Protein AF-A0A2G8TEV1-F1 (afdb_monomer)

Mean predicted aligned error: 15.09 Å

Structure (mmCIF, N/CA/C/O backbone):
data_AF-A0A2G8TEV1-F1
#
_entry.id   AF-A0A2G8TEV1-F1
#
loop_
_atom_site.group_PDB
_atom_site.id
_atom_site.type_symbol
_atom_site.label_atom_id
_atom_site.label_alt_id
_atom_site.label_comp_id
_atom_site.label_asym_id
_atom_site.label_entity_id
_atom_site.label_seq_id
_atom_site.pdbx_PDB_ins_code
_atom_site.Cartn_x
_atom_site.Cartn_y
_atom_site.Cartn_z
_atom_site.occupancy
_atom_site.B_iso_or_equiv
_atom_site.auth_seq_id
_atom_site.auth_comp_id
_atom_site.auth_asym_id
_atom_site.auth_atom_id
_atom_site.pdbx_PDB_model_num
ATOM 1 N N . MET A 1 1 ? -37.627 24.947 14.552 1.00 37.12 1 MET A N 1
ATOM 2 C CA . MET A 1 1 ? -36.521 25.636 13.851 1.00 37.12 1 MET A CA 1
ATOM 3 C C . MET A 1 1 ? -35.590 24.571 13.295 1.00 37.12 1 MET A C 1
ATOM 5 O O . MET A 1 1 ? -34.870 23.941 14.055 1.00 37.12 1 MET A O 1
ATOM 9 N N . ASN A 1 2 ? -35.693 24.295 11.993 1.00 37.16 2 ASN A N 1
ATOM 10 C CA . ASN A 1 2 ? -34.865 23.304 11.307 1.00 37.16 2 ASN A CA 1
ATOM 11 C C . ASN A 1 2 ? -33.491 23.920 11.043 1.00 37.16 2 ASN A C 1
ATOM 13 O O . ASN A 1 2 ? -33.364 24.803 10.197 1.00 37.16 2 ASN A O 1
ATOM 17 N N . GLY A 1 3 ? -32.480 23.485 11.795 1.00 42.72 3 GLY A N 1
ATOM 18 C CA . GLY A 1 3 ? -31.093 23.862 11.553 1.00 42.72 3 GLY A CA 1
ATOM 19 C C . GLY A 1 3 ? -30.656 23.344 10.189 1.00 42.72 3 GLY A C 1
ATOM 20 O O . GLY A 1 3 ? -30.416 22.149 10.022 1.00 42.72 3 GLY A O 1
ATOM 21 N N . ALA A 1 4 ? -30.586 24.237 9.203 1.00 42.41 4 ALA A N 1
ATOM 22 C CA . ALA A 1 4 ? -29.965 23.953 7.923 1.00 42.41 4 ALA A CA 1
ATOM 23 C C . ALA A 1 4 ? -28.482 23.653 8.178 1.00 42.41 4 ALA A C 1
ATOM 25 O O . ALA A 1 4 ? -27.686 24.560 8.412 1.00 42.41 4 ALA A O 1
ATOM 26 N N . VAL A 1 5 ? -28.118 22.369 8.174 1.00 47.59 5 VAL A N 1
ATOM 27 C CA . VAL A 1 5 ? -26.718 21.945 8.165 1.00 47.59 5 VAL A CA 1
ATOM 28 C C . VAL A 1 5 ? -26.079 22.579 6.925 1.00 47.59 5 VAL A C 1
ATOM 30 O O . VAL A 1 5 ? -26.571 22.335 5.818 1.00 47.59 5 VAL A O 1
ATOM 33 N N . PRO A 1 6 ? -25.029 23.410 7.057 1.00 46.81 6 PRO A N 1
ATOM 34 C CA . PRO A 1 6 ? -24.399 24.030 5.905 1.00 46.81 6 PRO A CA 1
ATOM 35 C C . PRO A 1 6 ? -23.771 22.938 5.033 1.00 46.81 6 PRO A C 1
ATOM 37 O O . PRO A 1 6 ? -22.702 22.410 5.329 1.00 46.81 6 PRO A O 1
ATOM 40 N N . LEU A 1 7 ? -24.437 22.617 3.922 1.00 51.50 7 LEU A N 1
ATOM 41 C CA . LEU A 1 7 ? -24.039 21.639 2.895 1.00 51.50 7 LEU A CA 1
ATOM 42 C C . LEU A 1 7 ? -22.714 21.984 2.170 1.00 51.50 7 LEU A C 1
ATOM 44 O O . LEU A 1 7 ? -22.393 21.389 1.145 1.00 51.50 7 LEU A O 1
ATOM 48 N N . GLN A 1 8 ? -21.929 22.942 2.671 1.00 47.38 8 GLN A N 1
ATOM 49 C CA . GLN A 1 8 ? -20.759 23.501 1.989 1.00 47.38 8 GLN A CA 1
ATOM 50 C C . GLN A 1 8 ? -19.414 22.839 2.331 1.00 47.38 8 GLN A C 1
ATOM 52 O O . GLN A 1 8 ? -18.439 23.105 1.634 1.00 47.38 8 GLN A O 1
ATOM 57 N N . GLN A 1 9 ? -19.316 21.971 3.345 1.00 45.97 9 GLN A N 1
ATOM 58 C CA . GLN A 1 9 ? -17.999 21.528 3.845 1.00 45.97 9 GLN A CA 1
ATOM 59 C C . GLN A 1 9 ? -17.452 20.212 3.262 1.00 45.97 9 GLN A C 1
ATOM 61 O O . GLN A 1 9 ? -16.276 19.908 3.453 1.00 45.97 9 GLN A O 1
ATOM 66 N N . PHE A 1 10 ? -18.236 19.434 2.512 1.00 49.47 10 PHE A N 1
ATOM 67 C CA . PHE A 1 10 ? -17.764 18.131 2.016 1.00 49.47 10 PHE A CA 1
ATOM 68 C C . PHE A 1 10 ? -16.734 18.145 0.854 1.00 49.47 10 PHE A C 1
ATOM 70 O O . PHE A 1 10 ? -15.906 17.235 0.842 1.00 49.47 10 PHE A O 1
ATOM 77 N N . PRO A 1 11 ? -16.673 19.119 -0.086 1.00 49.56 11 PRO A N 1
ATOM 78 C CA . PRO A 1 11 ? -15.744 19.022 -1.223 1.00 49.56 11 PRO A CA 1
ATOM 79 C C . PRO A 1 11 ? -14.302 19.474 -0.921 1.00 49.56 11 PRO A C 1
ATOM 81 O O . PRO A 1 11 ? -13.403 19.213 -1.718 1.00 49.56 11 PRO A O 1
ATOM 84 N N . LEU A 1 12 ? -14.042 20.142 0.210 1.00 45.81 12 LEU A N 1
ATOM 85 C CA . LEU A 1 12 ? -12.700 20.658 0.530 1.00 45.81 12 LEU A CA 1
ATOM 86 C C . LEU A 1 12 ? -11.736 19.553 0.996 1.00 45.81 12 LEU A C 1
ATOM 88 O O . LEU A 1 12 ? -10.564 19.565 0.628 1.00 45.81 12 LEU A O 1
ATOM 92 N N . ARG A 1 13 ? -12.234 18.540 1.718 1.00 46.31 13 ARG A N 1
ATOM 93 C CA . ARG A 1 13 ? -11.398 17.481 2.316 1.00 46.31 13 ARG A CA 1
ATOM 94 C C . ARG A 1 13 ? -10.839 16.478 1.294 1.00 46.31 13 ARG A C 1
ATOM 96 O O . ARG A 1 13 ? -9.804 15.863 1.543 1.00 46.31 13 ARG A O 1
ATOM 103 N N . GLU A 1 14 ? -11.503 16.303 0.149 1.00 50.03 14 GLU A N 1
ATOM 104 C CA . GLU A 1 14 ? -11.031 15.423 -0.935 1.00 50.03 14 GLU A CA 1
ATOM 105 C C . GLU A 1 14 ? -10.021 16.132 -1.860 1.00 50.03 14 GLU A C 1
ATOM 107 O O . GLU A 1 14 ? -9.077 15.492 -2.329 1.00 50.03 14 GLU A O 1
ATOM 112 N N . ARG A 1 15 ? -10.109 17.463 -2.022 1.00 49.88 15 ARG A N 1
ATOM 113 C CA . ARG A 1 15 ? -9.130 18.262 -2.789 1.00 49.88 15 ARG A CA 1
ATOM 114 C C . ARG A 1 15 ? -7.720 18.193 -2.209 1.00 49.88 15 ARG A C 1
ATOM 116 O O . ARG A 1 15 ? -6.764 17.995 -2.952 1.00 49.88 15 ARG A O 1
ATOM 123 N N . GLU A 1 16 ? -7.585 18.265 -0.888 1.00 49.72 16 GLU A N 1
ATOM 124 C CA . GLU A 1 16 ? -6.286 18.166 -0.205 1.00 49.72 16 GLU A CA 1
ATOM 125 C C . GLU A 1 16 ? -5.587 16.820 -0.450 1.00 49.72 16 GLU A C 1
ATOM 127 O O . GLU A 1 16 ? -4.363 16.759 -0.540 1.00 49.72 16 GLU A O 1
ATOM 132 N N . SER A 1 17 ? -6.353 15.736 -0.618 1.00 49.06 17 SER A N 1
ATOM 133 C CA . SER A 1 17 ? -5.794 14.408 -0.904 1.00 49.06 17 SER A CA 1
ATOM 134 C C . SER A 1 17 ? -5.241 14.286 -2.327 1.00 49.06 17 SER A C 1
ATOM 136 O O . SER A 1 17 ? -4.226 13.624 -2.536 1.00 49.06 17 SER A O 1
ATOM 138 N N . MET A 1 18 ? -5.856 14.981 -3.289 1.00 50.91 18 MET A N 1
ATOM 139 C CA . MET A 1 18 ? -5.379 15.047 -4.670 1.00 50.91 18 MET A CA 1
ATOM 140 C C . MET A 1 18 ? -4.099 15.882 -4.771 1.00 50.91 18 MET A C 1
ATOM 142 O O . MET A 1 18 ? -3.148 15.452 -5.420 1.00 50.91 18 MET A O 1
ATOM 146 N N . TYR A 1 19 ? -4.032 17.024 -4.077 1.00 55.09 19 TYR A N 1
ATOM 147 C CA . TYR A 1 19 ? -2.803 17.821 -4.000 1.00 55.09 19 TYR A CA 1
ATOM 148 C C . TYR A 1 19 ? -1.679 17.077 -3.279 1.00 55.09 19 TYR A C 1
ATOM 150 O O . TYR A 1 19 ? -0.544 17.134 -3.734 1.00 55.09 19 TYR A O 1
ATOM 158 N N . ALA A 1 20 ? -1.980 16.318 -2.223 1.00 49.81 20 ALA A N 1
ATOM 159 C CA . ALA A 1 20 ? -0.991 15.478 -1.550 1.00 49.81 20 ALA A CA 1
ATOM 160 C C . ALA A 1 20 ? -0.465 14.347 -2.452 1.00 49.81 20 ALA A C 1
ATOM 162 O O . ALA A 1 20 ? 0.727 14.060 -2.427 1.00 49.81 20 ALA A O 1
ATOM 163 N N . LEU A 1 21 ? -1.319 13.733 -3.279 1.00 52.12 21 LEU A N 1
ATOM 164 C CA . LEU A 1 21 ? -0.906 12.723 -4.263 1.00 52.12 21 LEU A CA 1
ATOM 165 C C . LEU A 1 21 ? -0.077 13.324 -5.406 1.00 52.12 21 LEU A C 1
ATOM 167 O O . LEU A 1 21 ? 0.909 12.720 -5.819 1.00 52.12 21 LEU A O 1
ATOM 171 N N . LEU A 1 22 ? -0.434 14.517 -5.886 1.00 54.12 22 LEU A N 1
ATOM 172 C CA . LEU A 1 22 ? 0.346 15.254 -6.886 1.00 54.12 22 LEU A CA 1
ATOM 173 C C . LEU A 1 22 ? 1.690 15.735 -6.322 1.00 54.12 22 LEU A C 1
ATOM 175 O O . LEU A 1 22 ? 2.699 15.661 -7.014 1.00 54.12 22 LEU A O 1
ATOM 179 N N . LEU A 1 23 ? 1.722 16.161 -5.058 1.00 50.09 23 LEU A N 1
ATOM 180 C CA . LEU A 1 23 ? 2.942 16.517 -4.335 1.00 50.09 23 LEU A CA 1
ATOM 181 C C . LEU A 1 23 ? 3.830 15.286 -4.125 1.00 50.09 23 LEU A C 1
ATOM 183 O O . LEU A 1 23 ? 5.032 15.365 -4.339 1.00 50.09 23 LEU A O 1
ATOM 187 N N . LEU A 1 24 ? 3.254 14.137 -3.765 1.00 50.84 24 LEU A N 1
ATOM 188 C CA . LEU A 1 24 ? 3.989 12.878 -3.640 1.00 50.84 24 LEU A CA 1
ATOM 189 C C . LEU A 1 24 ? 4.572 12.450 -4.993 1.00 50.84 24 LEU A C 1
ATOM 191 O O . LEU A 1 24 ? 5.730 12.048 -5.054 1.00 50.84 24 LEU A O 1
ATOM 195 N N . LEU A 1 25 ? 3.801 12.584 -6.079 1.00 52.59 25 LEU A N 1
ATOM 196 C CA . LEU A 1 25 ? 4.270 12.326 -7.440 1.00 52.59 25 LEU A CA 1
ATOM 197 C C . LEU A 1 25 ? 5.423 13.269 -7.799 1.00 52.59 25 LEU A C 1
ATOM 199 O O . LEU A 1 25 ? 6.442 12.802 -8.285 1.00 52.59 25 LEU A O 1
ATOM 203 N N . PHE A 1 26 ? 5.302 14.562 -7.497 1.00 53.09 26 PHE A N 1
ATOM 204 C CA . PHE A 1 26 ? 6.343 15.566 -7.719 1.00 53.09 26 PHE A CA 1
ATOM 205 C C . PHE A 1 26 ? 7.619 15.280 -6.912 1.00 53.09 26 PHE A C 1
ATOM 207 O O . PHE A 1 26 ? 8.717 15.333 -7.457 1.00 53.09 26 PHE A O 1
ATOM 214 N N . VAL A 1 27 ? 7.490 14.893 -5.641 1.00 47.97 27 VAL A N 1
ATOM 215 C CA . VAL A 1 27 ? 8.617 14.501 -4.776 1.00 47.97 27 VAL A CA 1
ATOM 216 C C . VAL A 1 27 ? 9.276 13.212 -5.274 1.00 47.97 27 VAL A C 1
ATOM 218 O O . VAL A 1 27 ? 10.500 13.120 -5.297 1.00 47.97 27 VAL A O 1
ATOM 221 N N . THR A 1 28 ? 8.486 12.242 -5.740 1.00 48.41 28 THR A N 1
ATOM 222 C CA . THR A 1 28 ? 8.993 11.003 -6.358 1.00 48.41 28 THR A CA 1
ATOM 223 C C . THR A 1 28 ? 9.709 11.308 -7.677 1.00 48.41 28 THR A C 1
ATOM 225 O O . THR A 1 28 ? 10.765 10.746 -7.954 1.00 48.41 28 THR A O 1
ATOM 228 N N . TRP A 1 29 ? 9.180 12.252 -8.459 1.00 56.06 29 TRP A N 1
ATOM 229 C CA . TRP A 1 29 ? 9.753 12.717 -9.723 1.00 56.06 29 TRP A CA 1
ATOM 230 C C . TRP A 1 29 ? 11.105 13.412 -9.512 1.00 56.06 29 TRP A C 1
ATOM 232 O O . TRP A 1 29 ? 12.077 13.083 -10.188 1.00 56.06 29 TRP A O 1
ATOM 242 N N . ILE A 1 30 ? 11.202 14.298 -8.513 1.00 49.38 30 ILE A N 1
ATOM 243 C CA . ILE A 1 30 ? 12.461 14.938 -8.103 1.00 49.38 30 ILE A CA 1
ATOM 244 C C . ILE A 1 30 ? 13.453 13.895 -7.576 1.00 49.38 30 ILE A C 1
ATOM 246 O O . ILE A 1 30 ? 14.606 13.884 -8.001 1.00 49.38 30 ILE A O 1
ATOM 250 N N . GLY A 1 31 ? 13.016 12.982 -6.704 1.00 46.31 31 GLY A N 1
ATOM 251 C CA . GLY A 1 31 ? 13.875 11.924 -6.162 1.00 46.31 31 GLY A CA 1
ATOM 252 C C . GLY A 1 31 ? 14.473 11.027 -7.250 1.00 46.31 31 GLY A C 1
ATOM 253 O O . GLY A 1 31 ? 15.642 10.654 -7.176 1.00 46.31 31 GLY A O 1
ATOM 254 N N . MET A 1 32 ? 13.709 10.745 -8.307 1.00 46.00 32 MET A N 1
ATOM 255 C CA . MET A 1 32 ? 14.181 9.953 -9.445 1.00 46.00 32 MET A CA 1
ATOM 256 C C . MET A 1 32 ? 15.067 10.741 -10.414 1.00 46.00 32 MET A C 1
ATOM 258 O O . MET A 1 32 ? 16.012 10.168 -10.953 1.00 46.00 32 MET A O 1
ATOM 262 N N . MET A 1 33 ? 14.844 12.050 -10.582 1.00 49.00 33 MET A N 1
ATOM 263 C CA . MET A 1 33 ? 15.791 12.926 -11.285 1.00 49.00 33 MET A CA 1
ATOM 264 C C . MET A 1 33 ? 17.156 12.945 -10.577 1.00 49.00 33 MET A C 1
ATOM 266 O O . MET A 1 33 ? 18.182 12.831 -11.243 1.00 49.00 33 MET A O 1
ATOM 270 N N . PHE A 1 34 ? 17.188 12.980 -9.240 1.00 43.88 34 PHE A N 1
ATOM 271 C CA . PHE A 1 34 ? 18.441 12.894 -8.478 1.00 43.88 34 PHE A CA 1
ATOM 272 C C . PHE A 1 34 ? 19.121 11.520 -8.579 1.00 43.88 34 PHE A C 1
ATOM 274 O O . PHE A 1 34 ? 20.341 11.459 -8.697 1.00 43.88 34 PHE A O 1
ATOM 281 N N . ALA A 1 35 ? 18.356 10.424 -8.610 1.00 43.59 35 ALA A N 1
ATOM 282 C CA . ALA A 1 35 ? 18.905 9.079 -8.818 1.00 43.59 35 ALA A CA 1
ATOM 283 C C . ALA A 1 35 ? 19.449 8.856 -10.249 1.00 43.59 35 ALA A C 1
ATOM 285 O O . ALA A 1 35 ? 20.361 8.058 -10.449 1.00 43.59 35 ALA A O 1
ATOM 286 N N . SER A 1 36 ? 18.924 9.584 -11.243 1.00 43.06 36 SER A N 1
ATOM 287 C CA . SER A 1 36 ? 19.332 9.493 -12.657 1.00 43.06 36 SER A CA 1
ATOM 288 C C . SER A 1 36 ? 20.703 10.109 -12.972 1.00 43.06 36 SER A C 1
ATOM 290 O O . SER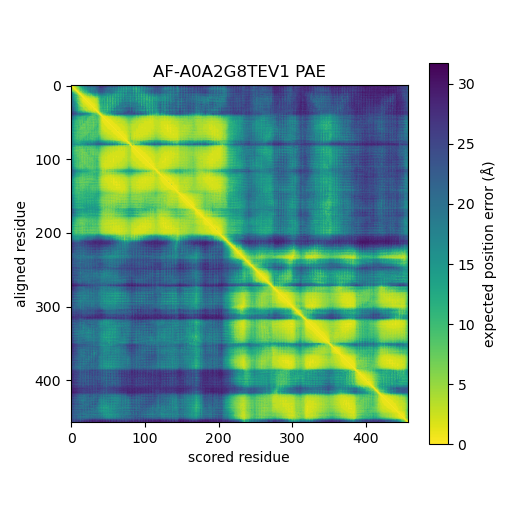 A 1 36 ? 21.239 9.888 -14.054 1.00 43.06 36 SER A O 1
ATOM 292 N N . LEU A 1 37 ? 21.292 10.852 -12.030 1.00 47.44 37 LEU A N 1
ATOM 293 C CA . LEU A 1 37 ? 22.580 11.529 -12.205 1.00 47.44 37 LEU A CA 1
ATOM 294 C C . LEU A 1 37 ? 23.800 10.604 -12.045 1.00 47.44 37 LEU A C 1
ATOM 296 O O . LEU A 1 37 ? 24.922 11.087 -12.187 1.00 47.44 37 LEU A O 1
ATOM 300 N N . HIS A 1 38 ? 23.626 9.318 -11.710 1.00 44.56 38 HIS A N 1
ATOM 301 C CA . HIS A 1 38 ? 24.755 8.429 -11.391 1.00 44.56 38 HIS A CA 1
ATOM 302 C C . HIS A 1 38 ? 24.930 7.192 -12.287 1.00 44.56 38 HIS A C 1
ATOM 304 O O . HIS A 1 38 ? 26.038 6.680 -12.303 1.00 44.56 38 HIS A O 1
ATOM 310 N N . ASP A 1 39 ? 23.941 6.754 -13.085 1.00 53.16 39 ASP A N 1
ATOM 311 C CA . ASP A 1 39 ? 24.127 5.649 -14.051 1.00 53.16 39 ASP A CA 1
ATOM 312 C C . ASP A 1 39 ? 23.043 5.611 -15.151 1.00 53.16 39 ASP A C 1
ATOM 314 O O . ASP A 1 39 ? 21.843 5.597 -14.864 1.00 53.16 39 ASP A O 1
ATOM 318 N N . PHE A 1 40 ? 23.449 5.515 -16.428 1.00 52.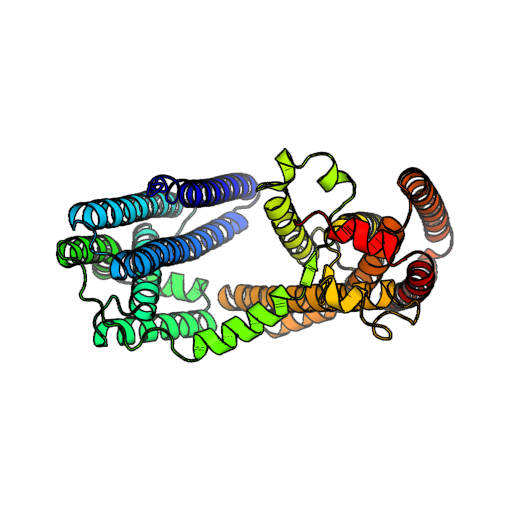06 40 PHE A N 1
ATOM 319 C CA . PHE A 1 40 ? 22.543 5.513 -17.596 1.00 52.06 40 PHE A CA 1
ATOM 320 C C . PHE A 1 40 ? 21.579 4.310 -17.644 1.00 52.06 40 PHE A C 1
ATOM 322 O O . PHE A 1 40 ? 20.454 4.440 -18.130 1.00 52.06 40 PHE A O 1
ATOM 329 N N . SER A 1 41 ? 21.970 3.149 -17.106 1.00 56.91 41 SER A N 1
ATOM 330 C CA . SER A 1 41 ? 21.101 1.962 -17.001 1.00 56.91 41 SER A CA 1
ATOM 331 C C . SER A 1 41 ? 19.972 2.148 -15.975 1.00 56.91 41 SER A C 1
ATOM 333 O O . SER A 1 41 ? 18.877 1.604 -16.146 1.00 56.91 41 SER A O 1
ATOM 335 N N . GLY A 1 42 ? 20.195 2.976 -14.949 1.00 59.56 42 GLY A N 1
ATOM 336 C CA . GLY A 1 42 ? 19.186 3.346 -13.958 1.00 59.56 42 GLY A CA 1
ATOM 337 C C . GLY A 1 42 ? 18.102 4.267 -14.522 1.00 59.56 42 GLY A C 1
ATOM 338 O O . GLY A 1 42 ? 16.948 4.187 -14.099 1.00 59.56 42 GLY A O 1
ATOM 339 N N . VAL A 1 43 ? 18.429 5.088 -15.527 1.00 62.38 43 VAL A N 1
ATOM 340 C CA . VAL A 1 43 ? 17.509 6.085 -16.105 1.00 62.38 43 VAL A CA 1
ATOM 341 C C . VAL A 1 43 ? 16.323 5.427 -16.811 1.00 62.38 43 VAL A C 1
ATOM 343 O O . VAL A 1 43 ? 15.175 5.784 -16.547 1.00 62.38 43 VAL A O 1
ATOM 346 N N . ALA A 1 44 ? 16.567 4.429 -17.665 1.00 67.94 44 ALA A N 1
ATOM 347 C CA . ALA A 1 44 ? 15.500 3.732 -18.388 1.00 67.94 44 ALA A CA 1
ATOM 348 C C . ALA A 1 44 ? 14.548 2.985 -17.436 1.00 67.94 44 ALA A C 1
ATOM 350 O O . ALA A 1 44 ? 13.330 2.984 -17.634 1.00 67.94 44 ALA A O 1
ATOM 351 N N . THR A 1 45 ? 15.096 2.383 -16.380 1.00 68.06 45 THR A N 1
ATOM 352 C CA . THR A 1 45 ? 14.323 1.720 -15.322 1.00 68.06 45 THR A CA 1
ATOM 353 C C . THR A 1 45 ? 13.514 2.739 -14.518 1.00 68.06 45 THR A C 1
ATOM 355 O O . THR A 1 45 ? 12.315 2.546 -14.320 1.00 68.06 45 THR A O 1
ATOM 358 N N . GLY A 1 46 ? 14.117 3.874 -14.156 1.00 66.00 46 GLY A N 1
ATOM 359 C CA . GLY A 1 46 ? 13.436 4.982 -13.487 1.00 66.00 46 GLY A CA 1
ATOM 360 C C . GLY A 1 46 ? 12.251 5.511 -14.296 1.00 66.00 46 GLY A C 1
ATOM 361 O O . GLY A 1 46 ? 11.139 5.578 -13.777 1.00 66.00 46 GLY A O 1
ATOM 362 N N . ILE A 1 47 ? 12.440 5.788 -15.591 1.00 73.12 47 ILE A N 1
ATOM 363 C CA . ILE A 1 47 ? 11.369 6.250 -16.492 1.00 73.12 47 ILE A CA 1
ATOM 364 C C . ILE A 1 47 ? 10.200 5.253 -16.527 1.00 73.12 47 ILE A C 1
ATOM 366 O O . ILE A 1 47 ? 9.038 5.664 -16.466 1.00 73.12 47 ILE A O 1
ATOM 370 N N . ARG A 1 48 ? 10.483 3.944 -16.577 1.00 73.75 48 ARG A N 1
ATOM 371 C CA . ARG A 1 48 ? 9.445 2.898 -16.547 1.00 73.75 48 ARG A CA 1
ATOM 372 C C . ARG A 1 48 ? 8.664 2.912 -15.235 1.00 73.75 48 ARG A C 1
ATOM 374 O O . ARG A 1 48 ? 7.434 2.907 -15.286 1.00 73.75 48 ARG A O 1
ATOM 381 N N . ILE A 1 49 ? 9.350 2.984 -14.094 1.00 68.00 49 ILE A N 1
ATOM 382 C CA . ILE A 1 49 ? 8.702 3.017 -12.775 1.00 68.00 49 ILE A CA 1
ATOM 383 C C . ILE A 1 49 ? 7.822 4.267 -12.642 1.00 68.00 49 ILE A C 1
ATOM 385 O O . ILE A 1 49 ? 6.668 4.158 -12.225 1.00 68.00 49 ILE A O 1
ATOM 389 N N . VAL A 1 50 ? 8.312 5.444 -13.055 1.00 72.38 50 VAL A N 1
ATOM 390 C CA . VAL A 1 50 ? 7.525 6.693 -13.028 1.00 72.38 50 VAL A CA 1
ATOM 391 C C . VAL A 1 50 ? 6.277 6.576 -13.898 1.00 72.38 50 VAL A C 1
ATOM 393 O O . VAL A 1 50 ? 5.185 6.957 -13.467 1.00 72.38 50 VAL A O 1
ATOM 396 N N . LEU A 1 51 ? 6.413 6.045 -15.114 1.00 79.00 51 LEU A N 1
ATOM 397 C CA . LEU A 1 51 ? 5.295 5.901 -16.043 1.00 79.00 51 LEU A CA 1
ATOM 398 C C . LEU A 1 51 ? 4.221 4.952 -15.490 1.00 79.00 51 LEU A C 1
ATOM 400 O O . LEU A 1 51 ? 3.026 5.233 -15.586 1.00 79.00 51 LEU A O 1
ATOM 404 N N . GLN A 1 52 ? 4.640 3.860 -14.853 1.00 73.44 52 GLN A N 1
ATOM 405 C CA . GLN A 1 52 ? 3.746 2.884 -14.226 1.00 73.44 52 GLN A CA 1
ATOM 406 C C . GLN A 1 52 ? 3.064 3.451 -12.980 1.00 73.44 52 GLN A C 1
ATOM 408 O O . GLN A 1 52 ? 1.847 3.325 -12.839 1.00 73.44 52 GLN A O 1
ATOM 413 N N . ALA A 1 53 ? 3.813 4.125 -12.106 1.00 70.44 53 ALA A N 1
ATOM 414 C CA . ALA A 1 53 ? 3.259 4.813 -10.944 1.00 70.44 53 ALA A CA 1
ATOM 415 C C . ALA A 1 53 ? 2.231 5.872 -11.372 1.00 70.44 53 ALA A C 1
ATOM 417 O O . ALA A 1 53 ? 1.142 5.943 -10.803 1.00 70.44 53 ALA A O 1
ATOM 418 N N . SER A 1 54 ? 2.532 6.627 -12.431 1.00 78.94 54 SER A N 1
ATOM 419 C CA . SER A 1 54 ? 1.625 7.617 -13.024 1.00 78.94 54 SER A CA 1
ATOM 420 C C . SER A 1 54 ? 0.366 6.975 -13.612 1.00 78.94 54 SER A C 1
ATOM 422 O O . SER A 1 54 ? -0.731 7.509 -13.445 1.00 78.94 54 SER A O 1
ATOM 424 N N . PHE A 1 55 ? 0.490 5.805 -14.245 1.00 84.06 55 PHE A N 1
ATOM 425 C CA . PHE A 1 55 ? -0.655 5.032 -14.728 1.00 84.06 55 PHE A CA 1
ATOM 426 C C . PHE A 1 55 ? -1.548 4.537 -13.580 1.00 84.06 55 PHE A C 1
ATOM 428 O O . PHE A 1 55 ? -2.762 4.740 -13.603 1.00 84.06 55 PHE A O 1
ATOM 435 N N . VAL A 1 56 ? -0.971 3.935 -12.538 1.00 78.62 56 VAL A N 1
ATOM 436 C CA . VAL A 1 56 ? -1.739 3.489 -11.363 1.00 78.62 56 VAL A CA 1
ATOM 437 C C . VAL A 1 56 ? -2.413 4.678 -10.681 1.00 78.62 56 VAL A C 1
ATOM 439 O O . VAL A 1 56 ? -3.591 4.602 -10.320 1.00 78.62 56 VAL A O 1
ATOM 442 N N . LEU A 1 57 ? -1.696 5.797 -10.559 1.00 77.56 57 LEU A N 1
ATOM 443 C CA . LEU A 1 57 ? -2.230 7.028 -10.000 1.00 77.56 57 LEU A CA 1
ATOM 444 C C . LEU A 1 57 ? -3.426 7.529 -10.810 1.00 77.56 57 LEU A C 1
ATOM 446 O O . LEU A 1 57 ? -4.464 7.811 -10.218 1.00 77.56 57 LEU A O 1
ATOM 450 N N . ILE A 1 58 ? -3.324 7.623 -12.139 1.00 86.06 58 ILE A N 1
ATOM 451 C CA . ILE A 1 58 ? -4.418 8.174 -12.946 1.00 86.06 58 ILE A CA 1
ATOM 452 C C . ILE A 1 58 ? -5.653 7.261 -12.940 1.00 86.06 58 ILE A C 1
ATOM 454 O O . ILE A 1 58 ? -6.783 7.752 -12.870 1.00 86.06 58 ILE A O 1
ATOM 458 N N . VAL A 1 59 ? -5.457 5.937 -12.909 1.00 84.75 59 VAL A N 1
ATOM 459 C CA . VAL A 1 59 ? -6.541 4.961 -12.702 1.00 84.75 59 VAL A CA 1
ATOM 460 C C . VAL A 1 59 ? -7.220 5.209 -11.351 1.00 84.75 59 VAL A C 1
AT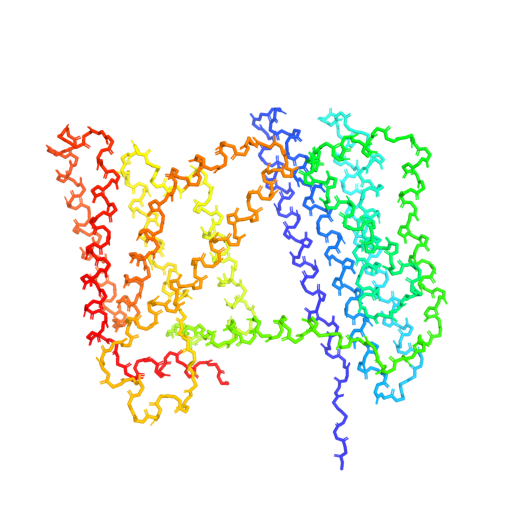OM 462 O O . VAL A 1 59 ? -8.452 5.259 -11.272 1.00 84.75 59 VAL A O 1
ATOM 465 N N . ALA A 1 60 ? -6.431 5.399 -10.288 1.00 79.56 60 ALA A N 1
ATOM 466 C CA . ALA A 1 60 ? -6.940 5.670 -8.948 1.00 79.56 60 ALA A CA 1
ATOM 467 C C . ALA A 1 60 ? -7.677 7.014 -8.869 1.00 79.56 60 ALA A C 1
ATOM 469 O O . ALA A 1 60 ? -8.759 7.068 -8.286 1.00 79.56 60 ALA A O 1
ATOM 470 N N . VAL A 1 61 ? -7.153 8.071 -9.498 1.00 83.38 61 VAL A N 1
ATOM 471 C CA . VAL A 1 61 ? -7.809 9.384 -9.598 1.00 83.38 61 VAL A CA 1
ATOM 472 C C . VAL A 1 61 ? -9.170 9.239 -10.275 1.00 83.38 61 VAL A C 1
ATOM 474 O O . VAL A 1 61 ? -10.174 9.658 -9.699 1.00 83.38 61 VAL A O 1
ATOM 477 N N . GLY A 1 62 ? -9.237 8.568 -11.431 1.00 86.88 62 GLY A N 1
ATOM 478 C CA . GLY A 1 62 ? -10.503 8.301 -12.119 1.00 86.88 62 GLY A CA 1
ATOM 479 C C . GLY A 1 62 ? -11.495 7.530 -11.251 1.00 86.88 62 GLY A C 1
ATOM 480 O O . GLY A 1 62 ? -12.669 7.890 -11.171 1.00 86.88 62 GLY A O 1
ATOM 481 N N . ALA A 1 63 ? -11.028 6.502 -10.542 1.00 85.94 63 ALA A N 1
ATOM 482 C CA . ALA A 1 63 ? -11.877 5.707 -9.665 1.00 85.94 63 ALA A CA 1
ATOM 483 C C . ALA A 1 63 ? -12.379 6.492 -8.441 1.00 85.94 63 ALA A C 1
ATOM 485 O O . ALA A 1 63 ? -13.557 6.414 -8.096 1.00 85.94 63 ALA A O 1
ATOM 486 N N . VAL A 1 64 ? -11.518 7.263 -7.776 1.00 83.50 64 VAL A N 1
ATOM 487 C CA . VAL A 1 64 ? -11.890 8.060 -6.596 1.00 83.50 64 VAL A CA 1
ATOM 488 C C . VAL A 1 64 ? -12.891 9.145 -6.978 1.00 83.50 64 VAL A C 1
ATOM 490 O O . VAL A 1 64 ? -13.943 9.242 -6.346 1.00 83.50 64 VAL A O 1
ATOM 493 N N . GLN A 1 65 ? -12.614 9.888 -8.049 1.00 86.62 65 GLN A N 1
ATOM 494 C CA . GLN A 1 65 ? -13.469 10.975 -8.524 1.00 86.62 65 GLN A CA 1
ATOM 495 C C . GLN A 1 65 ? -14.852 10.462 -8.956 1.00 86.62 65 GLN A C 1
ATOM 497 O O . GLN A 1 65 ? -15.883 10.969 -8.507 1.00 86.62 65 GLN A O 1
ATOM 502 N N . MET A 1 66 ? -14.911 9.367 -9.724 1.00 90.19 66 MET A N 1
ATOM 503 C CA . MET A 1 66 ? -16.197 8.776 -10.119 1.00 90.19 66 MET A CA 1
ATOM 504 C C . MET A 1 66 ? -16.951 8.138 -8.951 1.00 90.19 66 MET A C 1
ATOM 506 O O . MET A 1 66 ? -18.181 8.136 -8.936 1.00 90.19 66 MET A O 1
ATOM 510 N N . LYS A 1 67 ? -16.248 7.621 -7.939 1.00 85.69 67 LYS A N 1
ATOM 511 C CA . LYS A 1 67 ? -16.873 7.109 -6.713 1.00 85.69 67 LYS A CA 1
ATOM 512 C C . LYS A 1 67 ? -17.460 8.236 -5.868 1.00 85.69 67 LYS A C 1
ATOM 514 O O . LYS A 1 67 ? -18.541 8.056 -5.305 1.00 85.69 67 LYS A O 1
ATOM 519 N N . ALA A 1 68 ? -16.775 9.375 -5.777 1.00 80.62 68 ALA A N 1
ATOM 520 C CA . ALA A 1 68 ? -17.305 10.571 -5.132 1.00 80.62 68 ALA A CA 1
ATOM 521 C C . ALA A 1 68 ? -18.593 11.020 -5.835 1.00 80.62 68 ALA A C 1
ATOM 523 O O . ALA A 1 68 ? -19.615 11.205 -5.177 1.00 80.62 68 ALA A O 1
ATOM 524 N N . LEU A 1 69 ? -18.595 11.044 -7.172 1.00 86.94 69 LEU A N 1
ATOM 525 C CA . LEU A 1 69 ? -19.777 11.360 -7.979 1.00 86.94 69 LEU A CA 1
ATOM 526 C C . LEU A 1 69 ? -20.902 10.303 -7.887 1.00 86.94 69 LEU A C 1
ATOM 528 O O . LEU A 1 69 ? -22.087 10.620 -7.988 1.00 86.94 69 LEU A O 1
ATOM 532 N N . ALA A 1 70 ? -20.572 9.036 -7.656 1.00 85.50 70 ALA A N 1
ATOM 533 C CA . ALA A 1 70 ? -21.580 8.012 -7.406 1.00 85.50 70 ALA A CA 1
ATOM 534 C C . ALA A 1 70 ? -22.225 8.163 -6.021 1.00 85.50 70 ALA A C 1
ATOM 536 O O . ALA A 1 70 ? -23.446 8.099 -5.890 1.00 85.50 70 ALA A O 1
ATOM 537 N N . ARG A 1 71 ? -21.421 8.428 -4.986 1.00 82.31 71 ARG A N 1
ATOM 538 C CA . ARG A 1 71 ? -21.911 8.697 -3.622 1.00 82.31 71 ARG A CA 1
ATOM 539 C C . ARG A 1 71 ? -22.737 9.974 -3.561 1.00 82.31 71 ARG A C 1
ATOM 541 O O . ARG A 1 71 ? -23.791 9.986 -2.937 1.00 82.31 71 ARG A O 1
ATOM 548 N N . ALA A 1 72 ? -22.280 11.014 -4.253 1.00 79.50 72 ALA A N 1
ATOM 549 C CA . ALA A 1 72 ? -23.020 12.238 -4.509 1.00 79.50 72 ALA A CA 1
ATOM 550 C C . ALA A 1 72 ? -24.444 11.942 -4.960 1.00 79.50 72 ALA A C 1
ATOM 552 O O . ALA A 1 72 ? -25.411 12.401 -4.361 1.00 79.50 72 ALA A O 1
ATOM 553 N N . ARG A 1 73 ? -24.557 11.119 -6.004 1.00 79.50 73 ARG A N 1
ATOM 554 C CA . ARG A 1 73 ? -25.827 10.715 -6.583 1.00 79.50 73 ARG A CA 1
ATOM 555 C C . ARG A 1 73 ? -26.678 9.906 -5.608 1.00 79.50 73 ARG A C 1
ATOM 557 O O . ARG A 1 73 ? -27.884 10.107 -5.600 1.00 79.50 73 ARG A O 1
ATOM 564 N N . GLU A 1 74 ? -26.089 9.011 -4.816 1.00 77.50 74 GLU A N 1
ATOM 565 C CA . GLU A 1 74 ? -26.813 8.233 -3.796 1.00 77.50 74 GLU A CA 1
ATOM 566 C C . GLU A 1 74 ? -27.419 9.147 -2.715 1.00 77.50 74 GLU A C 1
ATOM 568 O O . GLU A 1 74 ? -28.590 8.995 -2.374 1.00 77.50 74 GLU A O 1
ATOM 573 N N . VAL A 1 75 ? -26.659 10.134 -2.230 1.00 71.31 75 VAL A N 1
ATOM 574 C CA . VAL A 1 75 ? -27.131 11.111 -1.230 1.00 71.31 75 VAL A CA 1
ATOM 575 C C . VAL A 1 75 ? -28.180 12.049 -1.831 1.00 71.31 75 VAL A C 1
ATOM 577 O O . VAL A 1 75 ? -29.211 12.305 -1.215 1.00 71.31 75 VAL A O 1
ATOM 580 N N . ILE A 1 76 ? -27.945 12.526 -3.055 1.00 71.31 76 ILE A N 1
ATOM 581 C CA . ILE A 1 76 ? -28.852 13.430 -3.771 1.00 71.31 76 ILE A CA 1
ATOM 582 C C . ILE A 1 76 ? -30.132 12.704 -4.195 1.00 71.31 76 ILE A C 1
ATOM 584 O O . ILE A 1 76 ? -31.196 13.290 -4.144 1.00 71.31 76 ILE A O 1
ATOM 588 N N . GLY A 1 77 ? -30.080 11.428 -4.580 1.00 65.12 77 GLY A N 1
ATOM 589 C CA . GLY A 1 77 ? -31.267 10.652 -4.959 1.00 65.12 77 GLY A CA 1
ATOM 590 C C . GLY A 1 77 ? -32.273 10.466 -3.818 1.00 65.12 77 GLY A C 1
ATOM 591 O O . GLY A 1 77 ? -33.439 10.187 -4.080 1.00 65.12 77 GLY A O 1
ATOM 592 N N . ALA A 1 78 ? -31.842 10.661 -2.568 1.00 63.16 78 ALA A N 1
ATOM 593 C CA . ALA A 1 78 ? -32.702 10.638 -1.391 1.00 63.16 78 ALA A CA 1
ATOM 594 C C . ALA A 1 78 ? -33.410 11.984 -1.115 1.00 63.16 78 ALA A C 1
ATOM 596 O O . ALA A 1 78 ? -34.260 12.038 -0.227 1.00 63.16 78 ALA A O 1
ATOM 597 N N . GLN A 1 79 ? -33.083 13.064 -1.841 1.00 62.25 79 GLN A N 1
ATOM 598 C CA . GLN A 1 79 ? -33.667 14.397 -1.644 1.00 62.25 79 GLN A CA 1
ATOM 599 C C . GLN A 1 79 ? -33.995 15.083 -2.986 1.00 62.25 79 GLN A C 1
ATOM 601 O O . GLN A 1 79 ? -33.204 15.023 -3.923 1.00 62.25 79 GLN A O 1
ATOM 606 N N . PRO A 1 80 ? -35.123 15.800 -3.122 1.00 58.19 80 PRO A N 1
ATOM 607 C CA . PRO A 1 80 ? -35.403 16.587 -4.321 1.00 58.19 80 PRO A CA 1
ATOM 608 C C . PRO A 1 80 ? -34.476 17.815 -4.374 1.00 58.19 80 PRO A C 1
ATOM 610 O O . PRO A 1 80 ? -34.828 18.902 -3.927 1.00 58.19 80 PRO A O 1
ATOM 613 N N . MET A 1 81 ? -33.254 17.647 -4.882 1.00 59.84 81 MET A N 1
ATOM 614 C CA . MET A 1 81 ? -32.310 18.751 -5.079 1.00 59.84 81 MET A CA 1
ATOM 615 C C . MET A 1 81 ? -32.411 19.363 -6.484 1.00 59.84 81 MET A C 1
ATOM 617 O O . MET A 1 81 ? -32.700 18.662 -7.456 1.00 59.84 81 MET A O 1
ATOM 621 N N . PRO A 1 82 ? -32.103 20.667 -6.631 1.00 71.56 82 PRO A N 1
ATOM 622 C CA . PRO A 1 82 ? -32.112 21.340 -7.922 1.00 71.56 82 PRO A CA 1
ATOM 623 C C . PRO A 1 82 ? -31.014 20.784 -8.841 1.00 71.56 82 PRO A C 1
ATOM 625 O O . PRO A 1 82 ? -29.838 20.728 -8.474 1.00 71.56 82 PRO A O 1
ATOM 628 N N . GLN A 1 83 ? -31.384 20.451 -10.084 1.00 79.38 83 GLN A N 1
ATOM 629 C CA . GLN A 1 83 ? -30.487 19.941 -11.138 1.00 79.38 83 GLN A CA 1
ATOM 630 C C . GLN A 1 83 ? -29.220 20.797 -11.339 1.00 79.38 83 GLN A C 1
ATOM 632 O O . GLN A 1 83 ? -28.182 20.298 -11.775 1.00 79.38 83 GLN A O 1
ATOM 637 N N . ALA A 1 84 ? -29.286 22.087 -10.999 1.00 79.62 84 ALA A N 1
ATOM 638 C CA . ALA A 1 84 ? -28.159 23.011 -11.041 1.00 79.62 84 ALA A CA 1
ATOM 639 C C . ALA A 1 84 ? -26.988 22.579 -10.137 1.00 79.62 84 ALA A C 1
ATOM 641 O O . ALA A 1 84 ? -25.830 22.704 -10.544 1.00 79.62 84 ALA A O 1
ATOM 642 N N . LEU A 1 85 ? -27.266 22.031 -8.946 1.00 81.50 85 LEU A N 1
ATOM 643 C CA . LEU A 1 85 ? -26.218 21.595 -8.020 1.00 81.50 85 LEU A CA 1
ATOM 644 C C . LEU A 1 85 ? -25.492 20.353 -8.551 1.00 81.50 85 L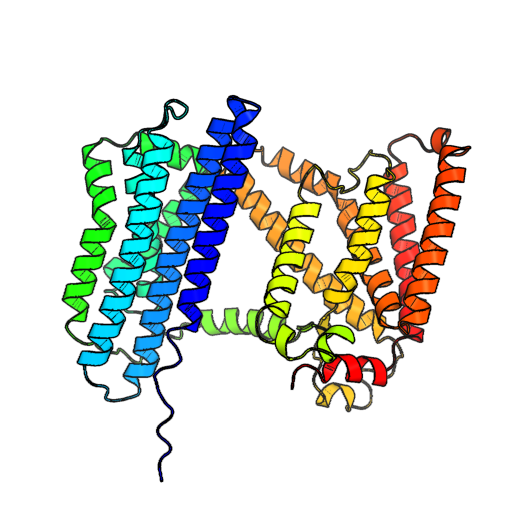EU A C 1
ATOM 646 O O . LEU A 1 85 ? -24.262 20.318 -8.560 1.00 81.50 85 LEU A O 1
ATOM 650 N N . TRP A 1 86 ? -26.248 19.381 -9.074 1.00 84.06 86 TRP A N 1
ATOM 651 C CA . TRP A 1 86 ? -25.692 18.195 -9.730 1.00 84.06 86 TRP A CA 1
ATOM 652 C C . TRP A 1 86 ? -24.775 18.577 -10.895 1.00 84.06 86 TRP A C 1
ATOM 654 O O . TRP A 1 86 ? -23.626 18.143 -10.943 1.00 84.06 86 TRP A O 1
ATOM 664 N N . ARG A 1 87 ? -25.243 19.456 -11.793 1.00 85.94 87 ARG A N 1
ATOM 665 C CA . ARG A 1 87 ? -24.448 19.931 -12.937 1.00 85.94 87 ARG A CA 1
ATOM 666 C C . ARG A 1 87 ? -23.157 20.609 -12.494 1.00 85.94 87 ARG A C 1
ATOM 668 O O . ARG A 1 87 ? -22.109 20.362 -13.087 1.00 85.94 87 ARG A O 1
ATOM 675 N N . ARG A 1 88 ? -23.216 21.452 -11.457 1.00 84.75 88 ARG A N 1
ATOM 676 C CA . ARG A 1 88 ? -22.029 22.131 -10.922 1.00 84.75 88 ARG A CA 1
ATOM 677 C C . ARG A 1 88 ? -21.022 21.127 -10.367 1.00 84.75 88 ARG A C 1
ATOM 679 O O . ARG A 1 88 ? -19.832 21.264 -10.640 1.00 84.75 88 ARG A O 1
ATOM 686 N N . TRP A 1 89 ? -21.490 20.115 -9.641 1.00 83.50 89 TRP A N 1
ATOM 687 C CA . TRP A 1 89 ? -20.614 19.114 -9.040 1.00 83.50 89 TRP A CA 1
ATOM 688 C C . TRP A 1 89 ? -20.006 18.164 -10.076 1.00 83.50 89 TRP A C 1
ATOM 690 O O . TRP A 1 89 ? -18.790 17.981 -10.093 1.00 83.50 89 TRP A O 1
ATOM 700 N N . ALA A 1 90 ? -20.819 17.645 -10.999 1.00 87.94 90 ALA A N 1
ATOM 701 C CA . ALA A 1 90 ? -20.353 16.809 -12.102 1.00 87.94 90 ALA A CA 1
ATOM 702 C C . ALA A 1 90 ? -19.334 17.553 -12.977 1.00 87.94 90 ALA A C 1
ATOM 704 O O . ALA A 1 90 ? -18.284 17.005 -13.308 1.00 87.94 90 ALA A O 1
ATOM 705 N N . ARG A 1 91 ? -19.593 18.832 -13.292 1.00 89.56 91 ARG A N 1
ATOM 706 C CA . ARG A 1 91 ? -18.650 19.671 -14.040 1.00 89.56 91 ARG A CA 1
ATOM 707 C C . ARG A 1 91 ? -17.341 19.868 -13.280 1.00 89.56 91 ARG A C 1
ATOM 709 O O . ARG A 1 91 ? -16.290 19.731 -13.891 1.00 89.56 91 ARG A O 1
ATOM 716 N N . ALA A 1 92 ? -17.390 20.170 -11.982 1.00 85.44 92 ALA A N 1
ATOM 717 C CA . ALA A 1 92 ? -16.183 20.336 -11.174 1.00 85.44 92 ALA A CA 1
ATOM 718 C C . ALA A 1 92 ? -15.334 19.053 -11.159 1.00 85.44 92 ALA A C 1
ATOM 720 O O . ALA A 1 92 ? -14.147 19.111 -11.456 1.00 85.44 92 ALA A O 1
ATOM 721 N N . CYS A 1 93 ? -15.962 17.898 -10.923 1.00 88.12 93 CYS A N 1
ATOM 722 C CA . CYS A 1 93 ? -15.295 16.596 -10.916 1.00 88.12 93 CYS A CA 1
ATOM 723 C C . CYS A 1 93 ? -14.644 16.267 -12.275 1.00 88.12 93 CYS A C 1
ATOM 725 O O . CYS A 1 93 ? -13.474 15.883 -12.331 1.00 88.12 93 CYS A O 1
ATOM 727 N N . LEU A 1 94 ? -15.361 16.479 -13.387 1.00 90.38 94 LEU A N 1
ATOM 728 C CA . LEU A 1 94 ? -14.825 16.249 -14.734 1.00 90.38 94 LEU A CA 1
ATOM 729 C C . LEU A 1 94 ? -13.680 17.210 -15.079 1.00 90.38 94 LEU A C 1
ATOM 731 O O . LEU A 1 94 ? -12.695 16.780 -15.679 1.00 90.38 94 LEU A O 1
ATOM 735 N N . VAL A 1 95 ? -13.781 18.485 -14.692 1.00 90.25 95 VAL A N 1
ATOM 736 C CA . VAL A 1 95 ? -12.718 19.480 -14.910 1.00 90.25 95 VAL A CA 1
ATOM 737 C C . VAL A 1 95 ? -11.469 19.110 -14.116 1.00 90.25 95 VAL A C 1
ATOM 739 O O . VAL A 1 95 ? -10.395 19.040 -14.701 1.00 90.25 95 VAL A O 1
ATOM 742 N N . GLU A 1 96 ? -11.599 18.803 -12.825 1.00 84.94 96 GLU A N 1
ATOM 743 C CA . GLU A 1 96 ? -10.469 18.401 -11.975 1.00 84.94 96 GLU A CA 1
ATOM 744 C C . GLU A 1 96 ? -9.777 17.145 -12.516 1.00 84.94 96 GLU A C 1
ATOM 746 O O . GLU A 1 96 ? -8.554 17.108 -12.653 1.00 84.94 96 GLU A O 1
ATOM 751 N N . THR A 1 97 ? -10.564 16.145 -12.915 1.00 89.25 97 THR A N 1
ATOM 752 C CA . THR A 1 97 ? -10.040 14.903 -13.495 1.00 89.25 97 THR A CA 1
ATOM 753 C C . THR A 1 97 ? -9.340 15.156 -14.838 1.00 89.25 97 THR A C 1
ATOM 755 O O . THR A 1 97 ? -8.295 14.570 -15.114 1.00 89.25 97 THR A O 1
ATOM 758 N N . THR A 1 98 ? -9.866 16.071 -15.660 1.00 92.81 98 THR A N 1
ATOM 759 C CA . THR A 1 98 ? -9.258 16.447 -16.950 1.00 92.81 98 THR A CA 1
ATOM 760 C C . THR A 1 98 ? -7.971 17.247 -16.770 1.00 92.81 98 THR A C 1
ATOM 762 O O . THR A 1 98 ? -7.023 17.044 -17.522 1.00 92.81 98 THR A O 1
ATOM 765 N N . ILE A 1 99 ? -7.895 18.114 -15.757 1.00 87.19 99 ILE A N 1
ATOM 766 C CA . ILE A 1 99 ? -6.657 18.824 -15.412 1.00 87.19 99 ILE A CA 1
ATOM 767 C C . ILE A 1 99 ? -5.591 17.818 -14.964 1.00 87.19 99 ILE A C 1
ATOM 769 O O . ILE A 1 99 ? -4.468 17.868 -15.460 1.00 87.19 99 ILE A O 1
ATOM 773 N N . ALA A 1 100 ? -5.941 16.869 -14.087 1.00 84.69 100 ALA A N 1
ATOM 774 C CA . ALA A 1 100 ? -5.016 15.822 -13.645 1.00 84.69 100 ALA A CA 1
ATOM 775 C C . ALA A 1 100 ? -4.503 14.976 -14.823 1.00 84.69 100 ALA A C 1
ATOM 777 O O . ALA A 1 100 ? -3.302 14.745 -14.940 1.00 84.69 100 ALA A O 1
ATOM 778 N N . TRP A 1 101 ? -5.399 14.574 -15.727 1.00 92.75 101 TRP A N 1
ATOM 779 C CA . TRP A 1 101 ? -5.050 13.882 -16.968 1.00 92.75 101 TRP A CA 1
ATOM 780 C C . TRP A 1 101 ? -4.069 14.673 -17.832 1.00 92.75 101 TRP A C 1
ATOM 782 O O . TRP A 1 101 ? -3.046 14.127 -18.237 1.00 92.75 101 TRP A O 1
ATOM 792 N N . ALA A 1 102 ? -4.360 15.951 -18.092 1.00 89.88 102 ALA A N 1
ATOM 793 C CA . ALA A 1 102 ? -3.535 16.790 -18.953 1.00 89.88 102 ALA A CA 1
ATOM 794 C C . ALA A 1 102 ? -2.141 17.008 -18.353 1.00 89.88 102 ALA A C 1
ATOM 796 O O . ALA A 1 102 ? -1.148 16.865 -19.060 1.00 89.88 102 ALA A O 1
ATOM 797 N N . LEU A 1 103 ? -2.061 17.293 -17.048 1.00 84.50 103 LEU A N 1
ATOM 798 C CA . LEU A 1 103 ? -0.793 17.506 -16.348 1.00 84.50 103 LEU A CA 1
ATOM 799 C C . LEU A 1 103 ? 0.064 16.236 -16.322 1.00 84.50 103 LEU A C 1
ATOM 801 O O . LEU A 1 103 ? 1.226 16.278 -16.721 1.00 84.50 103 LEU A O 1
ATOM 805 N N . VAL A 1 104 ? -0.504 15.103 -15.894 1.00 84.00 104 VAL A N 1
ATOM 806 C CA . VAL A 1 104 ? 0.227 13.826 -15.827 1.00 84.00 104 VAL A CA 1
ATOM 807 C C . VAL A 1 104 ? 0.605 13.353 -17.230 1.00 84.00 104 VAL A C 1
ATOM 809 O O . VAL A 1 104 ? 1.742 12.948 -17.457 1.00 84.00 104 VAL A O 1
ATOM 812 N N . GLY A 1 105 ? -0.314 13.450 -18.191 1.00 87.94 105 GLY A N 1
ATOM 813 C CA . GLY A 1 105 ? -0.063 13.087 -19.582 1.00 87.94 105 GLY A CA 1
ATOM 814 C C . GLY A 1 105 ? 1.052 13.925 -20.209 1.00 87.94 105 GLY A C 1
ATOM 815 O O . GLY A 1 105 ? 1.963 13.359 -20.815 1.00 87.94 105 GLY A O 1
ATOM 816 N N . ALA A 1 106 ? 1.022 15.250 -20.038 1.00 85.62 106 ALA A N 1
ATOM 817 C CA . ALA A 1 106 ? 2.057 16.146 -20.554 1.00 85.62 106 ALA A CA 1
ATOM 818 C C . ALA A 1 106 ? 3.417 15.876 -19.897 1.00 85.62 106 ALA A C 1
ATOM 820 O O . ALA A 1 106 ? 4.413 15.746 -20.605 1.00 85.62 106 ALA A O 1
ATOM 821 N N . ALA A 1 107 ? 3.453 15.708 -18.571 1.00 80.50 107 ALA A N 1
ATOM 822 C CA . ALA A 1 107 ? 4.681 15.396 -17.843 1.00 80.50 107 ALA A CA 1
ATOM 823 C C . ALA A 1 107 ? 5.305 14.069 -18.304 1.00 80.50 107 ALA A C 1
ATOM 825 O O . ALA A 1 107 ? 6.509 14.002 -18.546 1.00 80.50 107 ALA A O 1
ATOM 826 N N . MET A 1 108 ? 4.495 13.020 -18.479 1.00 84.25 108 MET A N 1
ATOM 827 C CA . MET A 1 108 ? 4.988 11.720 -18.950 1.00 84.25 108 MET A CA 1
ATOM 828 C C . MET A 1 108 ? 5.426 11.757 -20.414 1.00 84.25 108 MET A C 1
ATOM 830 O O . MET A 1 108 ? 6.422 11.135 -20.772 1.00 84.25 108 MET A O 1
ATOM 834 N N . SER A 1 109 ? 4.720 12.510 -21.258 1.00 86.38 109 SER A N 1
ATOM 835 C CA . SER A 1 109 ? 5.106 12.680 -22.663 1.00 86.38 109 SER A CA 1
ATOM 836 C C . SER A 1 109 ? 6.420 13.448 -22.786 1.00 86.38 109 SER A C 1
ATOM 838 O O . SER A 1 109 ? 7.276 13.046 -23.564 1.00 86.38 109 SER A O 1
ATOM 840 N N . ALA A 1 110 ? 6.617 14.497 -21.978 1.00 82.00 110 ALA A N 1
ATOM 841 C CA . ALA A 1 110 ? 7.876 15.237 -21.907 1.00 82.00 110 ALA A CA 1
ATOM 842 C C . ALA A 1 110 ? 9.029 14.355 -21.400 1.00 82.00 110 ALA A C 1
ATOM 844 O O . ALA A 1 110 ? 10.125 14.398 -21.953 1.00 82.00 110 ALA A O 1
ATOM 845 N N . LEU A 1 111 ? 8.768 13.503 -20.400 1.00 81.25 111 LEU A N 1
ATOM 846 C CA . LEU A 1 111 ? 9.748 12.541 -19.895 1.00 81.25 111 LEU A CA 1
ATOM 847 C C . LEU A 1 111 ? 10.157 11.524 -20.975 1.00 81.25 111 LEU A C 1
ATOM 849 O O . LEU A 1 111 ? 11.346 11.271 -21.156 1.00 81.25 111 LEU A O 1
ATOM 853 N N . LEU A 1 112 ? 9.195 10.973 -21.722 1.00 81.69 112 LEU A N 1
ATOM 854 C CA . LEU A 1 112 ? 9.477 10.037 -22.818 1.00 81.69 112 LEU A CA 1
ATOM 855 C C . LEU A 1 112 ? 10.063 10.706 -24.068 1.00 81.69 112 LEU A C 1
ATOM 857 O O . LEU A 1 112 ? 10.709 10.028 -24.859 1.00 81.69 112 LEU A O 1
ATOM 861 N N . ALA A 1 113 ? 9.854 12.010 -24.251 1.00 82.88 113 ALA A N 1
ATOM 862 C CA . ALA A 1 113 ? 10.495 12.790 -25.308 1.00 82.88 113 ALA A CA 1
ATOM 863 C C . ALA A 1 113 ? 11.966 13.117 -24.997 1.00 82.88 113 ALA A C 1
ATOM 865 O O . ALA A 1 113 ? 12.675 13.622 -25.868 1.00 82.88 113 ALA A O 1
ATOM 866 N N . SER A 1 114 ? 12.432 12.855 -23.770 1.00 78.75 114 SER A N 1
ATOM 867 C CA . SER A 1 114 ? 13.835 13.053 -23.415 1.00 78.75 114 SER A CA 1
ATOM 868 C C . SER A 1 114 ? 14.745 12.126 -24.236 1.00 78.75 114 SER A C 1
ATOM 870 O O . SER A 1 114 ? 14.378 10.981 -24.503 1.00 78.75 114 SER A O 1
ATOM 872 N N . PRO A 1 115 ? 15.961 12.569 -24.602 1.00 73.44 115 PRO A N 1
ATOM 873 C CA . PRO A 1 115 ? 16.890 11.776 -25.414 1.00 73.44 115 PRO A CA 1
ATOM 874 C C . PRO A 1 115 ? 17.357 10.481 -24.728 1.00 73.44 115 PRO A C 1
ATOM 876 O O . PRO A 1 115 ? 17.891 9.596 -25.388 1.00 73.44 115 PRO A O 1
ATOM 879 N N . ALA A 1 116 ? 17.133 10.348 -23.417 1.00 68.38 116 ALA A N 1
ATOM 880 C CA . ALA A 1 116 ? 17.397 9.130 -22.654 1.00 68.38 116 ALA A CA 1
ATOM 881 C C . ALA A 1 116 ? 16.325 8.037 -22.855 1.00 68.38 116 ALA A C 1
ATOM 883 O O . ALA A 1 116 ? 16.523 6.889 -22.457 1.00 68.38 116 ALA A O 1
ATOM 884 N N . SER A 1 117 ? 15.178 8.379 -23.449 1.00 69.19 117 SER A N 1
ATOM 885 C CA . SER A 1 117 ? 14.072 7.463 -23.709 1.00 69.19 117 SER A CA 1
ATOM 886 C C . SER A 1 117 ? 14.050 7.041 -25.178 1.00 69.19 117 SER A C 1
ATOM 888 O O . SER A 1 117 ? 13.834 7.852 -26.072 1.00 69.19 117 SER A O 1
ATOM 890 N N . HIS A 1 118 ? 14.169 5.738 -25.433 1.00 73.88 118 HIS A N 1
ATOM 891 C CA . HIS A 1 118 ? 13.927 5.159 -26.763 1.00 73.88 118 HIS A CA 1
ATOM 892 C C . HIS A 1 118 ? 12.438 4.865 -27.034 1.00 73.88 118 HIS A C 1
ATOM 894 O O . HIS A 1 118 ? 12.102 4.261 -28.051 1.00 73.88 118 HIS A O 1
ATOM 900 N N . LEU A 1 119 ? 11.535 5.236 -26.119 1.00 76.38 119 LEU A N 1
ATOM 901 C CA . LEU A 1 119 ? 10.100 4.969 -26.235 1.00 76.38 119 LEU A CA 1
ATOM 902 C C . LEU A 1 119 ? 9.370 6.151 -26.900 1.00 76.38 119 LEU A C 1
ATOM 904 O O . LEU A 1 119 ? 9.681 7.304 -26.602 1.00 76.38 119 LEU A O 1
ATOM 908 N N . PRO A 1 120 ? 8.359 5.901 -27.753 1.00 80.25 120 PRO A N 1
ATOM 909 C CA . PRO A 1 120 ? 7.590 6.953 -28.397 1.00 80.25 120 PRO A CA 1
ATOM 910 C C . PRO A 1 120 ? 6.767 7.726 -27.366 1.00 80.25 120 PRO A C 1
ATOM 912 O O . PRO A 1 120 ? 5.942 7.167 -26.638 1.00 80.25 120 PRO A O 1
ATOM 915 N N . TRP A 1 121 ? 6.943 9.044 -27.365 1.00 82.69 121 TRP A N 1
ATOM 916 C CA . TRP A 1 121 ? 6.271 9.975 -26.456 1.00 82.69 121 TRP A CA 1
ATOM 917 C C . TRP A 1 121 ? 4.736 9.875 -26.504 1.00 82.69 121 TRP A C 1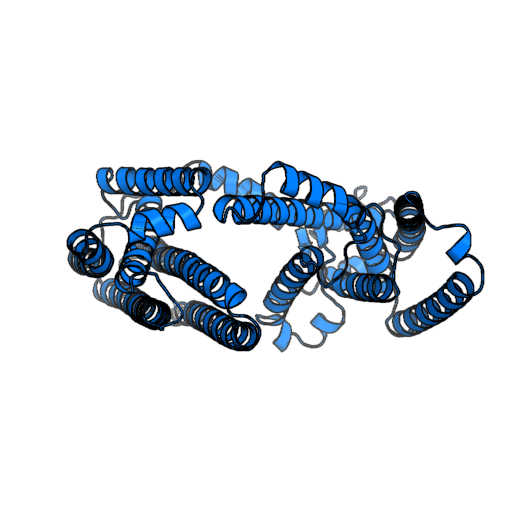
ATOM 919 O O . TRP A 1 121 ? 4.078 9.965 -25.468 1.00 82.69 121 TRP A O 1
ATOM 929 N N . ALA A 1 122 ? 4.159 9.603 -27.681 1.00 85.06 122 ALA A N 1
ATOM 930 C CA . ALA A 1 122 ? 2.714 9.445 -27.865 1.00 85.06 122 ALA A CA 1
ATOM 931 C C . ALA A 1 122 ? 2.130 8.255 -27.073 1.00 85.06 122 ALA A C 1
ATOM 933 O O . ALA A 1 122 ? 0.961 8.284 -26.677 1.00 85.06 122 ALA A O 1
ATOM 934 N N . GLY A 1 123 ? 2.947 7.232 -26.795 1.00 84.62 123 GLY A N 1
ATOM 935 C CA . GLY A 1 123 ? 2.542 6.054 -26.029 1.00 84.62 123 GLY A CA 1
ATOM 936 C C . GLY A 1 123 ? 2.181 6.385 -24.580 1.00 84.62 123 GLY A C 1
ATOM 937 O O . GLY A 1 123 ? 1.186 5.873 -24.069 1.00 84.62 123 GLY A O 1
ATOM 938 N N . ALA A 1 124 ? 2.919 7.294 -23.929 1.00 84.00 124 ALA A N 1
ATOM 939 C CA . ALA A 1 124 ? 2.614 7.708 -22.556 1.00 84.00 124 ALA A CA 1
ATOM 940 C C . ALA A 1 124 ? 1.232 8.355 -22.454 1.00 84.00 124 ALA A C 1
ATOM 942 O O . ALA A 1 124 ? 0.432 7.990 -21.594 1.00 84.00 124 ALA A O 1
ATOM 943 N N . PHE A 1 125 ? 0.928 9.299 -23.342 1.00 89.25 125 PHE A N 1
ATOM 944 C CA . PHE A 1 125 ? -0.325 10.045 -23.282 1.00 89.25 125 PHE A CA 1
ATOM 945 C C . PHE A 1 125 ? -1.547 9.145 -23.523 1.00 89.25 125 PHE A C 1
ATOM 947 O O . PHE A 1 125 ? -2.544 9.220 -22.798 1.00 89.25 125 PHE A O 1
ATOM 954 N N . ALA A 1 126 ? -1.444 8.237 -24.496 1.00 90.25 126 ALA A N 1
ATOM 955 C CA . ALA A 1 126 ? -2.456 7.224 -24.777 1.00 90.25 126 ALA A CA 1
ATOM 956 C C . ALA A 1 126 ? -2.650 6.246 -23.603 1.00 90.25 126 ALA A C 1
ATOM 958 O O . ALA A 1 126 ? -3.785 5.910 -23.247 1.00 90.25 126 ALA A O 1
ATOM 959 N N . LEU A 1 127 ? -1.563 5.843 -22.938 1.00 88.38 127 LEU A N 1
ATOM 960 C CA . LEU A 1 127 ? -1.621 4.976 -21.761 1.00 88.38 127 LEU A CA 1
ATOM 961 C C . LEU A 1 127 ? -2.339 5.665 -20.590 1.00 88.38 127 LEU A C 1
ATOM 963 O O . LEU A 1 127 ? -3.246 5.090 -19.991 1.00 88.38 127 LEU A O 1
ATOM 967 N N . ILE A 1 128 ? -1.991 6.919 -20.297 1.00 90.00 128 ILE A N 1
ATOM 968 C CA . ILE A 1 128 ? -2.622 7.701 -19.225 1.00 90.00 128 ILE A CA 1
ATOM 969 C C . ILE A 1 128 ? -4.116 7.935 -19.516 1.00 90.00 128 ILE A C 1
ATOM 971 O O . ILE A 1 128 ? -4.952 7.781 -18.623 1.00 90.00 128 ILE A O 1
ATOM 975 N N . SER A 1 129 ? -4.476 8.239 -20.768 1.00 93.94 129 SER A N 1
ATOM 976 C CA . SER A 1 129 ? -5.873 8.420 -21.196 1.00 93.94 129 SER A CA 1
ATOM 977 C C . SER A 1 129 ? -6.709 7.144 -21.045 1.00 93.94 129 SER A C 1
ATOM 979 O O . SER A 1 129 ? -7.808 7.174 -20.480 1.00 93.94 129 SER A O 1
ATOM 981 N N . SER A 1 130 ? -6.169 6.004 -21.483 1.00 90.88 130 SER A N 1
ATOM 982 C CA . SER A 1 130 ? -6.844 4.705 -21.388 1.00 90.88 130 SER A CA 1
ATOM 983 C C . SER A 1 130 ? -6.985 4.226 -19.939 1.00 90.88 130 SER A C 1
ATOM 985 O O . SER A 1 130 ? -8.064 3.777 -19.546 1.00 90.88 130 SER A O 1
ATOM 987 N N . GLY A 1 131 ? -5.951 4.408 -19.109 1.00 89.62 131 GLY A N 1
ATOM 988 C CA . GLY A 1 131 ? -5.986 4.083 -17.682 1.00 89.62 131 GLY A CA 1
ATOM 989 C C . GLY A 1 131 ? -7.051 4.877 -16.933 1.00 89.62 131 GLY A C 1
ATOM 990 O O . GLY A 1 131 ? -7.848 4.315 -16.176 1.00 89.62 131 GLY A O 1
ATOM 991 N N . LEU A 1 132 ? -7.139 6.176 -17.211 1.00 91.75 132 LEU A N 1
ATOM 992 C CA . LEU A 1 132 ? -8.158 7.026 -16.614 1.00 91.75 132 LEU A CA 1
ATOM 993 C C . LEU A 1 132 ? -9.578 6.601 -17.016 1.00 91.75 132 LEU A C 1
ATOM 995 O O . LEU A 1 132 ? -10.459 6.501 -16.157 1.00 91.75 132 LEU A O 1
ATOM 999 N N . CYS A 1 133 ? -9.790 6.297 -18.302 1.00 92.69 133 CYS A N 1
ATOM 1000 C CA . CYS A 1 133 ? -11.067 5.779 -18.796 1.00 92.69 133 CYS A CA 1
ATOM 1001 C C . CYS A 1 133 ? -11.443 4.467 -18.111 1.00 92.69 133 CYS A C 1
ATOM 1003 O O . CYS A 1 133 ? -12.587 4.297 -17.694 1.00 92.69 133 CYS A O 1
ATOM 1005 N N . LEU A 1 134 ? -10.483 3.555 -17.957 1.00 89.62 134 LEU A N 1
ATOM 1006 C CA . LEU A 1 134 ? -10.697 2.259 -17.325 1.00 89.62 134 LEU A CA 1
ATOM 1007 C C . LEU A 1 134 ? -11.087 2.422 -15.849 1.00 89.62 134 LEU A C 1
ATOM 1009 O O . LEU A 1 134 ? -12.084 1.838 -15.415 1.00 89.62 134 LEU A O 1
ATOM 1013 N N . GLY A 1 135 ? -10.373 3.266 -15.097 1.00 88.31 135 GLY A N 1
ATOM 1014 C CA . GLY A 1 135 ? -10.688 3.575 -13.698 1.00 88.31 135 GLY A CA 1
ATOM 1015 C C . GLY A 1 135 ? -12.074 4.206 -13.523 1.00 88.31 135 GLY A C 1
ATOM 1016 O O . GLY A 1 135 ? -12.855 3.782 -12.658 1.00 88.31 135 GLY A O 1
ATOM 1017 N N . ALA A 1 136 ? -12.410 5.171 -14.384 1.00 91.94 136 ALA A N 1
ATOM 1018 C CA . ALA A 1 136 ? -13.710 5.829 -14.391 1.00 91.94 136 ALA A CA 1
ATOM 1019 C C . ALA A 1 136 ? -14.846 4.858 -14.752 1.00 91.94 136 ALA A C 1
ATOM 1021 O O . ALA A 1 136 ? -15.787 4.698 -13.972 1.00 91.94 136 ALA A O 1
ATOM 1022 N N . LEU A 1 137 ? -14.747 4.156 -15.885 1.00 90.56 137 LEU A N 1
ATOM 1023 C CA . LEU A 1 137 ? -15.778 3.235 -16.372 1.00 90.56 137 LEU A CA 1
ATOM 1024 C C . LEU A 1 137 ? -16.009 2.066 -15.419 1.00 90.56 137 LEU A C 1
ATOM 1026 O O . LEU A 1 137 ? -17.162 1.765 -15.118 1.00 90.56 137 LEU A O 1
ATOM 1030 N N . CYS A 1 138 ? -14.954 1.440 -14.888 1.00 87.88 138 CYS A N 1
ATOM 1031 C CA . CYS A 1 138 ? -15.103 0.348 -13.920 1.00 87.88 138 CYS A CA 1
ATOM 1032 C C . CYS A 1 138 ? -15.839 0.812 -12.658 1.00 87.88 138 CYS A C 1
ATOM 1034 O O . CYS A 1 138 ? -16.672 0.089 -12.107 1.00 87.88 138 CYS A O 1
ATOM 1036 N N . THR A 1 139 ? -15.558 2.030 -12.196 1.00 88.88 139 THR A N 1
ATOM 1037 C CA . THR A 1 139 ? -16.211 2.584 -11.007 1.00 88.88 139 THR A CA 1
ATOM 1038 C C . THR A 1 139 ? -17.664 2.949 -11.288 1.00 88.88 139 THR A C 1
ATOM 1040 O O . THR A 1 139 ? -18.555 2.542 -10.540 1.00 88.88 139 THR A O 1
ATOM 1043 N N . LEU A 1 140 ? -17.930 3.649 -12.389 1.00 89.12 140 LEU A N 1
ATOM 1044 C CA . LEU A 1 140 ? -19.287 4.007 -12.794 1.00 89.12 140 LEU A CA 1
ATOM 1045 C C . LEU A 1 140 ? -20.142 2.753 -13.065 1.00 89.12 140 LEU A C 1
ATOM 1047 O O . LEU A 1 140 ? -21.309 2.710 -12.671 1.00 89.12 140 LEU A O 1
ATOM 1051 N N . ALA A 1 141 ? -19.555 1.702 -13.648 1.00 86.81 141 ALA A N 1
ATOM 1052 C CA . ALA A 1 141 ? -20.182 0.396 -13.844 1.00 86.81 141 ALA A CA 1
ATOM 1053 C C . ALA A 1 141 ? -20.579 -0.262 -12.512 1.00 86.81 141 ALA A C 1
ATOM 1055 O O . ALA A 1 141 ? -21.719 -0.706 -12.360 1.00 86.81 141 ALA A O 1
ATOM 1056 N N . ARG A 1 142 ? -19.678 -0.269 -11.517 1.00 84.31 142 ARG A N 1
ATOM 1057 C CA . ARG A 1 142 ? -19.956 -0.795 -10.163 1.00 84.31 142 ARG A CA 1
ATOM 1058 C C . ARG A 1 142 ? -21.095 -0.057 -9.460 1.00 84.31 142 ARG A C 1
ATOM 1060 O O . ARG A 1 142 ? -21.806 -0.665 -8.665 1.00 84.31 142 ARG A O 1
ATOM 1067 N N . HIS A 1 143 ? -21.276 1.225 -9.765 1.00 84.00 143 HIS A N 1
ATOM 1068 C CA . HIS A 1 143 ? -22.344 2.061 -9.217 1.00 84.00 143 HIS A CA 1
ATOM 1069 C C . HIS A 1 143 ? -23.569 2.185 -10.138 1.00 84.00 143 HIS A C 1
ATOM 1071 O O . HIS A 1 143 ? -24.437 3.026 -9.897 1.00 84.00 143 HIS A O 1
ATOM 1077 N N . SER A 1 144 ? -23.692 1.346 -11.177 1.00 83.12 144 SER A N 1
ATOM 1078 C CA . SER A 1 144 ? -24.831 1.351 -12.115 1.00 83.12 144 SER A CA 1
ATOM 1079 C C . SER A 1 144 ? -25.120 2.727 -12.740 1.00 83.12 144 SER A C 1
ATOM 1081 O O . SER A 1 144 ? -26.268 3.104 -12.974 1.00 83.12 144 SER A O 1
ATOM 1083 N N . MET A 1 145 ? -24.067 3.509 -12.984 1.00 83.81 145 MET A N 1
ATOM 1084 C CA . MET A 1 145 ? -24.147 4.816 -13.647 1.00 83.81 145 MET A CA 1
ATOM 1085 C C . MET A 1 145 ? -23.946 4.730 -15.163 1.00 83.81 145 MET A C 1
ATOM 1087 O O . MET A 1 145 ? -23.918 5.758 -15.825 1.00 83.81 145 MET A O 1
ATOM 1091 N N . VAL A 1 146 ? -23.782 3.518 -15.692 1.00 85.88 146 VAL A N 1
ATOM 1092 C CA . VAL A 1 146 ? -23.445 3.237 -17.089 1.00 85.88 146 VAL A CA 1
ATOM 1093 C C . VAL A 1 146 ? -24.365 2.126 -17.604 1.00 85.88 146 VAL A C 1
ATOM 1095 O O . VAL A 1 146 ? -24.707 1.226 -16.824 1.00 85.88 146 VAL A O 1
ATOM 1098 N N . PRO A 1 147 ? -24.750 2.123 -18.894 1.00 82.94 147 PRO A N 1
ATOM 1099 C CA . PRO A 1 147 ? -25.454 0.999 -19.502 1.00 82.94 147 PRO A CA 1
ATOM 1100 C C . PRO A 1 147 ? -24.712 -0.339 -19.318 1.00 82.94 147 PRO A C 1
ATOM 1102 O O . PRO A 1 147 ? -23.488 -0.431 -19.424 1.00 82.94 147 PRO A O 1
ATOM 1105 N N . LYS A 1 148 ? -25.485 -1.412 -19.091 1.00 79.56 148 LYS A N 1
ATOM 1106 C CA . LYS A 1 148 ? -24.997 -2.791 -18.886 1.00 79.56 148 LYS A CA 1
ATOM 1107 C C . LYS A 1 148 ? -23.956 -3.285 -19.905 1.00 79.56 148 LYS A C 1
ATOM 1109 O O . LYS A 1 148 ? -22.976 -3.873 -19.450 1.00 79.56 148 LYS A O 1
ATOM 1114 N N . PRO A 1 149 ? -24.118 -3.089 -21.231 1.00 84.38 149 PRO A N 1
ATOM 1115 C CA . PRO A 1 149 ? -23.124 -3.572 -22.191 1.00 84.38 149 PRO A CA 1
ATOM 1116 C C . PRO A 1 149 ? -21.754 -2.925 -21.971 1.00 84.38 149 PRO A C 1
ATOM 1118 O O . PRO A 1 149 ? -20.740 -3.616 -21.971 1.00 84.38 149 PRO A O 1
ATOM 1121 N N . LEU A 1 150 ? -21.722 -1.621 -21.682 1.00 82.00 150 LEU A N 1
ATOM 1122 C CA . LEU A 1 150 ? -20.474 -0.903 -21.430 1.00 82.00 150 LEU A CA 1
ATOM 1123 C C . LEU A 1 150 ? -19.863 -1.292 -20.075 1.00 82.00 150 LEU A C 1
ATOM 1125 O O . LEU A 1 150 ? -18.646 -1.376 -19.952 1.00 82.00 150 LEU A O 1
ATOM 1129 N N . ALA A 1 151 ? -20.692 -1.598 -19.071 1.00 79.38 151 ALA A N 1
ATOM 1130 C CA . ALA A 1 151 ? -20.228 -2.128 -17.790 1.00 79.38 151 ALA A CA 1
ATOM 1131 C C . ALA A 1 151 ? -19.562 -3.509 -17.927 1.00 79.38 151 ALA A C 1
ATOM 1133 O O . ALA A 1 151 ? -18.534 -3.764 -17.298 1.00 79.38 151 ALA A O 1
ATOM 1134 N N . TRP A 1 152 ? -20.130 -4.401 -18.746 1.00 83.12 152 TRP A N 1
ATOM 1135 C CA . TRP A 1 152 ? -19.533 -5.709 -19.020 1.00 83.12 152 TRP A CA 1
ATOM 1136 C C . TRP A 1 152 ? -18.222 -5.566 -19.792 1.00 83.12 152 TRP A C 1
ATOM 1138 O O . TRP A 1 152 ? -17.216 -6.135 -19.376 1.00 83.12 152 TRP A O 1
ATOM 1148 N N . LEU A 1 153 ? -18.210 -4.724 -20.831 1.00 85.38 153 LEU A N 1
ATOM 1149 C CA . LEU A 1 153 ? -17.009 -4.422 -21.606 1.00 85.38 153 LEU A CA 1
ATOM 1150 C C . LEU A 1 153 ? -15.891 -3.850 -20.724 1.00 85.38 153 LEU A C 1
ATOM 1152 O O . LEU A 1 153 ? -14.771 -4.343 -20.770 1.00 85.38 153 LEU A O 1
ATOM 1156 N N . ALA A 1 154 ? -16.188 -2.861 -19.876 1.00 80.81 154 ALA A N 1
ATOM 1157 C CA . ALA A 1 154 ? -15.197 -2.252 -18.990 1.00 80.81 154 ALA A CA 1
ATOM 1158 C C . ALA A 1 154 ? -14.586 -3.272 -18.016 1.00 80.81 154 ALA A C 1
ATOM 1160 O O . ALA A 1 154 ? -13.370 -3.305 -17.838 1.00 80.81 154 ALA A O 1
ATOM 1161 N N . ASN A 1 155 ? -15.413 -4.142 -17.426 1.00 79.25 155 ASN A N 1
ATOM 1162 C CA . ASN A 1 155 ? -14.925 -5.202 -16.545 1.00 79.25 155 ASN A CA 1
ATOM 1163 C C . ASN A 1 155 ? -14.108 -6.253 -17.310 1.00 79.25 155 ASN A C 1
ATOM 1165 O O . ASN A 1 155 ? -13.067 -6.676 -16.815 1.00 79.25 155 ASN A O 1
ATOM 1169 N N . ALA A 1 156 ? -14.545 -6.656 -18.506 1.00 81.88 156 ALA A N 1
ATOM 1170 C CA . ALA A 1 156 ? -13.819 -7.607 -19.343 1.00 81.88 156 ALA A CA 1
ATOM 1171 C C . ALA A 1 156 ? -12.447 -7.054 -19.754 1.00 81.88 156 ALA A C 1
ATOM 1173 O O . ALA A 1 156 ? -11.447 -7.749 -19.609 1.00 81.88 156 ALA A O 1
ATOM 1174 N N . VAL A 1 157 ? -12.381 -5.784 -20.171 1.00 83.69 157 VAL A N 1
ATOM 1175 C CA . VAL A 1 157 ? -11.127 -5.091 -20.506 1.00 83.69 157 VAL A CA 1
ATOM 1176 C C . VAL A 1 157 ? -10.220 -4.969 -19.281 1.00 83.69 157 VAL A C 1
ATOM 1178 O O . VAL A 1 157 ? -9.023 -5.212 -19.390 1.00 83.69 157 VAL A O 1
ATOM 1181 N N . ALA A 1 158 ? -10.763 -4.657 -18.102 1.00 78.06 158 ALA A N 1
ATOM 1182 C CA . ALA A 1 158 ? -9.977 -4.595 -16.871 1.00 78.06 158 ALA A CA 1
ATOM 1183 C C . ALA A 1 158 ? -9.396 -5.962 -16.472 1.00 78.06 158 ALA A C 1
ATOM 1185 O O . ALA A 1 158 ? -8.228 -6.047 -16.095 1.00 78.06 158 ALA A O 1
ATOM 1186 N N . VAL A 1 159 ? -10.189 -7.033 -16.577 1.00 77.62 159 VAL A N 1
ATOM 1187 C CA . VAL A 1 159 ? -9.736 -8.403 -16.287 1.00 77.62 159 VAL A CA 1
ATOM 1188 C C . VAL A 1 159 ? -8.712 -8.866 -17.321 1.00 77.62 159 VAL A C 1
ATOM 1190 O O . VAL A 1 159 ? -7.667 -9.381 -16.939 1.00 77.62 159 VAL A O 1
ATOM 1193 N N . ALA A 1 160 ? -8.965 -8.643 -18.611 1.00 79.12 160 ALA A N 1
ATOM 1194 C CA . ALA A 1 160 ? -8.031 -8.980 -19.681 1.00 79.12 160 ALA A CA 1
ATOM 1195 C C . ALA A 1 160 ? -6.715 -8.204 -19.544 1.00 79.12 160 ALA A C 1
ATOM 1197 O O . ALA A 1 160 ? -5.648 -8.797 -19.660 1.00 79.12 160 ALA A O 1
ATOM 1198 N N . GLY A 1 161 ? -6.779 -6.910 -19.220 1.00 75.75 161 GLY A N 1
ATOM 1199 C CA . GLY A 1 161 ? -5.605 -6.084 -18.946 1.00 75.75 161 GLY A CA 1
ATOM 1200 C C . GLY A 1 161 ? -4.805 -6.591 -17.747 1.00 75.75 161 GLY A C 1
ATOM 1201 O O . GLY A 1 161 ? -3.585 -6.685 -17.831 1.00 75.75 161 GLY A O 1
ATOM 1202 N N . LEU A 1 162 ? -5.475 -6.995 -16.661 1.00 71.62 162 LEU A N 1
ATOM 1203 C CA . LEU A 1 162 ? -4.817 -7.605 -15.503 1.00 71.62 162 LEU A CA 1
ATOM 1204 C C . LEU A 1 162 ? -4.142 -8.933 -15.869 1.00 71.62 162 LEU A C 1
ATOM 1206 O O . LEU A 1 162 ? -2.988 -9.145 -15.513 1.00 71.62 162 LEU A O 1
ATOM 1210 N N . LEU A 1 163 ? -4.832 -9.815 -16.596 1.00 72.44 163 LEU A N 1
ATOM 1211 C CA . LEU A 1 163 ? -4.277 -11.098 -17.036 1.00 72.44 163 LEU A CA 1
ATOM 1212 C C . LEU A 1 163 ? -3.090 -10.907 -17.986 1.00 72.44 163 LEU A C 1
ATOM 1214 O O . LEU A 1 163 ? -2.066 -11.564 -17.824 1.00 72.44 163 LEU A O 1
ATOM 1218 N N . ALA A 1 164 ? -3.195 -9.975 -18.932 1.00 71.25 164 ALA A N 1
ATOM 1219 C CA . ALA A 1 164 ? -2.110 -9.635 -19.840 1.00 71.25 164 ALA A CA 1
ATOM 1220 C C . ALA A 1 164 ? -0.916 -9.034 -19.084 1.00 71.25 164 ALA A C 1
ATOM 1222 O O . ALA A 1 164 ? 0.226 -9.369 -19.385 1.00 71.25 164 ALA A O 1
ATOM 1223 N N . ALA A 1 165 ? -1.163 -8.221 -18.054 1.00 67.44 165 ALA A N 1
ATOM 1224 C CA . ALA A 1 165 ? -0.106 -7.684 -17.206 1.00 67.44 165 ALA A CA 1
ATOM 1225 C C . ALA A 1 165 ? 0.593 -8.802 -16.425 1.00 67.44 165 ALA A C 1
ATOM 1227 O O . ALA A 1 165 ? 1.817 -8.814 -16.341 1.00 67.44 165 ALA A O 1
ATOM 1228 N N . LEU A 1 166 ? -0.165 -9.769 -15.901 1.00 63.72 166 LEU A N 1
ATOM 1229 C CA . LEU A 1 166 ? 0.385 -10.929 -15.194 1.00 63.72 166 LEU A CA 1
ATOM 1230 C C . LEU A 1 166 ? 1.185 -11.859 -16.110 1.00 63.72 166 LEU A C 1
ATOM 1232 O O . LEU A 1 166 ? 2.123 -12.505 -15.647 1.00 63.72 166 LEU A O 1
ATOM 1236 N N . TYR A 1 167 ? 0.808 -11.935 -17.388 1.00 68.44 167 TYR A N 1
ATOM 1237 C CA . TYR A 1 167 ? 1.429 -12.821 -18.365 1.00 68.44 167 TYR A CA 1
ATOM 1238 C C . TYR A 1 167 ? 2.674 -12.210 -19.027 1.00 68.44 167 TYR A C 1
ATOM 1240 O O . TYR A 1 167 ? 3.736 -12.826 -19.014 1.00 68.44 167 TYR A O 1
ATOM 1248 N N . PHE A 1 168 ? 2.563 -10.999 -19.582 1.00 67.19 168 PHE A N 1
ATOM 1249 C CA . PHE A 1 168 ? 3.646 -10.326 -20.318 1.00 67.19 168 PHE A CA 1
ATOM 1250 C C . PHE A 1 168 ? 4.542 -9.455 -19.431 1.00 67.19 168 PHE A C 1
ATOM 1252 O O . PHE A 1 168 ? 5.589 -8.979 -19.871 1.00 67.19 168 PHE A O 1
ATOM 1259 N N . GLY A 1 169 ? 4.099 -9.188 -18.206 1.00 61.84 169 GLY A N 1
ATOM 1260 C CA . GLY A 1 169 ? 4.582 -8.069 -17.424 1.00 61.84 169 GLY A CA 1
ATOM 1261 C C . GLY A 1 169 ? 4.060 -6.727 -17.961 1.00 61.84 169 GLY A C 1
ATOM 1262 O O . GLY A 1 169 ? 3.890 -6.526 -19.156 1.00 61.84 169 GLY A O 1
ATOM 1263 N N . ALA A 1 170 ? 3.832 -5.757 -17.087 1.00 62.22 170 ALA A N 1
ATOM 1264 C CA . ALA A 1 170 ? 3.638 -4.348 -17.375 1.00 62.22 170 ALA A CA 1
ATOM 1265 C C . ALA A 1 170 ? 4.728 -3.741 -18.274 1.00 62.22 170 ALA A C 1
ATOM 1267 O O . ALA A 1 170 ? 4.406 -2.878 -19.083 1.00 62.22 170 ALA A O 1
ATOM 1268 N N . ALA A 1 171 ? 5.988 -4.189 -18.196 1.00 64.50 171 ALA A N 1
ATOM 1269 C CA . ALA A 1 171 ? 7.016 -3.769 -19.155 1.00 64.50 171 ALA A CA 1
ATOM 1270 C C . ALA A 1 171 ? 6.737 -4.317 -20.569 1.00 64.50 171 ALA A C 1
ATOM 1272 O O . ALA A 1 171 ? 6.849 -3.577 -21.545 1.00 64.50 171 ALA A O 1
ATOM 1273 N N . GLY A 1 172 ? 6.312 -5.582 -20.679 1.00 69.25 172 GLY A N 1
ATOM 1274 C CA . GLY A 1 172 ? 5.912 -6.201 -21.945 1.00 69.25 172 GLY A CA 1
ATOM 1275 C C . GLY A 1 172 ? 4.611 -5.623 -22.505 1.00 69.25 172 GLY A C 1
ATOM 1276 O O . GLY A 1 172 ? 4.521 -5.364 -23.700 1.00 69.25 172 GLY A O 1
ATOM 1277 N N . LEU A 1 173 ? 3.634 -5.324 -21.646 1.00 70.62 173 LEU A N 1
ATOM 1278 C CA . LEU A 1 173 ? 2.415 -4.598 -22.009 1.00 70.62 173 LEU A CA 1
ATOM 1279 C C . LEU A 1 173 ? 2.720 -3.189 -22.501 1.00 70.62 173 LEU A C 1
ATOM 1281 O O . LEU A 1 173 ? 2.143 -2.756 -23.492 1.00 70.62 173 LEU A O 1
ATOM 1285 N N . LEU A 1 174 ? 3.617 -2.478 -21.815 1.00 72.50 174 LEU A N 1
ATOM 1286 C CA . LEU A 1 174 ? 4.037 -1.148 -22.226 1.00 72.50 174 LEU A CA 1
ATOM 1287 C C . LEU A 1 174 ? 4.730 -1.208 -23.586 1.00 72.50 174 LEU A C 1
ATOM 1289 O O . LEU A 1 174 ? 4.404 -0.403 -24.449 1.00 72.50 174 LEU A O 1
ATOM 1293 N N . ALA A 1 175 ? 5.624 -2.177 -23.798 1.00 76.31 175 ALA A N 1
ATOM 1294 C CA . ALA A 1 175 ? 6.278 -2.396 -25.084 1.00 76.31 175 ALA A CA 1
ATOM 1295 C C . ALA A 1 175 ? 5.267 -2.741 -26.190 1.00 76.31 175 ALA A C 1
ATOM 1297 O O . ALA A 1 175 ? 5.323 -2.166 -27.273 1.00 76.31 175 ALA A O 1
ATOM 1298 N N . TRP A 1 176 ? 4.296 -3.615 -25.911 1.00 81.44 176 TRP A N 1
ATOM 1299 C CA . TRP A 1 176 ? 3.216 -3.942 -26.846 1.00 81.44 176 TRP A CA 1
ATOM 1300 C C . TRP A 1 176 ? 2.374 -2.712 -27.200 1.00 81.44 176 TRP A C 1
ATOM 1302 O O . TRP A 1 176 ? 2.111 -2.459 -28.372 1.00 81.44 176 TRP A O 1
ATOM 1312 N N . PHE A 1 177 ? 2.004 -1.915 -26.196 1.00 81.00 177 PHE A N 1
ATOM 1313 C CA . PHE A 1 177 ? 1.223 -0.694 -26.369 1.00 81.00 177 PHE A CA 1
ATOM 1314 C C . PHE A 1 177 ? 1.991 0.363 -27.171 1.00 81.00 177 PHE A C 1
ATOM 1316 O O . PHE A 1 177 ? 1.435 1.013 -28.048 1.00 81.00 177 PHE A O 1
ATOM 1323 N N . VAL A 1 178 ? 3.288 0.497 -26.903 1.00 76.50 178 VAL A N 1
ATOM 1324 C CA . VAL A 1 178 ? 4.220 1.380 -27.614 1.00 76.50 178 VAL A CA 1
ATOM 1325 C C . VAL A 1 178 ? 4.392 0.984 -29.082 1.00 76.50 178 VAL A C 1
ATOM 1327 O O . VAL A 1 178 ? 4.554 1.863 -29.925 1.00 76.50 178 VAL A O 1
ATOM 1330 N N . ASN A 1 179 ? 4.304 -0.308 -29.396 1.00 83.19 179 ASN A N 1
ATOM 1331 C CA . ASN A 1 179 ? 4.406 -0.822 -30.762 1.00 83.19 179 ASN A CA 1
ATOM 1332 C C . ASN A 1 179 ? 3.112 -0.658 -31.581 1.00 83.19 179 ASN A C 1
ATOM 1334 O O . ASN A 1 179 ? 3.066 -1.072 -32.741 1.00 83.19 179 ASN A O 1
ATOM 1338 N N . LEU A 1 180 ? 2.051 -0.078 -31.010 1.00 87.56 180 LEU A N 1
ATOM 1339 C CA . LEU A 1 180 ? 0.828 0.196 -31.757 1.00 87.56 180 LEU A CA 1
ATOM 1340 C C . LEU A 1 180 ? 1.062 1.289 -32.815 1.00 87.56 180 LEU A C 1
ATOM 1342 O O . LEU A 1 180 ? 1.800 2.246 -32.569 1.00 87.56 180 LEU A O 1
ATOM 1346 N N . PRO A 1 181 ? 0.389 1.207 -33.979 1.00 90.12 181 PRO A N 1
ATOM 1347 C CA . PRO A 1 181 ? 0.463 2.256 -34.986 1.00 90.12 181 PRO A CA 1
ATOM 1348 C C . PRO A 1 181 ? 0.065 3.618 -34.405 1.00 90.12 181 PRO A C 1
ATOM 1350 O O . PRO A 1 181 ? -0.921 3.721 -33.669 1.00 90.12 181 PRO A O 1
ATOM 1353 N N . LEU A 1 182 ? 0.767 4.680 -34.812 1.00 86.94 182 LEU A N 1
ATOM 1354 C CA . LEU A 1 182 ? 0.475 6.066 -34.425 1.00 86.94 182 LEU A CA 1
ATOM 1355 C C . LEU A 1 182 ? -1.027 6.444 -34.474 1.00 86.94 182 LEU A C 1
ATOM 1357 O O . LEU A 1 182 ? -1.496 7.053 -33.511 1.00 86.94 182 LEU A O 1
ATOM 1361 N N . PRO A 1 183 ? -1.823 6.083 -35.508 1.00 91.44 183 PRO A N 1
ATOM 1362 C CA . PRO A 1 183 ? -3.251 6.415 -35.520 1.00 91.44 183 PRO A CA 1
ATOM 1363 C C . PRO A 1 183 ? -4.033 5.743 -34.383 1.00 91.44 183 PRO A C 1
ATOM 1365 O O . PRO A 1 183 ? -4.943 6.350 -33.823 1.00 91.44 183 PRO A O 1
ATOM 1368 N N . VAL A 1 184 ? -3.660 4.522 -33.992 1.00 90.56 184 VAL A N 1
ATOM 1369 C CA . VAL A 1 184 ? -4.290 3.818 -32.867 1.00 90.56 184 VAL A CA 1
ATOM 1370 C C . VAL A 1 184 ? -3.947 4.518 -31.554 1.00 90.56 184 VAL A C 1
ATOM 1372 O O . VAL A 1 184 ? -4.835 4.762 -30.737 1.00 90.56 184 VAL A O 1
ATOM 1375 N N . LEU A 1 185 ? -2.684 4.917 -31.376 1.00 88.12 185 LEU A N 1
ATOM 1376 C CA . LEU A 1 185 ? -2.250 5.697 -30.215 1.00 88.12 185 LEU A CA 1
ATOM 1377 C C . LEU A 1 185 ? -2.979 7.043 -30.125 1.00 88.12 185 LEU A C 1
ATOM 1379 O O . LEU A 1 185 ? -3.389 7.437 -29.037 1.00 88.12 185 LEU A O 1
ATOM 1383 N N . ALA A 1 186 ? -3.210 7.722 -31.249 1.00 89.31 186 ALA A N 1
ATOM 1384 C CA . ALA A 1 186 ? -3.965 8.972 -31.277 1.00 89.31 186 ALA A CA 1
ATOM 1385 C C . ALA A 1 186 ? -5.432 8.777 -30.853 1.00 89.31 186 ALA A C 1
ATOM 1387 O O . ALA A 1 186 ? -5.951 9.551 -30.048 1.00 89.31 186 ALA A O 1
ATOM 1388 N N . VAL A 1 187 ? -6.093 7.714 -31.326 1.00 91.81 187 VAL A N 1
ATOM 1389 C CA . VAL A 1 187 ? -7.460 7.379 -30.889 1.00 91.81 187 VAL A CA 1
ATOM 1390 C C . VAL A 1 187 ? -7.491 7.086 -29.388 1.00 91.81 187 VAL A C 1
ATOM 1392 O O . VAL A 1 187 ? -8.355 7.607 -28.684 1.00 91.81 187 VAL A O 1
ATOM 1395 N N . LEU A 1 188 ? -6.520 6.321 -28.880 1.00 90.88 188 LEU A N 1
ATOM 1396 C CA . LEU A 1 188 ? -6.389 6.009 -27.454 1.00 90.88 188 LEU A CA 1
ATOM 1397 C C . LEU A 1 188 ? -6.077 7.247 -26.604 1.00 90.88 188 LEU A C 1
ATOM 1399 O O . LEU A 1 188 ? -6.616 7.400 -25.516 1.00 90.88 188 LEU A O 1
ATOM 1403 N N . ALA A 1 189 ? -5.271 8.184 -27.098 1.00 91.44 189 ALA A N 1
ATOM 1404 C CA . ALA A 1 189 ? -5.054 9.474 -26.447 1.00 91.44 189 ALA A CA 1
ATOM 1405 C C . ALA A 1 189 ? -6.365 10.263 -26.297 1.00 91.44 189 ALA A C 1
ATOM 1407 O O . ALA A 1 189 ? -6.607 10.875 -25.252 1.00 91.44 189 ALA A O 1
ATOM 1408 N N . LEU A 1 190 ? -7.248 10.185 -27.293 1.00 93.69 190 LEU A N 1
ATOM 1409 C CA . LEU A 1 190 ? -8.531 10.884 -27.307 1.00 93.69 190 LEU A CA 1
ATOM 1410 C C . LEU A 1 190 ? -9.650 10.176 -26.524 1.00 93.69 190 LEU A C 1
ATOM 1412 O O . LEU A 1 190 ? -10.731 10.752 -26.377 1.00 93.69 190 LEU A O 1
ATOM 1416 N N . THR A 1 191 ? -9.425 8.984 -25.957 1.00 93.25 191 THR A N 1
ATOM 1417 C CA . THR A 1 191 ? -10.498 8.257 -25.256 1.00 93.25 191 THR A CA 1
ATOM 1418 C C . THR A 1 191 ? -11.035 9.015 -24.048 1.00 93.25 191 THR A C 1
ATOM 1420 O O . THR A 1 191 ? -12.251 9.080 -23.875 1.00 93.25 191 THR A O 1
ATOM 1423 N N . TRP A 1 192 ? -10.171 9.631 -23.229 1.00 94.12 192 TRP A N 1
ATOM 1424 C CA . TRP A 1 192 ? -10.622 10.417 -22.078 1.00 94.12 192 TRP A CA 1
ATOM 1425 C C . TRP A 1 192 ? -11.437 11.651 -22.473 1.00 94.12 192 TRP A C 1
ATOM 1427 O O . TRP A 1 192 ? -12.547 11.780 -21.962 1.00 94.12 192 TRP A O 1
ATOM 1437 N N . PRO A 1 193 ? -10.979 12.551 -23.366 1.00 94.75 193 PRO A N 1
ATOM 1438 C CA . PRO A 1 193 ? -11.786 13.708 -23.746 1.00 94.75 193 PRO A CA 1
ATOM 1439 C C . PRO A 1 193 ? -13.108 13.301 -24.411 1.00 94.75 193 PRO A C 1
ATOM 1441 O O . PRO A 1 193 ? -14.132 13.930 -24.138 1.00 94.75 193 PRO A O 1
ATOM 1444 N N . MET A 1 194 ? -13.130 12.219 -25.200 1.00 94.75 194 MET A N 1
ATOM 1445 C CA . MET A 1 194 ? -14.376 11.673 -25.751 1.00 94.75 194 MET A CA 1
ATOM 1446 C C . MET A 1 194 ? -15.318 11.176 -24.648 1.00 94.75 194 MET A C 1
ATOM 1448 O O . MET A 1 194 ? -16.494 11.548 -24.631 1.00 94.75 194 MET A O 1
ATOM 1452 N N . LEU A 1 195 ? -14.809 10.391 -23.693 1.00 92.25 195 LEU A N 1
ATOM 1453 C CA . LEU A 1 195 ? -15.593 9.882 -22.568 1.00 92.25 195 LEU A CA 1
ATOM 1454 C C . LEU A 1 195 ? -16.075 11.019 -21.658 1.00 92.25 195 LEU A C 1
ATOM 1456 O O . LEU A 1 195 ? -17.255 11.087 -21.333 1.00 92.25 195 LEU A O 1
ATOM 1460 N N . GLY A 1 196 ? -15.195 11.943 -21.281 1.00 92.06 196 GLY A N 1
ATOM 1461 C CA . GLY A 1 196 ? -15.520 13.104 -20.458 1.00 92.06 196 GLY A CA 1
ATOM 1462 C C . GLY A 1 196 ? -16.575 13.994 -21.113 1.00 92.06 196 GLY A C 1
ATOM 1463 O O . GLY A 1 196 ? -17.500 14.444 -20.437 1.00 92.06 196 GLY A O 1
ATOM 1464 N N . HIS A 1 197 ? -16.502 14.189 -22.434 1.00 93.94 197 HIS A N 1
ATOM 1465 C CA . HIS A 1 197 ? -17.530 14.904 -23.188 1.00 93.94 197 HIS A CA 1
ATOM 1466 C C . HIS A 1 197 ? -18.863 14.143 -23.222 1.00 93.94 197 HIS A C 1
ATOM 1468 O O . HIS A 1 197 ? -19.916 14.749 -23.008 1.00 93.94 197 HIS A O 1
ATOM 1474 N N . ALA A 1 198 ? -18.835 12.826 -23.448 1.00 91.06 198 ALA A N 1
ATOM 1475 C CA . ALA A 1 198 ? -20.029 11.984 -23.418 1.00 91.06 198 ALA A CA 1
ATOM 1476 C C . ALA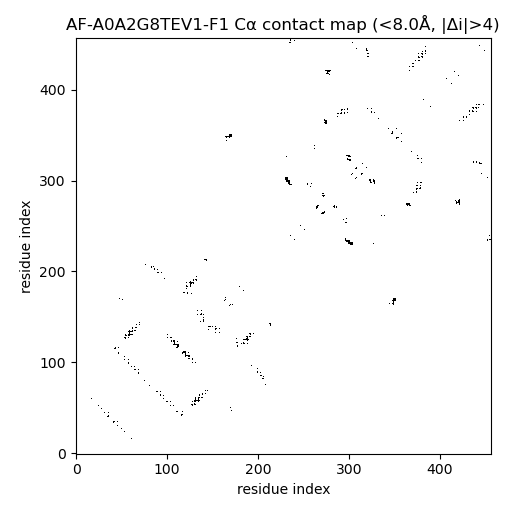 A 1 198 ? -20.717 12.035 -22.043 1.00 91.06 198 ALA A C 1
ATOM 1478 O O . ALA A 1 198 ? -21.911 12.324 -21.972 1.00 91.06 198 ALA A O 1
ATOM 1479 N N . LEU A 1 199 ? -19.951 11.888 -20.957 1.00 90.00 199 LEU A N 1
ATOM 1480 C CA . LEU A 1 199 ? -20.445 11.992 -19.580 1.00 90.00 199 LEU A CA 1
ATOM 1481 C C . LEU A 1 199 ? -20.989 13.396 -19.280 1.00 90.00 199 LEU A C 1
ATOM 1483 O O . LEU A 1 199 ? -22.060 13.533 -18.692 1.00 90.00 199 LEU A O 1
ATOM 1487 N N . ALA A 1 200 ? -20.312 14.455 -19.738 1.00 90.62 200 ALA A N 1
ATOM 1488 C CA . ALA A 1 200 ? -20.792 15.828 -19.585 1.00 90.62 200 ALA A CA 1
ATOM 1489 C C . ALA A 1 200 ? -22.111 16.088 -20.333 1.00 90.62 200 ALA A C 1
ATOM 1491 O O . ALA A 1 200 ? -22.911 16.911 -19.882 1.00 90.62 200 ALA A O 1
ATOM 1492 N N . ARG A 1 201 ? -22.345 15.422 -21.474 1.00 90.31 201 ARG A N 1
ATOM 1493 C CA . ARG A 1 201 ? -23.610 15.500 -22.222 1.00 90.31 201 ARG A CA 1
ATOM 1494 C C . ARG A 1 201 ? -24.714 14.692 -21.554 1.00 90.31 201 ARG A C 1
ATOM 1496 O O . ARG A 1 201 ? -25.806 15.226 -21.372 1.00 90.31 201 ARG A O 1
ATOM 1503 N N . GLU A 1 202 ? -24.430 13.450 -21.179 1.00 85.44 202 GLU A N 1
ATOM 1504 C CA . GLU A 1 202 ? -25.395 12.543 -20.553 1.00 85.44 202 GLU A CA 1
ATOM 1505 C C . GLU A 1 202 ? -25.867 13.087 -19.196 1.00 85.44 202 GLU A C 1
ATOM 1507 O O . GLU A 1 202 ? -27.063 13.121 -18.907 1.00 85.44 202 GLU A O 1
ATOM 1512 N N . TRP A 1 203 ? -24.951 13.637 -18.396 1.00 83.88 203 TRP A N 1
ATOM 1513 C CA . TRP A 1 203 ? -25.257 14.175 -17.068 1.00 83.88 203 TRP A CA 1
ATOM 1514 C C . TRP A 1 203 ? -25.759 15.624 -17.067 1.00 83.88 203 TRP A C 1
ATOM 1516 O O . TRP A 1 203 ? -25.847 16.252 -16.006 1.00 83.88 203 TRP A O 1
ATOM 1526 N N . ARG A 1 204 ? -26.154 16.165 -18.232 1.00 80.62 204 ARG A N 1
ATOM 1527 C CA . ARG A 1 204 ? -26.990 17.381 -18.282 1.00 80.62 204 ARG A CA 1
ATOM 1528 C C . ARG A 1 204 ? -28.340 17.139 -17.601 1.00 80.62 204 ARG A C 1
ATOM 1530 O O . ARG A 1 204 ? -28.879 18.067 -16.994 1.00 80.62 204 ARG A O 1
ATOM 1537 N N . GLY A 1 205 ? -28.862 15.915 -17.676 1.00 74.62 205 GLY A N 1
ATOM 1538 C CA . GLY A 1 205 ? -29.961 15.431 -16.841 1.00 74.62 205 GLY A CA 1
ATOM 1539 C C . GLY A 1 205 ? -29.434 14.697 -15.607 1.00 74.62 205 GLY A C 1
ATOM 1540 O O . GLY A 1 205 ? -28.330 14.154 -15.622 1.00 74.62 205 GLY A O 1
ATOM 1541 N N . GLN A 1 206 ? -30.212 14.668 -14.523 1.00 69.62 206 GLN A N 1
ATOM 1542 C CA . GLN A 1 206 ? -29.899 13.785 -13.400 1.00 69.62 206 GLN A CA 1
ATOM 1543 C C . GLN A 1 206 ? -30.094 12.331 -13.868 1.00 69.62 206 GLN A C 1
ATOM 1545 O O . GLN A 1 206 ? -31.189 11.994 -14.321 1.00 69.62 206 GLN A O 1
ATOM 1550 N N . PRO A 1 207 ? -29.072 11.459 -13.794 1.00 66.44 207 PRO A N 1
ATOM 1551 C CA . PRO A 1 207 ? -29.207 10.085 -14.266 1.00 66.44 207 PRO A CA 1
ATOM 1552 C C . PRO A 1 207 ? -30.267 9.336 -13.444 1.00 66.44 207 PRO A C 1
ATOM 1554 O O . PRO A 1 207 ? -30.217 9.339 -12.208 1.00 66.44 207 PRO A O 1
ATOM 1557 N N . ALA A 1 208 ? -31.205 8.665 -14.123 1.00 63.44 208 ALA A N 1
ATOM 1558 C CA . ALA A 1 208 ? -32.361 8.000 -13.513 1.00 63.44 208 ALA A CA 1
ATOM 1559 C C . ALA A 1 208 ? -31.939 6.997 -12.429 1.00 63.44 208 ALA A C 1
ATOM 1561 O O . ALA A 1 208 ? -31.247 6.014 -12.708 1.00 63.44 208 ALA A O 1
ATOM 1562 N N . PHE A 1 209 ? -32.298 7.273 -11.172 1.00 59.78 209 PHE A N 1
ATOM 1563 C CA . PHE A 1 209 ? -31.997 6.395 -10.044 1.00 59.78 209 PHE A CA 1
ATOM 1564 C C . PHE A 1 209 ? -32.760 5.080 -10.219 1.00 59.78 209 PHE A C 1
ATOM 1566 O O . PHE A 1 209 ? -33.978 5.079 -10.342 1.00 59.78 209 PHE A O 1
ATOM 1573 N N . SER A 1 210 ? -32.040 3.960 -10.255 1.00 56.72 210 SER A N 1
ATOM 1574 C CA . SER A 1 210 ? -32.633 2.626 -10.160 1.00 56.72 210 SER A CA 1
ATOM 1575 C C . SER A 1 210 ? -32.389 2.116 -8.737 1.00 56.72 210 SER A C 1
ATOM 1577 O O . SER A 1 210 ? -31.285 1.637 -8.471 1.00 56.72 210 SER A O 1
ATOM 1579 N N . PRO A 1 211 ? -33.375 2.192 -7.816 1.00 49.94 211 PRO A N 1
ATOM 1580 C CA . PRO A 1 211 ? -33.193 1.849 -6.400 1.00 49.94 211 PRO A CA 1
ATOM 1581 C C . PRO A 1 211 ? -32.813 0.389 -6.101 1.00 49.94 211 PRO A C 1
ATOM 1583 O O . PRO A 1 211 ? -32.672 0.020 -4.942 1.00 49.94 211 PRO A O 1
ATOM 1586 N N . GLY A 1 212 ? -32.691 -0.485 -7.102 1.00 47.72 212 GLY A N 1
ATOM 1587 C CA . GLY A 1 212 ? -32.881 -1.921 -6.883 1.00 47.72 212 GLY A CA 1
ATOM 1588 C C . GLY A 1 212 ? -31.663 -2.844 -6.944 1.00 47.72 212 GLY A C 1
ATOM 1589 O O . GLY A 1 212 ? -31.840 -4.025 -6.669 1.00 47.72 212 GLY A O 1
ATOM 1590 N N . ARG A 1 213 ? -30.456 -2.420 -7.357 1.00 50.62 213 ARG A N 1
ATOM 1591 C CA . ARG A 1 213 ? -29.411 -3.415 -7.738 1.00 50.62 213 ARG A CA 1
ATOM 1592 C C . ARG A 1 213 ? -27.959 -3.156 -7.316 1.00 50.62 213 ARG A C 1
ATOM 1594 O O . ARG A 1 213 ? -27.099 -3.967 -7.640 1.00 50.62 213 ARG A O 1
ATOM 1601 N N . GLY A 1 214 ? -27.662 -2.096 -6.563 1.00 43.53 214 GLY A N 1
ATOM 1602 C CA . GLY A 1 214 ? -26.273 -1.718 -6.235 1.00 43.53 214 GLY A CA 1
ATOM 1603 C C . GLY A 1 214 ? -25.672 -2.328 -4.960 1.00 43.53 214 GLY A C 1
ATOM 1604 O O . GLY A 1 214 ? -24.455 -2.310 -4.780 1.00 43.53 214 GLY A O 1
ATOM 1605 N N . ALA A 1 215 ? -26.478 -2.891 -4.059 1.00 41.97 215 ALA A N 1
ATOM 1606 C CA . ALA A 1 215 ? -25.969 -3.577 -2.869 1.00 41.97 215 ALA A CA 1
ATOM 1607 C C . ALA A 1 215 ? -25.803 -5.080 -3.142 1.00 41.97 215 ALA A C 1
ATOM 1609 O O . ALA A 1 215 ? -26.380 -5.921 -2.461 1.00 41.97 215 ALA A O 1
ATOM 1610 N N . ALA A 1 216 ? -25.029 -5.427 -4.173 1.00 44.34 216 ALA A N 1
ATOM 1611 C CA . ALA A 1 216 ? -24.653 -6.812 -4.430 1.00 44.34 216 ALA A CA 1
ATOM 1612 C C . ALA A 1 216 ? -24.000 -7.437 -3.169 1.00 44.34 216 ALA A C 1
ATOM 1614 O O . ALA A 1 216 ? -23.287 -6.736 -2.437 1.00 44.34 216 ALA A O 1
ATOM 1615 N N . PRO A 1 217 ? -24.163 -8.753 -2.922 1.00 47.12 217 PRO A N 1
ATOM 1616 C CA . PRO A 1 217 ? -23.655 -9.478 -1.741 1.00 47.12 217 PRO A CA 1
ATOM 1617 C C . PRO A 1 217 ? -22.143 -9.324 -1.488 1.00 47.12 217 PRO A C 1
ATOM 1619 O O . PRO A 1 217 ? -21.650 -9.635 -0.403 1.00 47.12 217 PRO A O 1
ATOM 1622 N N . HIS A 1 218 ? -21.395 -8.785 -2.453 1.00 41.69 218 HIS A N 1
ATOM 1623 C CA . HIS A 1 218 ? -19.985 -8.448 -2.318 1.00 41.69 218 HIS A CA 1
ATOM 1624 C C . HIS A 1 218 ? -19.716 -7.344 -1.277 1.00 41.69 218 HIS A C 1
ATOM 1626 O O . HIS A 1 218 ? -18.742 -7.458 -0.528 1.00 41.69 218 HIS A O 1
ATOM 1632 N N . LYS A 1 219 ? -20.621 -6.353 -1.134 1.00 46.09 219 LYS A N 1
ATOM 1633 C CA . LYS A 1 219 ? -20.570 -5.369 -0.031 1.00 46.09 219 LYS A CA 1
ATOM 1634 C C . LYS A 1 219 ? -20.638 -6.068 1.329 1.00 46.09 219 LYS A C 1
ATOM 1636 O O . LYS A 1 219 ? -19.952 -5.629 2.237 1.00 46.09 219 LYS A O 1
ATOM 1641 N N . ARG A 1 220 ? -21.375 -7.184 1.443 1.00 47.62 220 ARG A N 1
ATOM 1642 C CA . ARG A 1 220 ? -21.554 -7.963 2.683 1.00 47.62 220 ARG A CA 1
ATOM 1643 C C . ARG A 1 220 ? -20.301 -8.764 3.080 1.00 47.62 220 ARG A C 1
ATOM 1645 O O . ARG A 1 220 ? -20.007 -8.898 4.264 1.00 47.62 220 ARG A O 1
ATOM 1652 N N . ARG A 1 221 ? -19.532 -9.274 2.104 1.00 49.62 221 ARG A N 1
ATOM 1653 C CA . ARG A 1 221 ? -18.248 -9.969 2.359 1.00 49.62 221 ARG A CA 1
ATOM 1654 C C . ARG A 1 221 ? -17.104 -8.993 2.643 1.00 49.62 221 ARG A C 1
ATOM 1656 O O . ARG A 1 221 ? -16.366 -9.192 3.602 1.00 49.62 221 ARG A O 1
ATOM 1663 N N . LEU A 1 222 ? -16.997 -7.903 1.879 1.00 50.53 222 LEU A N 1
ATOM 1664 C CA . LEU A 1 222 ? -16.026 -6.840 2.165 1.00 50.53 222 LEU A CA 1
ATOM 1665 C C . LEU A 1 222 ? -16.353 -6.113 3.472 1.00 50.53 222 LEU A C 1
ATOM 1667 O O . LEU A 1 222 ? -15.431 -5.775 4.200 1.00 50.53 222 LEU A O 1
ATOM 1671 N N . SER A 1 223 ? -17.631 -5.944 3.832 1.00 53.75 223 SER A N 1
ATOM 1672 C CA . SER A 1 223 ? -18.016 -5.436 5.154 1.00 53.75 223 SER A CA 1
ATOM 1673 C C . SER A 1 223 ? -17.739 -6.432 6.277 1.00 53.75 223 SER A C 1
ATOM 1675 O O . SER A 1 223 ? -17.609 -6.012 7.418 1.00 53.75 223 SER A O 1
ATOM 1677 N N . SER A 1 224 ? -17.642 -7.734 5.990 1.00 59.03 224 SER A N 1
ATOM 1678 C CA . SER A 1 224 ? -17.239 -8.742 6.978 1.00 59.03 224 SER A CA 1
ATOM 1679 C C . SER A 1 224 ? -15.731 -8.698 7.236 1.00 59.03 224 SER A C 1
ATOM 1681 O O . SER A 1 224 ? -15.332 -8.681 8.396 1.00 59.03 224 SER A O 1
ATOM 1683 N N . LEU A 1 225 ? -14.906 -8.581 6.189 1.00 58.62 225 LEU A N 1
ATOM 1684 C CA . LEU A 1 225 ? -13.459 -8.346 6.318 1.00 58.62 225 LEU A CA 1
ATOM 1685 C C . LEU A 1 225 ? -13.161 -6.979 6.940 1.00 58.62 225 LEU A C 1
ATOM 1687 O O . LEU A 1 225 ? -12.409 -6.894 7.906 1.00 58.62 225 LEU A O 1
ATOM 1691 N N . ALA A 1 226 ? -13.807 -5.919 6.453 1.00 58.25 226 ALA A N 1
ATOM 1692 C CA . ALA A 1 226 ? -13.708 -4.590 7.046 1.00 58.25 226 ALA A CA 1
ATOM 1693 C C . ALA A 1 226 ? -14.218 -4.604 8.488 1.00 58.25 226 ALA A C 1
ATOM 1695 O O . ALA A 1 226 ? -13.567 -4.054 9.358 1.00 58.25 226 ALA A O 1
ATOM 1696 N N . GLY A 1 227 ? -15.317 -5.302 8.774 1.00 61.78 227 GLY A N 1
ATOM 1697 C CA . GLY A 1 227 ? -15.828 -5.505 10.127 1.00 61.78 227 GLY A CA 1
ATOM 1698 C C . GLY A 1 227 ? -14.910 -6.349 11.012 1.00 61.78 227 GLY A C 1
ATOM 1699 O O . GLY A 1 227 ? -15.008 -6.249 12.228 1.00 61.78 227 GLY A O 1
ATOM 1700 N N . HIS A 1 228 ? -14.016 -7.160 10.441 1.00 68.88 228 HIS A N 1
ATOM 1701 C CA . HIS A 1 228 ? -12.966 -7.857 11.182 1.00 68.88 228 HIS A CA 1
ATOM 1702 C C . HIS A 1 228 ? -11.792 -6.921 11.488 1.00 68.88 228 HIS A C 1
ATOM 1704 O O . HIS A 1 228 ? -11.331 -6.889 12.621 1.00 68.88 228 HIS A O 1
ATOM 1710 N N . ILE A 1 229 ? -11.357 -6.112 10.515 1.00 66.38 229 ILE A N 1
ATOM 1711 C CA . ILE A 1 229 ? -10.279 -5.121 10.683 1.00 66.38 229 ILE A CA 1
ATOM 1712 C C . ILE A 1 229 ? -10.710 -3.995 11.633 1.00 66.38 229 ILE A C 1
ATOM 1714 O O . ILE A 1 229 ? -9.937 -3.587 12.489 1.00 66.38 229 ILE A O 1
ATOM 1718 N N . LEU A 1 230 ? -11.965 -3.548 11.553 1.00 66.50 230 LEU A N 1
ATOM 1719 C CA . LEU A 1 230 ? -12.549 -2.519 12.422 1.00 66.50 230 LEU A CA 1
ATOM 1720 C C . LEU A 1 230 ? -12.657 -2.952 13.892 1.00 66.50 230 LEU A C 1
ATOM 1722 O O . LEU A 1 230 ? -12.897 -2.109 14.750 1.00 66.50 230 LEU A O 1
ATOM 1726 N N . ARG A 1 231 ? -12.473 -4.243 14.200 1.00 71.75 231 ARG A N 1
ATOM 1727 C CA . ARG A 1 231 ? -12.351 -4.719 15.587 1.00 71.75 231 ARG A CA 1
ATOM 1728 C C . ARG A 1 231 ? -10.979 -4.438 16.183 1.00 71.75 231 ARG A C 1
ATOM 1730 O O . ARG A 1 231 ? -10.829 -4.564 17.392 1.00 71.75 231 ARG A O 1
ATOM 1737 N N . TYR A 1 232 ? -9.981 -4.114 15.367 1.00 75.81 232 TYR A N 1
ATOM 1738 C CA . TYR A 1 232 ? -8.654 -3.755 15.844 1.00 75.81 232 TYR A CA 1
ATOM 1739 C C . TYR A 1 232 ? -8.616 -2.253 16.095 1.00 75.81 232 TYR A C 1
ATOM 1741 O O . TYR A 1 232 ? -8.703 -1.451 15.166 1.00 75.81 232 TYR A O 1
ATOM 1749 N N . SER A 1 233 ? -8.483 -1.881 17.360 1.00 77.69 233 SER A N 1
ATOM 1750 C CA . SER A 1 233 ? -8.309 -0.496 17.775 1.00 77.69 233 SER A CA 1
ATOM 1751 C C . SER A 1 233 ? -6.821 -0.245 18.023 1.00 77.69 233 SER A C 1
ATOM 1753 O O . SER A 1 233 ? -6.211 -0.991 18.801 1.00 77.69 233 SER A O 1
ATOM 1755 N N . PRO A 1 234 ? -6.207 0.758 17.367 1.00 79.94 234 PRO A N 1
ATOM 1756 C CA . PRO A 1 234 ? -4.854 1.170 17.716 1.00 79.94 234 PRO A CA 1
ATOM 1757 C C . PRO A 1 234 ? -4.841 1.676 19.161 1.00 79.94 234 PRO A C 1
ATOM 1759 O O . PRO A 1 234 ? -5.813 2.275 19.623 1.00 79.94 234 PRO A O 1
ATOM 1762 N N . LEU A 1 235 ? -3.760 1.408 19.889 1.00 79.12 235 LEU A N 1
ATOM 1763 C CA . LEU A 1 235 ? -3.580 1.951 21.232 1.00 79.12 235 LEU A CA 1
ATOM 1764 C C . LEU A 1 235 ? -2.969 3.351 21.118 1.00 79.12 235 LEU A C 1
ATOM 1766 O O . LEU A 1 235 ? -1.869 3.494 20.585 1.00 79.12 235 LEU A O 1
ATOM 1770 N N . ASP A 1 236 ? -3.637 4.373 21.655 1.00 73.31 236 ASP A N 1
ATOM 1771 C CA . ASP A 1 236 ? -3.147 5.756 21.598 1.00 73.31 236 ASP A CA 1
ATOM 1772 C C . ASP A 1 236 ? -2.008 5.998 22.587 1.00 73.31 236 ASP A C 1
ATOM 1774 O O . ASP A 1 236 ? -1.959 5.430 23.691 1.00 73.31 236 ASP A O 1
ATOM 1778 N N . THR A 1 237 ? -1.053 6.840 22.192 1.00 68.38 237 THR A N 1
ATOM 1779 C CA . THR A 1 237 ? 0.112 7.147 23.029 1.00 68.38 237 THR A CA 1
ATOM 1780 C C . THR A 1 237 ? -0.231 8.185 24.080 1.00 68.38 237 THR A C 1
ATOM 1782 O O . THR A 1 237 ? -1.189 8.948 23.954 1.00 68.38 237 THR A O 1
ATOM 1785 N N . ALA A 1 238 ? 0.544 8.216 25.163 1.00 62.25 238 ALA A N 1
ATOM 1786 C CA . ALA A 1 238 ? 0.433 9.293 26.142 1.00 62.25 238 ALA A CA 1
ATOM 1787 C C . ALA A 1 238 ? 0.778 10.663 25.524 1.00 62.25 238 ALA A C 1
ATOM 1789 O O . ALA A 1 238 ? 0.194 11.663 25.926 1.00 62.25 238 ALA A O 1
ATOM 1790 N N . TRP A 1 239 ? 1.654 10.701 24.512 1.00 57.34 239 TRP A N 1
ATOM 1791 C CA . TRP A 1 239 ? 2.008 11.929 23.795 1.00 57.34 239 TRP A CA 1
ATOM 1792 C C . TRP A 1 239 ? 0.866 12.423 22.901 1.00 57.34 239 TRP A C 1
ATOM 1794 O O . TRP A 1 239 ? 0.519 13.601 22.935 1.00 57.34 239 TRP A O 1
ATOM 1804 N N . ALA A 1 240 ? 0.207 11.518 22.176 1.00 55.88 240 ALA A N 1
ATOM 1805 C CA . ALA A 1 240 ? -0.924 11.856 21.318 1.00 55.88 240 ALA A CA 1
ATOM 1806 C C . ALA A 1 240 ? -2.068 12.521 22.111 1.00 55.88 240 ALA A C 1
ATOM 1808 O O . ALA A 1 240 ? -2.732 13.415 21.597 1.00 55.88 240 ALA A O 1
ATOM 1809 N N . ARG A 1 241 ? -2.217 12.169 23.397 1.00 58.34 241 ARG A N 1
ATOM 1810 C CA . ARG A 1 241 ? -3.190 12.773 24.323 1.00 58.34 241 ARG A CA 1
ATOM 1811 C C . ARG A 1 241 ? -2.881 14.217 24.723 1.00 58.34 241 ARG A C 1
ATOM 1813 O O . ARG A 1 241 ? -3.803 14.937 25.088 1.00 58.34 241 ARG A O 1
ATOM 1820 N N . GLN A 1 242 ? -1.618 14.639 24.693 1.00 61.34 242 GLN A N 1
ATOM 1821 C CA . GLN A 1 242 ? -1.229 15.990 25.120 1.00 61.34 242 GLN A CA 1
ATOM 1822 C C . GLN A 1 242 ? -1.468 17.048 24.032 1.00 61.34 242 GLN A C 1
ATOM 1824 O O . GLN A 1 242 ? -1.590 18.226 24.356 1.00 61.34 242 GLN A O 1
ATOM 1829 N N . SER A 1 243 ? -1.610 16.638 22.765 1.00 56.91 243 SER A N 1
ATOM 1830 C CA . SER A 1 243 ? -1.790 17.549 21.626 1.00 56.91 243 SER A CA 1
ATOM 1831 C C . SER A 1 243 ? -2.921 17.092 20.689 1.00 56.91 243 SER A C 1
ATOM 1833 O O . SER A 1 243 ? -2.652 16.670 19.559 1.00 56.91 243 SER A O 1
ATOM 1835 N N . PRO A 1 244 ? -4.200 17.226 21.095 1.00 57.22 244 PRO A N 1
ATOM 1836 C CA . PRO A 1 244 ? -5.353 16.814 20.281 1.00 57.22 244 PRO A CA 1
ATOM 1837 C C . PRO A 1 244 ? -5.420 17.524 18.914 1.00 57.22 244 PRO A C 1
ATOM 1839 O O . PRO A 1 244 ? -5.908 16.959 17.934 1.00 57.22 244 PRO A O 1
ATOM 1842 N N . ALA A 1 245 ? -4.852 18.733 18.801 1.00 56.41 245 ALA A N 1
ATOM 1843 C CA . ALA A 1 245 ? -4.768 19.483 17.545 1.00 56.41 245 ALA A CA 1
ATOM 1844 C C . ALA A 1 245 ? -3.900 18.792 16.467 1.00 56.41 245 ALA A C 1
ATOM 1846 O O . ALA A 1 245 ? -4.193 18.911 15.278 1.00 56.41 245 ALA A O 1
ATOM 1847 N N . LEU A 1 246 ? -2.875 18.024 16.862 1.00 50.94 246 LEU A N 1
ATOM 1848 C CA . LEU A 1 246 ? -1.995 17.268 15.952 1.00 50.94 246 LEU A CA 1
ATOM 1849 C C . LEU A 1 246 ? -2.573 15.891 15.562 1.00 50.94 246 LEU A C 1
ATOM 1851 O O . LEU A 1 246 ? -2.204 15.317 14.531 1.00 50.94 246 LEU A O 1
ATOM 1855 N N . GLN A 1 247 ? -3.508 15.370 16.359 1.00 52.38 247 GLN A N 1
ATOM 1856 C CA . GLN A 1 247 ? -4.099 14.037 16.203 1.00 52.38 247 GLN A CA 1
ATOM 1857 C C . GLN A 1 247 ? -5.115 13.948 15.048 1.00 52.38 247 GLN A C 1
ATOM 1859 O O . GLN A 1 247 ? -5.217 12.907 14.396 1.00 52.38 247 GLN A O 1
ATOM 1864 N N . SER A 1 248 ? -5.851 15.029 14.757 1.00 51.22 248 SER A N 1
ATOM 1865 C CA . SER A 1 248 ? -7.110 14.951 13.992 1.00 51.22 248 SER A CA 1
ATOM 1866 C C . SER A 1 248 ? -6.971 14.548 12.516 1.00 51.22 248 SER A C 1
ATOM 1868 O O . SER A 1 248 ? -7.923 14.028 11.931 1.00 51.22 248 SER A O 1
ATOM 1870 N N . THR A 1 249 ? -5.802 14.739 11.893 1.00 52.31 249 THR A N 1
ATOM 1871 C CA . THR A 1 249 ? -5.606 14.369 10.474 1.00 52.31 249 THR A CA 1
ATOM 1872 C C . THR A 1 249 ? -4.167 13.995 10.118 1.00 52.31 249 THR A C 1
ATOM 1874 O O . THR A 1 249 ? -3.951 13.145 9.256 1.00 52.31 249 THR A O 1
ATOM 1877 N N . ILE A 1 250 ? -3.181 14.603 10.782 1.00 46.53 250 ILE A N 1
ATOM 1878 C CA . ILE A 1 250 ? -1.759 14.435 10.462 1.00 46.53 250 ILE A CA 1
ATOM 1879 C C . ILE A 1 250 ? -1.183 13.217 11.197 1.00 46.53 250 ILE A C 1
ATOM 1881 O O . ILE A 1 250 ? -0.593 12.355 10.551 1.00 46.53 250 ILE A O 1
ATOM 1885 N N . GLY A 1 251 ? -1.444 13.062 12.501 1.00 48.50 251 GLY A N 1
ATOM 1886 C CA . GLY A 1 251 ? -0.925 11.936 13.292 1.00 48.50 251 GLY A CA 1
ATOM 1887 C C . GLY A 1 251 ? -1.374 10.554 12.800 1.00 48.50 251 GLY A C 1
ATOM 1888 O O . GLY A 1 251 ? -0.556 9.647 12.663 1.00 48.50 251 GLY A O 1
ATOM 1889 N N . SER A 1 252 ? -2.653 10.393 12.436 1.00 53.44 252 SER A N 1
ATOM 1890 C CA . SER A 1 252 ? -3.156 9.109 11.923 1.00 53.44 252 SER A CA 1
ATOM 1891 C C . SER A 1 252 ? -2.573 8.754 10.551 1.00 53.44 252 SER A C 1
ATOM 1893 O O . SER A 1 252 ? -2.240 7.595 10.305 1.00 53.44 252 SER A O 1
ATOM 1895 N N . ARG A 1 253 ? -2.386 9.741 9.665 1.00 50.62 253 ARG A N 1
ATOM 1896 C CA . ARG A 1 253 ? -1.785 9.541 8.335 1.00 50.62 253 ARG A CA 1
ATOM 1897 C C . ARG A 1 253 ? -0.281 9.293 8.419 1.00 50.62 253 ARG A C 1
ATOM 1899 O O . ARG A 1 253 ? 0.198 8.392 7.739 1.00 50.62 253 ARG A O 1
ATOM 1906 N N . ILE A 1 254 ? 0.438 10.011 9.284 1.00 50.66 254 ILE A N 1
ATOM 1907 C CA . ILE A 1 254 ? 1.863 9.774 9.560 1.00 50.66 254 ILE A CA 1
ATOM 1908 C C . ILE A 1 254 ? 2.073 8.382 10.159 1.00 50.66 254 ILE A C 1
ATOM 1910 O O . ILE A 1 254 ? 3.010 7.703 9.762 1.00 50.66 254 ILE A O 1
ATOM 1914 N N . GLY A 1 255 ? 1.180 7.902 11.030 1.00 56.53 255 GLY A N 1
ATOM 1915 C CA . GLY A 1 255 ? 1.257 6.536 11.558 1.00 56.53 255 GLY A CA 1
ATOM 1916 C C . GLY A 1 255 ? 1.128 5.461 10.471 1.00 56.53 255 GLY A C 1
ATOM 1917 O O . GLY A 1 255 ? 1.874 4.485 10.471 1.00 56.53 255 GLY A O 1
ATOM 1918 N N . TRP A 1 256 ? 0.225 5.643 9.499 1.00 56.94 256 TRP A N 1
ATOM 1919 C CA . TRP A 1 256 ? 0.105 4.729 8.353 1.00 56.94 256 TRP A CA 1
ATOM 1920 C C . TRP A 1 256 ? 1.278 4.841 7.381 1.00 56.94 256 TRP A C 1
ATOM 1922 O O . TRP A 1 256 ? 1.787 3.817 6.936 1.00 56.94 256 TRP A O 1
ATOM 1932 N N . ILE A 1 257 ? 1.731 6.060 7.086 1.00 54.06 257 ILE A N 1
ATOM 1933 C CA . ILE A 1 257 ? 2.907 6.302 6.244 1.00 54.06 257 ILE A CA 1
ATOM 1934 C C . ILE A 1 257 ? 4.151 5.703 6.903 1.00 54.06 257 ILE A C 1
ATOM 1936 O O . ILE A 1 257 ? 4.895 5.010 6.233 1.00 54.06 257 ILE A O 1
ATOM 1940 N N . GLY A 1 258 ? 4.334 5.865 8.213 1.00 55.53 258 GLY A N 1
ATOM 1941 C CA . GLY A 1 258 ? 5.427 5.265 8.978 1.00 55.53 258 GLY A CA 1
ATOM 1942 C C . GLY A 1 258 ? 5.386 3.736 8.976 1.00 55.53 258 GLY A C 1
ATOM 1943 O O . GLY A 1 258 ? 6.429 3.108 8.834 1.00 55.53 258 GLY A O 1
ATOM 1944 N N . LYS A 1 259 ? 4.194 3.125 9.043 1.00 62.09 259 LYS A N 1
ATOM 1945 C CA . LYS A 1 259 ? 4.017 1.666 8.896 1.00 62.09 259 LYS A CA 1
ATOM 1946 C C . LYS A 1 259 ? 4.342 1.181 7.484 1.00 62.09 259 LYS A C 1
ATOM 1948 O O . LYS A 1 259 ? 5.013 0.168 7.333 1.00 62.09 259 LYS A O 1
ATOM 1953 N N . ILE A 1 260 ? 3.880 1.891 6.455 1.00 61.50 260 ILE A N 1
ATOM 1954 C CA . ILE A 1 260 ? 4.173 1.559 5.053 1.00 61.50 260 ILE A CA 1
ATOM 1955 C C . ILE A 1 260 ? 5.666 1.729 4.780 1.00 61.50 260 ILE A C 1
ATOM 1957 O O . ILE A 1 260 ? 6.281 0.813 4.251 1.00 61.50 260 ILE A O 1
ATOM 1961 N N . LEU A 1 261 ? 6.252 2.852 5.200 1.00 55.56 261 LEU A N 1
ATOM 1962 C CA . LEU A 1 261 ? 7.685 3.107 5.117 1.00 55.56 261 LEU A CA 1
ATOM 1963 C C . LEU A 1 261 ? 8.462 2.014 5.841 1.00 55.56 261 LEU A C 1
ATOM 1965 O O . LEU A 1 261 ? 9.386 1.487 5.252 1.00 55.56 261 LEU A O 1
ATOM 1969 N N . PHE A 1 262 ? 8.060 1.607 7.048 1.00 60.34 262 PHE A N 1
ATOM 1970 C CA . PHE A 1 262 ? 8.684 0.490 7.760 1.00 60.34 262 PHE A CA 1
ATOM 1971 C C . PHE A 1 262 ? 8.723 -0.790 6.916 1.00 60.34 262 PHE A C 1
ATOM 1973 O O . PHE A 1 262 ? 9.785 -1.382 6.753 1.00 60.34 262 PHE A O 1
ATOM 1980 N N . PHE A 1 263 ? 7.598 -1.211 6.339 1.00 60.62 263 PHE A N 1
ATOM 1981 C CA . PHE A 1 263 ? 7.598 -2.423 5.522 1.00 60.62 263 PHE A CA 1
ATOM 1982 C C . PHE A 1 263 ? 8.355 -2.254 4.201 1.00 60.62 263 PHE A C 1
ATOM 1984 O O . PHE A 1 263 ? 8.998 -3.197 3.752 1.00 60.62 263 PHE A O 1
ATOM 1991 N N . VAL A 1 264 ? 8.316 -1.064 3.597 1.00 57.94 264 VAL A N 1
ATOM 1992 C CA . VAL A 1 264 ? 9.152 -0.725 2.437 1.00 57.94 264 VAL A CA 1
ATOM 1993 C C . VAL A 1 264 ? 10.633 -0.776 2.818 1.00 57.94 264 VAL A C 1
ATOM 1995 O O . VAL A 1 264 ? 11.422 -1.289 2.039 1.00 57.94 264 VAL A O 1
ATOM 1998 N N . PHE A 1 265 ? 11.006 -0.331 4.021 1.00 60.75 265 PHE A N 1
ATOM 1999 C CA . PHE A 1 265 ? 12.369 -0.397 4.544 1.00 60.75 265 PHE A CA 1
ATOM 2000 C C . PHE A 1 265 ? 12.815 -1.841 4.791 1.00 60.75 265 PHE A C 1
ATOM 2002 O O . PHE A 1 265 ? 13.902 -2.203 4.354 1.00 60.75 265 PHE A O 1
ATOM 2009 N N . VAL A 1 266 ? 11.961 -2.678 5.390 1.00 55.53 266 VAL A N 1
ATOM 2010 C CA . VAL A 1 266 ? 12.208 -4.122 5.583 1.00 55.53 266 VAL A CA 1
ATOM 2011 C C . VAL A 1 266 ? 12.371 -4.862 4.255 1.00 55.53 266 VAL A C 1
ATOM 2013 O O . VAL A 1 266 ? 13.153 -5.801 4.165 1.00 55.53 266 VAL A O 1
ATOM 2016 N N . LEU A 1 267 ? 11.630 -4.451 3.224 1.00 53.59 267 LEU A N 1
ATOM 2017 C CA . LEU A 1 267 ? 11.731 -5.007 1.873 1.00 53.59 267 LEU A CA 1
ATOM 2018 C C . LEU A 1 267 ? 12.867 -4.375 1.046 1.00 53.59 267 LEU A C 1
ATOM 2020 O O . LEU A 1 267 ? 13.210 -4.907 -0.008 1.00 53.59 267 LEU A O 1
ATOM 2024 N N . SER A 1 268 ? 13.439 -3.250 1.487 1.00 56.38 268 SER A N 1
ATOM 2025 C CA . SER A 1 268 ? 14.522 -2.561 0.783 1.00 56.38 268 SER A CA 1
ATOM 2026 C C . SER A 1 268 ? 15.875 -3.166 1.143 1.00 56.38 268 SER A C 1
ATOM 2028 O O . SER A 1 268 ? 16.223 -3.302 2.315 1.00 56.38 268 SER A O 1
ATOM 2030 N N . ASP A 1 269 ? 16.675 -3.466 0.123 1.00 53.44 269 ASP A N 1
ATOM 2031 C CA . ASP A 1 269 ? 17.950 -4.178 0.272 1.00 53.44 269 ASP A CA 1
ATOM 2032 C C . ASP A 1 269 ? 19.007 -3.415 1.097 1.00 53.44 269 ASP A C 1
ATOM 2034 O O . ASP A 1 269 ? 20.020 -3.958 1.529 1.00 53.44 269 ASP A O 1
ATOM 2038 N N . HIS A 1 270 ? 18.767 -2.126 1.336 1.00 48.53 270 HIS A N 1
ATOM 2039 C CA . HIS A 1 270 ? 19.697 -1.228 2.009 1.00 48.53 270 HIS A CA 1
ATOM 2040 C C . HIS A 1 270 ? 19.500 -1.156 3.525 1.00 48.53 270 HIS A C 1
ATOM 2042 O O . HIS A 1 270 ? 20.404 -0.687 4.219 1.00 48.53 270 HIS A O 1
ATOM 2048 N N . LEU A 1 271 ? 18.354 -1.618 4.045 1.00 50.44 271 LEU A N 1
ATOM 2049 C CA . LEU A 1 271 ? 18.029 -1.547 5.470 1.00 50.44 271 LEU A CA 1
ATOM 2050 C C . LEU A 1 271 ? 17.436 -2.862 6.024 1.00 50.44 271 LEU A C 1
ATOM 2052 O O . LEU A 1 271 ? 16.436 -2.884 6.730 1.00 50.44 271 LEU A O 1
ATOM 2056 N N . VAL A 1 272 ? 18.197 -3.938 5.831 1.00 55.03 272 VAL A N 1
ATOM 2057 C CA . VAL A 1 272 ? 18.525 -4.868 6.918 1.00 55.03 272 VAL A CA 1
ATOM 2058 C C . VAL A 1 272 ? 17.534 -5.971 7.387 1.00 55.03 272 VAL A C 1
ATOM 2060 O O . VAL A 1 272 ? 17.431 -6.209 8.595 1.00 55.03 272 VAL A O 1
ATOM 2063 N N . PRO A 1 273 ? 16.889 -6.780 6.538 1.00 58.62 273 PRO A N 1
ATOM 2064 C CA . PRO A 1 273 ? 16.582 -8.136 6.981 1.00 58.62 273 PRO A CA 1
ATOM 2065 C C . PRO A 1 273 ? 17.879 -8.963 7.000 1.00 58.62 273 PRO A C 1
ATOM 2067 O O . PRO A 1 273 ? 18.630 -8.986 6.019 1.00 58.62 273 PRO A O 1
ATOM 2070 N N . LEU A 1 274 ? 18.176 -9.624 8.125 1.00 66.31 274 LEU A N 1
ATOM 2071 C CA . LEU A 1 274 ? 19.285 -10.574 8.177 1.00 66.31 274 LEU A CA 1
ATOM 2072 C C . LEU A 1 274 ? 18.964 -11.720 7.214 1.00 66.31 274 LEU A C 1
ATOM 2074 O O . LEU A 1 274 ? 18.100 -12.553 7.502 1.00 66.31 274 LEU A O 1
ATOM 2078 N N . ARG A 1 275 ? 19.648 -11.769 6.067 1.00 71.62 275 ARG A N 1
ATOM 2079 C CA . ARG A 1 275 ? 19.434 -12.867 5.127 1.00 71.62 275 ARG A CA 1
ATOM 2080 C C . ARG A 1 275 ? 19.929 -14.172 5.739 1.00 71.62 275 ARG A C 1
ATOM 2082 O O . ARG A 1 275 ? 20.937 -14.200 6.449 1.00 71.62 275 ARG A O 1
ATOM 2089 N N . VAL A 1 276 ? 19.260 -15.272 5.413 1.00 68.06 276 VAL A N 1
ATOM 2090 C CA . VAL A 1 276 ? 19.749 -16.622 5.721 1.00 68.06 276 VAL A CA 1
ATOM 2091 C C . VAL A 1 276 ? 21.203 -16.749 5.243 1.00 68.06 276 VAL A C 1
ATOM 2093 O O . VAL A 1 276 ? 21.505 -16.561 4.067 1.00 68.06 276 VAL A O 1
ATOM 2096 N N . GLY A 1 277 ? 22.115 -17.028 6.177 1.00 68.44 277 GLY A N 1
ATOM 2097 C CA . GLY A 1 277 ? 23.558 -17.138 5.922 1.00 68.44 277 GLY A CA 1
ATOM 2098 C C . GLY A 1 277 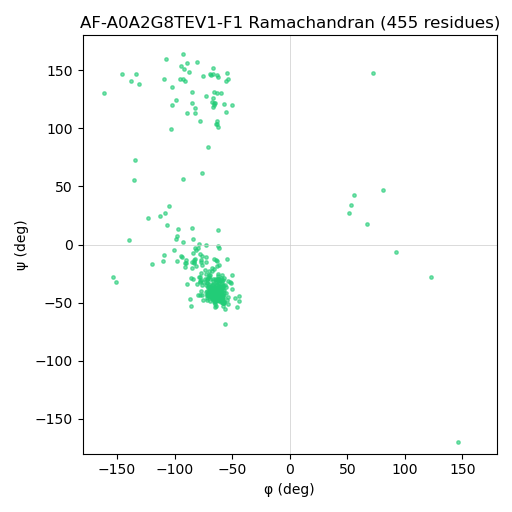? 24.378 -15.855 6.118 1.00 68.44 277 GLY A C 1
ATOM 2099 O O . GLY A 1 277 ? 25.604 -15.934 6.080 1.00 68.44 277 GLY A O 1
ATOM 2100 N N . GLN A 1 278 ? 23.751 -14.703 6.372 1.00 71.00 278 GLN A N 1
ATOM 2101 C CA . GLN A 1 278 ? 24.450 -13.471 6.752 1.00 71.00 278 GLN A CA 1
ATOM 2102 C C . GLN A 1 278 ? 24.633 -13.373 8.273 1.00 71.00 278 GLN A C 1
ATOM 2104 O O . GLN A 1 278 ? 23.910 -13.995 9.053 1.00 71.00 278 GLN A O 1
ATOM 2109 N N . GLN A 1 279 ? 25.636 -12.599 8.696 1.00 72.25 279 GLN A N 1
ATOM 2110 C CA . GLN A 1 279 ? 25.891 -12.302 10.106 1.00 72.25 279 GLN A CA 1
ATOM 2111 C C . GLN A 1 279 ? 25.233 -10.974 10.505 1.00 72.25 279 GLN A C 1
ATOM 2113 O O . GLN A 1 279 ? 25.242 -10.039 9.702 1.00 72.25 279 GLN A O 1
ATOM 2118 N N . PRO A 1 280 ? 24.673 -10.871 11.725 1.00 69.25 280 PRO A N 1
ATOM 2119 C CA . PRO A 1 280 ? 24.092 -9.623 12.202 1.00 69.25 280 PRO A CA 1
ATOM 2120 C C . PRO A 1 280 ? 25.187 -8.564 12.374 1.00 69.25 280 PRO A C 1
ATOM 2122 O O . PRO A 1 280 ? 26.127 -8.751 13.144 1.00 69.25 280 PRO A O 1
ATOM 2125 N N . ASP A 1 281 ? 25.052 -7.456 11.647 1.00 71.94 281 ASP A N 1
ATOM 2126 C CA . ASP A 1 281 ? 25.915 -6.274 11.749 1.00 71.94 281 ASP A CA 1
ATOM 2127 C C . ASP A 1 281 ? 25.328 -5.248 12.741 1.00 71.94 281 ASP A C 1
ATOM 2129 O O . ASP A 1 281 ? 24.142 -5.279 13.077 1.00 71.94 281 ASP A O 1
ATOM 2133 N N . ILE A 1 282 ? 26.124 -4.278 13.191 1.00 72.00 282 ILE A N 1
ATOM 2134 C CA . ILE A 1 282 ? 25.659 -3.193 14.065 1.00 72.00 282 ILE A CA 1
ATOM 2135 C C . ILE A 1 282 ? 24.527 -2.388 13.435 1.00 72.00 282 ILE A C 1
ATOM 2137 O O . ILE A 1 282 ? 23.596 -1.978 14.127 1.00 72.00 282 ILE A O 1
ATOM 2141 N N . ARG A 1 283 ? 24.566 -2.217 12.108 1.00 69.44 283 ARG A N 1
ATOM 2142 C CA . ARG A 1 283 ? 23.494 -1.569 11.346 1.00 69.44 283 ARG A CA 1
ATOM 2143 C C . ARG A 1 283 ? 22.174 -2.311 11.534 1.00 69.44 283 ARG A C 1
ATOM 2145 O O . ARG A 1 283 ? 21.145 -1.660 11.682 1.00 69.44 283 ARG A O 1
ATOM 2152 N N . HIS A 1 284 ? 22.229 -3.643 11.612 1.00 72.69 284 HIS A N 1
ATOM 2153 C CA . HIS A 1 284 ? 21.065 -4.486 11.856 1.00 72.69 284 HIS A CA 1
ATOM 2154 C C . HIS A 1 284 ? 20.511 -4.358 13.264 1.00 72.69 284 HIS A C 1
ATOM 2156 O O . HIS A 1 284 ? 19.306 -4.222 13.463 1.00 72.69 284 HIS A O 1
ATOM 2162 N N . LEU A 1 285 ? 21.391 -4.334 14.258 1.00 75.75 285 LEU A N 1
ATOM 2163 C CA . LEU A 1 285 ? 20.965 -4.147 15.640 1.00 75.75 285 LEU A CA 1
ATOM 2164 C C . LEU A 1 285 ? 20.349 -2.755 15.855 1.00 75.75 285 LEU A C 1
ATOM 2166 O O . LEU A 1 285 ? 19.336 -2.629 16.544 1.00 75.75 285 LEU A O 1
ATOM 2170 N N . LEU A 1 286 ? 20.909 -1.719 15.222 1.00 72.19 286 LEU A N 1
ATOM 2171 C CA . LEU A 1 286 ? 20.364 -0.360 15.254 1.00 72.19 286 LEU A CA 1
ATOM 2172 C C . LEU A 1 286 ? 19.001 -0.270 14.557 1.00 72.19 286 LEU A C 1
ATOM 2174 O O . LEU A 1 286 ? 18.081 0.337 15.110 1.00 72.19 286 LEU A O 1
ATOM 2178 N N . SER A 1 287 ? 18.838 -0.894 13.386 1.00 71.19 287 SER A N 1
ATOM 2179 C CA . SER A 1 287 ? 17.546 -0.925 12.690 1.00 71.19 287 SER A CA 1
ATOM 2180 C C . SER A 1 287 ? 16.496 -1.708 13.477 1.00 71.19 287 SER A C 1
ATOM 2182 O O . SER A 1 287 ? 15.357 -1.254 13.569 1.00 71.19 287 SER A O 1
ATOM 2184 N N . LEU A 1 288 ? 16.870 -2.823 14.115 1.00 77.25 288 LEU A N 1
ATOM 2185 C CA . LEU A 1 288 ? 15.987 -3.585 15.003 1.00 77.25 288 LEU A CA 1
ATOM 2186 C C . LEU A 1 288 ? 15.582 -2.765 16.242 1.00 77.25 288 LEU A C 1
ATOM 2188 O O . LEU A 1 288 ? 14.425 -2.803 16.664 1.00 77.25 288 LEU A O 1
ATOM 2192 N N . GLY A 1 289 ? 16.501 -1.976 16.804 1.00 77.50 289 GLY A N 1
ATOM 2193 C CA . GLY A 1 289 ? 16.208 -1.046 17.897 1.00 77.50 289 GLY A CA 1
ATOM 2194 C C . GLY A 1 289 ? 15.227 0.056 17.487 1.00 77.50 289 GLY A C 1
ATOM 2195 O O . GLY A 1 289 ? 14.232 0.292 18.178 1.00 77.50 289 GLY A O 1
ATOM 2196 N N . LEU A 1 290 ? 15.452 0.683 16.328 1.00 73.31 290 LEU A N 1
ATOM 2197 C CA . LEU A 1 290 ? 14.526 1.665 15.756 1.00 73.31 290 LEU A CA 1
ATOM 2198 C C . LEU A 1 290 ? 13.150 1.041 15.490 1.00 73.31 290 LEU A C 1
ATOM 2200 O O . LEU A 1 290 ? 12.122 1.642 15.804 1.00 73.31 290 LEU A O 1
ATOM 2204 N N . LEU A 1 291 ? 13.130 -0.188 14.978 1.00 77.12 291 LEU A N 1
ATOM 2205 C CA . LEU A 1 291 ? 11.918 -0.960 14.756 1.00 77.12 291 LEU A CA 1
ATOM 2206 C C . LEU A 1 291 ? 11.130 -1.167 16.059 1.00 77.12 291 LEU A C 1
ATOM 2208 O O . LEU A 1 291 ? 9.928 -0.902 16.098 1.00 77.12 291 LEU A O 1
ATOM 2212 N N . CYS A 1 292 ? 11.790 -1.561 17.148 1.00 82.88 292 CYS A N 1
ATOM 2213 C CA . CYS A 1 292 ? 11.141 -1.686 18.456 1.00 82.88 292 CYS A CA 1
ATOM 2214 C C . CYS A 1 292 ? 10.445 -0.380 18.879 1.00 82.88 292 CYS A C 1
ATOM 2216 O O . CYS A 1 292 ? 9.316 -0.418 19.371 1.00 82.88 292 CYS A O 1
ATOM 2218 N N . LEU A 1 293 ? 11.080 0.776 18.647 1.00 77.69 293 LEU A N 1
ATOM 2219 C CA . LEU A 1 293 ? 10.495 2.087 18.947 1.00 77.69 293 LEU A CA 1
ATOM 2220 C C . LEU A 1 293 ? 9.293 2.393 18.049 1.00 77.69 293 LEU A C 1
ATOM 2222 O O . LEU A 1 293 ? 8.235 2.761 18.559 1.00 77.69 293 LEU A O 1
ATOM 2226 N N . MET A 1 294 ? 9.410 2.180 16.737 1.00 75.44 294 MET A N 1
ATOM 2227 C CA . MET A 1 294 ? 8.300 2.381 15.797 1.00 75.44 294 MET A CA 1
ATOM 2228 C C . MET A 1 294 ? 7.096 1.488 16.129 1.00 75.44 294 MET A C 1
ATOM 2230 O O . MET A 1 294 ? 5.949 1.920 16.008 1.00 75.44 294 MET A O 1
ATOM 2234 N N . MET A 1 295 ? 7.334 0.264 16.609 1.00 81.44 295 MET A N 1
ATOM 2235 C CA . MET A 1 295 ? 6.264 -0.667 16.979 1.00 81.44 295 MET A CA 1
ATOM 2236 C C . MET A 1 295 ? 5.455 -0.214 18.192 1.00 81.44 295 MET A C 1
ATOM 2238 O O . MET A 1 295 ? 4.304 -0.631 18.324 1.00 81.44 295 MET A O 1
ATOM 2242 N N . THR A 1 296 ? 5.975 0.687 19.033 1.00 83.06 296 THR A N 1
ATOM 2243 C CA . THR A 1 296 ? 5.202 1.256 20.154 1.00 83.06 296 THR A CA 1
ATOM 2244 C C . THR A 1 296 ? 3.970 2.033 19.681 1.00 83.06 296 THR A C 1
ATOM 2246 O O . THR A 1 296 ? 2.945 2.028 20.364 1.00 83.06 296 THR A O 1
ATOM 2249 N N . GLU A 1 297 ? 4.040 2.630 18.489 1.00 77.12 297 GLU A N 1
ATOM 2250 C CA . GLU A 1 297 ? 2.955 3.349 17.805 1.00 77.12 297 GLU A CA 1
ATOM 2251 C C . GLU A 1 297 ? 2.032 2.413 17.006 1.00 77.12 297 GLU A C 1
ATOM 2253 O O . GLU A 1 297 ? 0.937 2.782 16.573 1.00 77.12 297 GLU A O 1
ATOM 2258 N N . ALA A 1 298 ? 2.476 1.177 16.775 1.00 79.44 298 ALA A N 1
ATOM 2259 C CA . ALA A 1 298 ? 1.787 0.212 15.933 1.00 79.44 298 ALA A 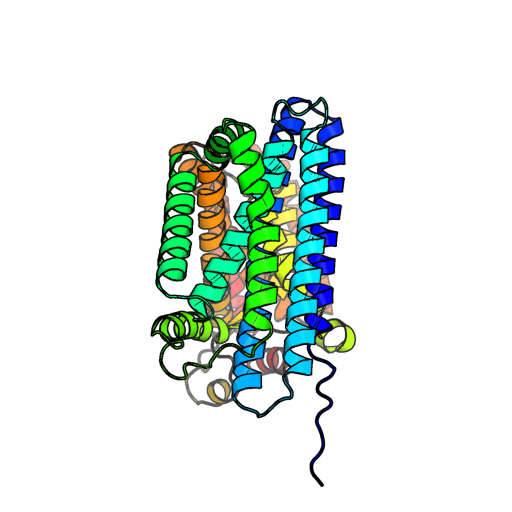CA 1
ATOM 2260 C C . ALA A 1 298 ? 0.969 -0.824 16.715 1.00 79.44 298 ALA A C 1
ATOM 2262 O O . ALA A 1 298 ? 0.255 -1.615 16.092 1.00 79.44 298 ALA A O 1
ATOM 2263 N N . LEU A 1 299 ? 1.038 -0.806 18.051 1.00 85.81 299 LEU A N 1
ATOM 2264 C CA . LEU A 1 299 ? 0.293 -1.721 18.912 1.00 85.81 299 LEU A CA 1
ATOM 2265 C C . LEU A 1 299 ? -1.218 -1.572 18.702 1.00 85.81 299 LEU A C 1
ATOM 2267 O O . LEU A 1 299 ? -1.776 -0.473 18.745 1.00 85.81 299 LEU A O 1
ATOM 2271 N N . ALA A 1 300 ? -1.885 -2.704 18.508 1.00 84.94 300 ALA A N 1
ATOM 2272 C CA . ALA A 1 300 ? -3.323 -2.776 18.314 1.00 84.94 300 ALA A CA 1
ATOM 2273 C C . ALA A 1 300 ? -3.926 -3.838 19.229 1.00 84.94 300 ALA A C 1
ATOM 2275 O O . ALA A 1 300 ? -3.403 -4.945 19.368 1.00 84.94 300 ALA A O 1
ATOM 2276 N N . ALA A 1 301 ? -5.069 -3.513 19.816 1.00 84.75 301 ALA A N 1
ATOM 2277 C CA . ALA A 1 301 ? -5.853 -4.452 20.597 1.00 84.75 301 ALA A CA 1
ATOM 2278 C C . ALA A 1 301 ? -7.130 -4.807 19.837 1.00 84.75 301 ALA A C 1
ATOM 2280 O O . ALA A 1 301 ? -7.733 -3.970 19.165 1.00 84.75 301 ALA A O 1
ATOM 2281 N N . ARG A 1 302 ? -7.543 -6.068 19.934 1.00 79.19 302 ARG A N 1
ATOM 2282 C CA . ARG A 1 302 ? -8.771 -6.546 19.307 1.00 79.19 302 ARG A CA 1
ATOM 2283 C C . ARG A 1 302 ? -9.951 -6.402 20.269 1.00 79.19 302 ARG A C 1
ATOM 2285 O O . ARG A 1 302 ? -9.823 -6.704 21.449 1.00 79.19 302 ARG A O 1
ATOM 2292 N N . ASP A 1 303 ? -11.102 -6.008 19.729 1.00 73.56 303 ASP A N 1
ATOM 2293 C CA . ASP A 1 303 ? -12.392 -5.938 20.417 1.00 73.56 303 ASP A CA 1
ATOM 2294 C C . ASP A 1 303 ? -12.332 -5.054 21.682 1.00 73.56 303 ASP A C 1
ATOM 2296 O O . ASP A 1 303 ? -12.903 -5.382 22.724 1.00 73.56 303 ASP A O 1
ATOM 2300 N N . LEU A 1 304 ? -11.653 -3.901 21.583 1.00 69.62 304 LEU A N 1
ATOM 2301 C CA . LEU A 1 304 ? -11.495 -2.941 22.677 1.00 69.62 304 LEU A CA 1
ATOM 2302 C C . LEU A 1 304 ? -12.783 -2.122 22.885 1.00 69.62 304 LEU A C 1
ATOM 2304 O O . LEU A 1 304 ? -12.848 -0.911 22.701 1.00 69.62 304 LEU A O 1
ATOM 2308 N N . HIS A 1 305 ? -13.863 -2.818 23.227 1.00 66.62 305 HIS A N 1
ATOM 2309 C CA . HIS A 1 305 ? -15.138 -2.215 23.581 1.00 66.62 305 HIS A CA 1
ATOM 2310 C C . HIS A 1 305 ? -15.292 -2.232 25.099 1.00 66.62 305 HIS A C 1
ATOM 2312 O O . HIS A 1 305 ? -15.064 -3.260 25.740 1.00 66.62 305 HIS A O 1
ATOM 2318 N N . TRP A 1 306 ? -15.751 -1.121 25.675 1.00 59.50 306 TRP A N 1
ATOM 2319 C CA . TRP A 1 306 ? -15.948 -0.973 27.122 1.00 59.50 306 TRP A CA 1
ATOM 2320 C C . TRP A 1 306 ? -16.783 -2.114 27.736 1.00 59.50 306 TRP A C 1
ATOM 2322 O O . TRP A 1 306 ? -16.515 -2.539 28.855 1.00 59.50 306 TRP A O 1
ATOM 2332 N N . ARG A 1 307 ? -17.734 -2.684 26.978 1.00 56.19 307 ARG A N 1
ATOM 2333 C CA . ARG A 1 307 ? -18.554 -3.834 27.406 1.00 56.19 307 ARG A CA 1
ATOM 2334 C C . ARG A 1 307 ? -17.734 -5.102 27.669 1.00 56.19 307 ARG A C 1
ATOM 2336 O O . ARG A 1 307 ? -18.009 -5.797 28.638 1.00 56.19 307 ARG A O 1
ATOM 2343 N N . TRP A 1 308 ? -16.710 -5.377 26.859 1.00 60.25 308 TRP A N 1
ATOM 2344 C CA . TRP A 1 308 ? -15.859 -6.570 26.995 1.00 60.25 308 TRP A CA 1
ATOM 2345 C C . TRP A 1 308 ? -14.835 -6.454 28.127 1.00 60.25 308 TRP A C 1
ATOM 2347 O O . TRP A 1 308 ? -14.404 -7.463 28.683 1.00 60.25 308 TRP A O 1
ATOM 2357 N N . LEU A 1 309 ? -14.483 -5.222 28.499 1.00 61.91 309 LEU A N 1
ATOM 2358 C CA . LEU A 1 309 ? -13.660 -4.925 29.672 1.00 61.91 309 LEU A CA 1
ATOM 2359 C C . LEU A 1 309 ? -14.413 -5.136 30.993 1.00 61.91 309 LEU A C 1
ATOM 2361 O O . LEU A 1 309 ? -13.792 -5.487 32.001 1.00 61.91 309 LEU A O 1
ATOM 2365 N N . LEU A 1 310 ? -15.733 -4.928 30.980 1.00 59.50 310 LEU A N 1
ATOM 2366 C CA . LEU A 1 310 ? -16.603 -5.060 32.150 1.00 59.50 310 LEU A CA 1
ATOM 2367 C C . LEU A 1 310 ? -17.187 -6.468 32.319 1.00 59.50 310 LEU A C 1
ATOM 2369 O O . LEU A 1 310 ? -17.591 -6.815 33.427 1.00 59.50 310 LEU A O 1
ATOM 2373 N N . THR A 1 311 ? -17.212 -7.301 31.271 1.00 60.94 311 THR A N 1
ATOM 2374 C CA . THR A 1 311 ? -17.692 -8.683 31.396 1.00 60.94 311 THR A CA 1
ATOM 2375 C C . THR A 1 311 ? -16.781 -9.506 32.317 1.00 60.94 311 THR A C 1
ATOM 2377 O O . THR A 1 311 ? -15.580 -9.642 32.046 1.00 60.94 311 THR A O 1
ATOM 2380 N N . PRO A 1 312 ? -17.313 -10.086 33.407 1.00 52.56 312 PRO A N 1
ATOM 2381 C CA . PRO A 1 312 ? -16.534 -10.940 34.290 1.00 52.56 312 PRO A CA 1
ATOM 2382 C C . PRO A 1 312 ? -16.137 -12.227 33.550 1.00 52.56 312 PRO A C 1
ATOM 2384 O O . PRO A 1 312 ? -16.992 -12.995 33.131 1.00 52.56 312 PRO A O 1
ATOM 2387 N N . GLY A 1 313 ? -14.830 -12.463 33.386 1.00 59.25 313 GLY A N 1
ATOM 2388 C CA . GLY A 1 313 ? -14.281 -13.727 32.866 1.00 59.25 313 GLY A CA 1
ATOM 2389 C C . GLY A 1 313 ? -13.403 -13.612 31.619 1.00 59.25 313 GLY A C 1
ATOM 2390 O O . GLY A 1 313 ? -12.475 -14.398 31.476 1.00 59.25 313 GLY A O 1
ATOM 2391 N N . THR A 1 314 ? -13.599 -12.607 30.765 1.00 58.25 314 THR A N 1
ATOM 2392 C CA . THR A 1 314 ? -12.912 -12.531 29.458 1.00 58.25 314 THR A CA 1
ATOM 2393 C C . THR A 1 314 ? -11.453 -12.065 29.552 1.00 58.25 314 THR A C 1
ATOM 2395 O O . THR A 1 314 ? -10.626 -12.514 28.775 1.00 58.25 314 THR A O 1
ATOM 2398 N N . TRP A 1 315 ? -11.117 -11.205 30.523 1.00 59.75 315 TRP A N 1
ATOM 2399 C CA . TRP A 1 315 ? -9.766 -10.629 30.715 1.00 59.75 315 TRP A CA 1
ATOM 2400 C C . TRP A 1 315 ? -9.197 -10.923 32.120 1.00 59.75 315 TRP A C 1
ATOM 2402 O O . TRP A 1 315 ? -8.397 -10.159 32.661 1.00 59.75 315 TRP A O 1
ATOM 2412 N N . ARG A 1 316 ? -9.681 -11.980 32.791 1.00 53.62 316 ARG A N 1
ATOM 2413 C CA . ARG A 1 316 ? -9.352 -12.285 34.203 1.00 53.62 316 ARG A CA 1
ATOM 2414 C C . ARG A 1 316 ? -8.010 -13.002 34.414 1.00 53.62 316 ARG A C 1
ATOM 2416 O O . ARG A 1 316 ? -7.615 -13.173 35.558 1.00 53.62 316 ARG A O 1
ATOM 2423 N N . THR A 1 317 ? -7.291 -13.389 33.364 1.00 57.62 317 THR A N 1
ATOM 2424 C CA . THR A 1 317 ? -6.131 -14.295 33.483 1.00 57.62 317 THR A CA 1
ATOM 2425 C C . THR A 1 317 ? -4.762 -13.609 33.509 1.00 57.62 317 THR A C 1
ATOM 2427 O O . THR A 1 317 ? -3.750 -14.302 33.465 1.00 57.62 317 THR A O 1
ATOM 2430 N N . GLY A 1 318 ? -4.694 -12.273 33.583 1.00 63.84 318 GLY A N 1
ATOM 2431 C CA . GLY A 1 318 ? -3.410 -11.553 33.620 1.00 63.84 318 GLY A CA 1
ATOM 2432 C C . GLY A 1 318 ? -2.597 -11.655 32.322 1.00 63.84 318 GLY A C 1
ATOM 2433 O O . GLY A 1 318 ? -1.402 -11.404 32.335 1.00 63.84 318 GLY A O 1
ATOM 2434 N N . ARG A 1 319 ? -3.237 -12.032 31.206 1.00 79.12 319 ARG A N 1
ATOM 2435 C CA . ARG A 1 319 ? -2.609 -12.223 29.884 1.00 79.12 319 ARG A CA 1
ATOM 2436 C C . ARG A 1 319 ? -2.918 -11.090 28.903 1.00 79.12 319 ARG A C 1
ATOM 2438 O O . ARG A 1 319 ? -3.071 -11.306 27.705 1.00 79.12 319 ARG A O 1
ATOM 2445 N N . ILE A 1 320 ? -3.064 -9.875 29.428 1.00 85.00 320 ILE A N 1
ATOM 2446 C CA . ILE A 1 320 ? -3.457 -8.706 28.634 1.00 85.00 320 ILE A CA 1
ATOM 2447 C C . ILE A 1 320 ? -2.409 -8.410 27.556 1.00 85.00 320 ILE A C 1
ATOM 2449 O O . ILE A 1 320 ? -2.766 -8.129 26.413 1.00 85.00 320 ILE A O 1
ATOM 2453 N N . ALA A 1 321 ? -1.119 -8.492 27.895 1.00 85.69 321 ALA A N 1
ATOM 2454 C CA . ALA A 1 321 ? -0.058 -8.204 26.939 1.00 85.69 321 ALA A CA 1
ATOM 2455 C C . ALA A 1 321 ? 0.013 -9.283 25.856 1.00 85.69 321 ALA A C 1
ATOM 2457 O O . ALA A 1 321 ? 0.164 -8.947 24.686 1.00 85.69 321 ALA A O 1
ATOM 2458 N N . SER A 1 322 ? -0.170 -10.553 26.224 1.00 86.06 322 SER A N 1
ATOM 2459 C CA . SER A 1 322 ? -0.268 -11.675 25.283 1.00 86.06 322 SER A CA 1
ATOM 2460 C C . SER A 1 322 ? -1.403 -11.508 24.261 1.00 86.06 322 SER A C 1
ATOM 2462 O O . SER A 1 322 ? -1.212 -11.796 23.076 1.00 86.06 322 SER A O 1
ATOM 2464 N N . ASP A 1 323 ? -2.560 -10.987 24.672 1.00 84.06 323 ASP A N 1
ATOM 2465 C CA . ASP A 1 323 ? -3.682 -10.740 23.758 1.00 84.06 323 ASP A CA 1
ATOM 2466 C C . ASP A 1 323 ? -3.407 -9.565 22.804 1.00 84.06 323 ASP A C 1
ATOM 2468 O O . ASP A 1 323 ? -3.671 -9.668 21.599 1.00 84.06 323 ASP A O 1
ATOM 2472 N N . ILE A 1 324 ? -2.822 -8.468 23.306 1.00 87.56 324 ILE A N 1
ATOM 2473 C CA . ILE A 1 324 ? -2.398 -7.329 22.470 1.00 87.56 324 ILE A CA 1
ATOM 2474 C C . ILE A 1 324 ? -1.293 -7.769 21.502 1.00 87.56 324 ILE A C 1
ATOM 2476 O O . ILE A 1 324 ? -1.337 -7.423 20.320 1.00 87.56 324 ILE A O 1
ATOM 2480 N N . PHE A 1 325 ? -0.334 -8.568 21.976 1.00 89.44 325 PHE A N 1
ATOM 2481 C CA . PHE A 1 325 ? 0.730 -9.162 21.171 1.00 89.44 325 PHE A CA 1
ATOM 2482 C C . PHE A 1 325 ? 0.144 -9.970 20.017 1.00 89.44 325 PHE A C 1
ATOM 2484 O O . PHE A 1 325 ? 0.430 -9.677 18.859 1.00 89.44 325 PHE A O 1
ATOM 2491 N N . ALA A 1 326 ? -0.733 -10.934 20.308 1.00 84.69 326 ALA A N 1
ATOM 2492 C CA . ALA A 1 326 ? -1.334 -11.789 19.291 1.00 84.69 326 ALA A CA 1
ATOM 2493 C C . ALA A 1 326 ? -2.189 -10.992 18.292 1.00 84.69 326 ALA A C 1
ATOM 2495 O O . ALA A 1 326 ? -2.167 -11.277 17.091 1.00 84.69 326 ALA A O 1
ATOM 2496 N N . ALA A 1 327 ? -2.935 -9.985 18.758 1.00 82.69 327 ALA A N 1
ATOM 2497 C CA . ALA A 1 327 ? -3.717 -9.109 17.890 1.00 82.69 327 ALA A CA 1
ATOM 2498 C C . ALA A 1 327 ? -2.817 -8.284 16.955 1.00 82.69 327 ALA A C 1
ATOM 2500 O O . ALA A 1 327 ? -3.041 -8.271 15.740 1.00 82.69 327 ALA A O 1
ATOM 2501 N N . THR A 1 328 ? -1.779 -7.657 17.509 1.00 85.19 328 THR A N 1
ATOM 2502 C CA . THR A 1 328 ? -0.814 -6.835 16.768 1.00 85.19 328 THR A CA 1
ATOM 2503 C C . THR A 1 328 ? -0.026 -7.680 15.770 1.00 85.19 328 THR A C 1
ATOM 2505 O O . THR A 1 328 ? 0.073 -7.307 14.602 1.00 85.19 328 THR A O 1
ATOM 2508 N N . LEU A 1 329 ? 0.473 -8.843 16.193 1.00 84.38 329 LEU A N 1
ATOM 2509 C CA . LEU A 1 329 ? 1.249 -9.760 15.361 1.00 84.38 329 LEU A CA 1
ATOM 2510 C C . LEU A 1 329 ? 0.429 -10.264 14.171 1.00 84.38 329 LEU A C 1
ATOM 2512 O O . LEU A 1 329 ? 0.905 -10.223 13.041 1.00 84.38 329 LEU A O 1
ATOM 2516 N N . ARG A 1 330 ? -0.835 -10.658 14.389 1.00 79.81 330 ARG A N 1
ATOM 2517 C CA . ARG A 1 330 ? -1.741 -11.054 13.295 1.00 79.81 330 ARG A CA 1
ATOM 2518 C C . ARG A 1 330 ? -1.928 -9.931 12.279 1.00 79.81 330 ARG A C 1
ATOM 2520 O O . ARG A 1 330 ? -1.876 -10.194 11.082 1.00 79.81 330 ARG A O 1
ATOM 2527 N N . LEU A 1 331 ? -2.133 -8.695 12.739 1.00 78.44 331 LEU A N 1
ATOM 2528 C CA . LEU A 1 331 ? -2.306 -7.545 11.849 1.00 78.44 331 LEU A CA 1
ATOM 2529 C C . LEU A 1 331 ? -1.043 -7.310 11.009 1.00 78.44 331 LEU A C 1
ATOM 2531 O O . LEU A 1 331 ? -1.142 -7.151 9.791 1.00 78.44 331 LEU A O 1
ATOM 2535 N N . HIS A 1 332 ? 0.137 -7.355 11.630 1.00 80.25 332 HIS A N 1
ATOM 2536 C CA . HIS A 1 332 ? 1.399 -7.137 10.926 1.00 80.25 332 HIS A CA 1
ATOM 2537 C C . HIS A 1 332 ? 1.762 -8.295 9.995 1.00 80.25 332 HIS A C 1
ATOM 2539 O O . HIS A 1 332 ? 2.232 -8.024 8.900 1.00 80.25 332 HIS A O 1
ATOM 2545 N N . TYR A 1 333 ? 1.478 -9.552 10.343 1.00 79.12 333 TYR A N 1
ATOM 2546 C CA . TYR A 1 333 ? 1.669 -10.684 9.429 1.00 79.12 333 TYR A CA 1
ATOM 2547 C C . TYR A 1 333 ? 0.716 -10.649 8.240 1.00 79.12 333 TYR A C 1
ATOM 2549 O O . TYR A 1 333 ? 1.148 -10.906 7.122 1.00 79.12 333 TYR A O 1
ATOM 2557 N N . VAL A 1 334 ? -0.554 -10.282 8.433 1.00 77.75 334 VAL A N 1
ATOM 2558 C CA . VAL A 1 334 ? -1.474 -10.078 7.302 1.00 77.75 334 VAL A CA 1
ATOM 2559 C C . VAL A 1 334 ? -0.988 -8.924 6.426 1.00 77.75 334 VAL A C 1
ATOM 2561 O O . VAL A 1 334 ? -0.984 -9.049 5.207 1.00 77.75 334 VAL A O 1
ATOM 2564 N N . THR A 1 335 ? -0.538 -7.824 7.031 1.00 74.12 335 THR A N 1
ATOM 2565 C CA . THR A 1 335 ? 0.003 -6.672 6.293 1.00 74.12 335 THR A CA 1
ATOM 2566 C C . THR A 1 335 ? 1.263 -7.055 5.519 1.00 74.12 335 THR A C 1
ATOM 2568 O O . THR A 1 335 ? 1.344 -6.770 4.330 1.00 74.12 335 THR A O 1
ATOM 2571 N N . LEU A 1 336 ? 2.197 -7.768 6.153 1.00 72.94 336 LEU A N 1
ATOM 2572 C CA . LEU A 1 336 ? 3.403 -8.293 5.522 1.00 72.94 336 LEU A CA 1
ATOM 2573 C C . LEU A 1 336 ? 3.046 -9.245 4.381 1.00 72.94 336 LEU A C 1
ATOM 2575 O O . LEU A 1 336 ? 3.583 -9.095 3.297 1.00 72.94 336 LEU A O 1
ATOM 2579 N N . ALA A 1 337 ? 2.103 -10.168 4.575 1.00 72.75 337 ALA A N 1
ATOM 2580 C CA . ALA A 1 337 ? 1.661 -11.084 3.527 1.00 72.75 337 ALA A CA 1
ATOM 2581 C C . ALA A 1 337 ? 1.026 -10.341 2.344 1.00 72.75 337 ALA A C 1
ATOM 2583 O O . ALA A 1 337 ? 1.309 -10.668 1.196 1.00 72.75 337 ALA A O 1
ATOM 2584 N N . VAL A 1 338 ? 0.206 -9.317 2.603 1.00 72.56 338 VAL A N 1
ATOM 2585 C CA . VAL A 1 338 ? -0.367 -8.458 1.555 1.00 72.56 338 VAL A CA 1
ATOM 2586 C C . VAL A 1 338 ? 0.728 -7.686 0.825 1.00 72.56 338 VAL A C 1
ATOM 2588 O O . VAL A 1 338 ? 0.661 -7.573 -0.394 1.00 72.56 338 VAL A O 1
ATOM 2591 N N . LEU A 1 339 ? 1.735 -7.180 1.535 1.00 69.31 339 LEU A N 1
ATOM 2592 C CA . LEU A 1 339 ? 2.848 -6.442 0.941 1.00 69.31 339 LEU A CA 1
ATOM 2593 C C . LEU A 1 339 ? 3.796 -7.347 0.161 1.00 69.31 339 LEU A C 1
ATOM 2595 O O . LEU A 1 339 ? 4.193 -6.974 -0.933 1.00 69.31 339 LEU A O 1
ATOM 2599 N N . VAL A 1 340 ? 4.096 -8.544 0.660 1.00 69.19 340 VAL A N 1
ATOM 2600 C CA . VAL A 1 340 ? 4.853 -9.572 -0.064 1.00 69.19 340 VAL A CA 1
ATOM 2601 C C . VAL A 1 340 ? 4.078 -9.994 -1.302 1.00 69.19 340 VAL A C 1
ATOM 2603 O O . VAL A 1 340 ? 4.652 -10.022 -2.380 1.00 69.19 340 VAL A O 1
ATOM 2606 N N . LEU A 1 341 ? 2.769 -10.238 -1.200 1.00 71.12 341 LEU A N 1
ATOM 2607 C CA . LEU A 1 341 ? 1.939 -10.550 -2.363 1.00 71.12 341 LEU A CA 1
ATOM 2608 C C . LEU A 1 341 ? 1.923 -9.387 -3.359 1.00 71.12 341 LEU A C 1
ATOM 2610 O O . LEU A 1 341 ? 2.041 -9.618 -4.557 1.00 71.12 341 LEU A O 1
ATOM 2614 N N . ALA A 1 342 ? 1.806 -8.148 -2.882 1.00 68.25 342 ALA A N 1
ATOM 2615 C CA . ALA A 1 342 ? 1.864 -6.960 -3.723 1.00 68.25 342 ALA A CA 1
ATOM 2616 C C . ALA A 1 342 ? 3.242 -6.798 -4.376 1.00 68.25 342 ALA A C 1
ATOM 2618 O O . ALA A 1 342 ? 3.296 -6.446 -5.546 1.00 68.25 342 ALA A O 1
ATOM 2619 N N . TYR A 1 343 ? 4.331 -7.104 -3.668 1.00 68.62 343 TYR A N 1
ATOM 2620 C CA . TYR A 1 343 ? 5.698 -7.089 -4.182 1.00 68.62 343 TYR A CA 1
ATOM 2621 C C . TYR A 1 343 ? 5.944 -8.218 -5.188 1.00 68.62 343 TYR A C 1
ATOM 2623 O O . TYR A 1 343 ? 6.538 -7.980 -6.230 1.00 68.62 343 TYR A O 1
ATOM 2631 N N . MET A 1 344 ? 5.446 -9.431 -4.941 1.00 66.31 344 MET A N 1
ATOM 2632 C CA . MET A 1 344 ? 5.491 -10.548 -5.893 1.00 66.31 344 MET A CA 1
ATOM 2633 C C . MET A 1 344 ? 4.679 -10.230 -7.144 1.00 66.31 344 MET A C 1
ATOM 2635 O O . MET A 1 344 ? 5.121 -10.483 -8.260 1.00 66.31 344 MET A O 1
ATOM 2639 N N . LEU A 1 345 ? 3.490 -9.650 -6.963 1.00 67.88 345 LEU A N 1
ATOM 2640 C CA . LEU A 1 345 ? 2.663 -9.186 -8.064 1.00 67.88 345 LEU A CA 1
ATOM 2641 C C . LEU A 1 345 ? 3.406 -8.098 -8.834 1.00 67.88 345 LEU A C 1
ATOM 2643 O O . LEU A 1 345 ? 3.496 -8.197 -10.044 1.00 67.88 345 LEU A O 1
ATOM 2647 N N . TRP A 1 346 ? 3.981 -7.115 -8.140 1.00 66.38 346 TRP A N 1
ATOM 2648 C CA . TRP A 1 346 ? 4.799 -6.053 -8.714 1.00 66.38 346 TRP A CA 1
ATOM 2649 C C . TRP A 1 346 ? 5.969 -6.647 -9.502 1.00 66.38 346 TRP A C 1
ATOM 2651 O O . TRP A 1 346 ? 5.952 -6.616 -10.720 1.00 66.38 346 TRP A O 1
ATOM 2661 N N . SER A 1 347 ? 6.939 -7.279 -8.858 1.00 65.25 347 SER A N 1
ATOM 2662 C CA . SER A 1 347 ? 8.113 -7.891 -9.502 1.00 65.25 347 SER A CA 1
ATOM 2663 C C . SER A 1 347 ? 7.777 -8.818 -10.678 1.00 65.25 347 SER A C 1
ATOM 2665 O O . SER A 1 347 ? 8.453 -8.763 -11.708 1.00 65.25 347 SER A O 1
ATOM 2667 N N . ARG A 1 348 ? 6.697 -9.610 -10.587 1.00 65.62 348 ARG A N 1
ATOM 2668 C CA . ARG A 1 348 ? 6.226 -10.440 -11.704 1.00 65.62 348 ARG A CA 1
ATOM 2669 C C . ARG A 1 348 ? 5.616 -9.611 -12.828 1.00 65.62 348 ARG A C 1
ATOM 2671 O O . ARG A 1 348 ? 5.933 -9.854 -13.989 1.00 65.62 348 ARG A O 1
ATOM 2678 N N . LEU A 1 349 ? 4.787 -8.621 -12.493 1.00 62.97 349 LEU A N 1
ATOM 2679 C CA . LEU A 1 349 ? 4.307 -7.619 -13.441 1.00 62.97 349 LEU A CA 1
ATOM 2680 C C . LEU A 1 349 ? 5.493 -6.863 -14.058 1.00 62.97 349 LEU A C 1
ATOM 2682 O O . LEU A 1 349 ? 5.420 -6.480 -15.207 1.00 62.97 349 LEU A O 1
ATOM 2686 N N . PHE A 1 350 ? 6.616 -6.652 -13.389 1.00 59.00 350 PHE A N 1
ATOM 2687 C CA . PHE A 1 350 ? 7.714 -5.859 -13.957 1.00 59.00 350 PHE A CA 1
ATOM 2688 C C . PHE A 1 350 ? 8.837 -6.699 -14.562 1.00 59.00 350 PHE A C 1
ATOM 2690 O O . PHE A 1 350 ? 9.791 -6.140 -15.095 1.00 59.00 350 PHE A O 1
ATOM 2697 N N . ASN A 1 351 ? 8.664 -8.026 -14.597 1.00 60.19 351 ASN A N 1
ATOM 2698 C CA . ASN A 1 351 ? 9.626 -8.991 -15.135 1.00 60.19 351 ASN A CA 1
ATOM 2699 C C . ASN A 1 351 ? 11.040 -8.808 -14.541 1.00 60.19 351 ASN A C 1
ATOM 2701 O O . ASN A 1 351 ? 12.035 -9.123 -15.187 1.00 60.19 351 ASN A O 1
ATOM 2705 N N . GLU A 1 352 ? 11.115 -8.269 -13.319 1.00 59.09 352 GLU A N 1
ATOM 2706 C CA . GLU A 1 352 ? 12.368 -7.929 -12.635 1.00 59.09 352 GLU A CA 1
ATOM 2707 C C . GLU A 1 352 ? 13.042 -9.176 -12.059 1.00 59.09 352 GLU A C 1
ATOM 2709 O O . GLU A 1 352 ? 14.263 -9.230 -11.943 1.00 59.09 352 GLU A O 1
ATOM 2714 N N . THR A 1 353 ? 12.259 -10.204 -11.728 1.00 61.06 353 THR A N 1
ATOM 2715 C CA . THR A 1 353 ? 12.756 -11.433 -11.109 1.00 61.06 353 THR A CA 1
ATOM 2716 C C . THR A 1 353 ? 11.967 -12.656 -11.575 1.00 61.06 353 THR A C 1
ATOM 2718 O O . THR A 1 353 ? 10.765 -12.607 -11.859 1.00 61.06 353 THR A O 1
ATOM 2721 N N . SER A 1 354 ? 12.657 -13.795 -11.683 1.00 63.47 354 SER A N 1
ATOM 2722 C CA . SER A 1 354 ? 11.996 -15.078 -11.918 1.00 63.47 354 SER A CA 1
ATOM 2723 C C . SER A 1 354 ? 11.152 -15.456 -10.694 1.00 63.47 354 SER A C 1
ATOM 2725 O O . SER A 1 354 ? 11.469 -15.083 -9.565 1.00 63.47 354 SER A O 1
ATOM 2727 N N . GLY A 1 355 ? 10.074 -16.223 -10.897 1.00 61.06 355 GLY A N 1
ATOM 2728 C CA . GLY A 1 355 ? 9.245 -16.695 -9.780 1.00 61.06 355 GLY A CA 1
ATOM 2729 C C . GLY A 1 355 ? 10.061 -17.450 -8.723 1.00 61.06 355 GLY A C 1
ATOM 2730 O O . GLY A 1 355 ? 9.827 -17.270 -7.535 1.00 61.06 355 GLY A O 1
ATOM 2731 N N . ALA A 1 356 ? 11.069 -18.217 -9.155 1.00 62.50 356 ALA A N 1
ATOM 2732 C CA . ALA A 1 356 ? 12.017 -18.894 -8.271 1.00 62.50 356 ALA A CA 1
ATOM 2733 C C . ALA A 1 356 ? 12.835 -17.900 -7.427 1.00 62.50 356 ALA A C 1
ATOM 2735 O O . ALA A 1 356 ? 12.843 -18.017 -6.207 1.00 62.50 356 ALA A O 1
ATOM 2736 N N . ALA A 1 357 ? 13.398 -16.853 -8.043 1.00 64.38 357 ALA A N 1
ATOM 2737 C CA . ALA A 1 357 ? 14.158 -15.825 -7.330 1.00 64.38 357 ALA A CA 1
ATOM 2738 C C . ALA A 1 357 ? 13.311 -15.065 -6.291 1.00 64.38 357 ALA A C 1
ATOM 2740 O O . ALA A 1 357 ? 13.830 -14.635 -5.261 1.00 64.38 357 ALA A O 1
ATOM 2741 N N . LEU A 1 358 ? 11.999 -14.918 -6.517 1.00 64.06 358 LEU A N 1
ATOM 2742 C CA . LEU A 1 358 ? 11.087 -14.338 -5.526 1.00 64.06 358 LEU A CA 1
ATOM 2743 C C . LEU A 1 358 ? 10.888 -15.242 -4.314 1.00 64.06 358 LEU A C 1
ATOM 2745 O O . LEU A 1 358 ? 10.933 -14.754 -3.186 1.00 64.06 358 LEU A O 1
ATOM 2749 N N . PHE A 1 359 ? 10.689 -16.543 -4.528 1.00 65.44 359 PHE A N 1
ATOM 2750 C CA . PHE A 1 359 ? 10.601 -17.495 -3.423 1.00 65.44 359 PHE A CA 1
ATOM 2751 C C . PHE A 1 359 ? 11.916 -17.579 -2.650 1.00 65.44 359 PHE A C 1
ATOM 2753 O O . PHE A 1 359 ? 11.874 -17.574 -1.422 1.00 65.44 359 PHE A O 1
ATOM 2760 N N . ASP A 1 360 ? 13.056 -17.543 -3.338 1.00 67.69 360 ASP A N 1
ATOM 2761 C CA . ASP A 1 360 ? 14.375 -17.499 -2.701 1.00 67.69 360 ASP A CA 1
ATOM 2762 C C . ASP A 1 360 ? 14.559 -16.217 -1.881 1.00 67.69 360 ASP A C 1
ATOM 2764 O O . ASP A 1 360 ? 15.051 -16.264 -0.757 1.00 67.69 360 ASP A O 1
ATOM 2768 N N . THR A 1 361 ? 14.085 -15.074 -2.386 1.00 68.94 361 THR A N 1
ATOM 2769 C CA . THR A 1 361 ? 14.117 -13.798 -1.652 1.00 68.94 361 THR A CA 1
ATOM 2770 C C . THR A 1 361 ? 13.227 -13.846 -0.410 1.00 68.94 361 THR A C 1
ATOM 2772 O O . THR A 1 361 ? 13.619 -13.374 0.655 1.00 68.94 361 THR A O 1
ATOM 2775 N N . ILE A 1 362 ? 12.035 -14.437 -0.498 1.00 69.25 362 ILE A N 1
ATOM 2776 C CA . ILE A 1 362 ? 11.140 -14.591 0.659 1.00 69.25 362 ILE A CA 1
ATOM 2777 C C . ILE A 1 362 ? 11.754 -15.553 1.682 1.00 69.25 362 ILE A C 1
ATOM 2779 O O . ILE A 1 362 ? 11.781 -15.243 2.873 1.00 69.25 362 ILE A O 1
ATOM 2783 N N . ALA A 1 363 ? 12.282 -16.690 1.225 1.00 72.56 363 ALA A N 1
ATOM 2784 C CA . ALA A 1 363 ? 12.931 -17.685 2.072 1.00 72.56 363 ALA A CA 1
ATOM 2785 C C . ALA A 1 363 ? 14.167 -17.108 2.774 1.00 72.56 363 ALA A C 1
ATOM 2787 O O . ALA A 1 363 ? 14.350 -17.319 3.974 1.00 72.56 363 ALA A O 1
ATOM 2788 N N . ALA A 1 364 ? 14.963 -16.308 2.062 1.00 72.25 364 ALA A N 1
ATOM 2789 C CA . ALA A 1 364 ? 16.126 -15.627 2.614 1.00 72.25 364 ALA A CA 1
ATOM 2790 C C . ALA A 1 364 ? 15.762 -14.636 3.730 1.00 72.25 364 ALA A C 1
ATOM 2792 O O . ALA A 1 364 ? 16.592 -14.401 4.600 1.00 72.25 364 ALA A O 1
ATOM 2793 N N . ASN A 1 365 ? 14.538 -14.099 3.746 1.00 74.62 365 ASN A N 1
ATOM 2794 C CA . ASN A 1 365 ? 14.087 -13.083 4.702 1.00 74.62 365 ASN A CA 1
ATOM 2795 C C . ASN A 1 365 ? 13.109 -13.621 5.764 1.00 74.62 365 ASN A C 1
ATOM 2797 O O . ASN A 1 365 ? 12.448 -12.845 6.453 1.00 74.62 365 ASN A O 1
ATOM 2801 N N . VAL A 1 366 ? 13.019 -14.943 5.950 1.00 77.38 366 VAL A N 1
ATOM 2802 C CA . VAL A 1 366 ? 12.140 -15.566 6.963 1.00 77.38 366 VAL A CA 1
ATOM 2803 C C . VAL A 1 366 ? 12.423 -15.077 8.392 1.00 77.38 366 VAL A C 1
ATOM 2805 O O . VAL A 1 366 ? 11.501 -15.009 9.209 1.00 77.38 366 VAL A O 1
ATOM 2808 N N . VAL A 1 367 ? 13.668 -14.688 8.693 1.00 78.19 367 VAL A N 1
ATOM 2809 C CA . VAL A 1 367 ? 14.099 -14.202 10.020 1.00 78.19 367 VAL A CA 1
ATOM 2810 C C . VAL A 1 367 ? 13.318 -12.955 10.463 1.00 78.19 367 VAL A C 1
ATOM 2812 O O . VAL A 1 367 ? 13.019 -12.811 11.651 1.00 78.19 367 VAL A O 1
ATOM 2815 N N . VAL A 1 368 ? 12.844 -12.141 9.512 1.00 79.38 368 VAL A N 1
ATOM 2816 C CA . VAL A 1 368 ? 12.003 -10.953 9.756 1.00 79.38 368 VAL A CA 1
ATOM 2817 C C . VAL A 1 368 ? 10.759 -11.283 10.584 1.00 79.38 368 VAL A C 1
ATOM 2819 O O . VAL A 1 368 ? 10.291 -10.458 11.369 1.00 79.38 368 VAL A O 1
ATOM 2822 N N . LEU A 1 369 ? 10.208 -12.495 10.460 1.00 83.31 369 LEU A N 1
ATOM 2823 C CA . LEU A 1 369 ? 9.037 -12.905 11.240 1.00 83.31 369 LEU A CA 1
ATOM 2824 C C . LEU A 1 369 ? 9.338 -12.977 12.744 1.00 83.31 369 LEU A C 1
ATOM 2826 O O . LEU A 1 369 ? 8.463 -12.635 13.547 1.00 83.31 369 LEU A O 1
ATOM 2830 N N . ALA A 1 370 ? 10.547 -13.412 13.110 1.00 81.69 370 ALA A N 1
ATOM 2831 C CA . ALA A 1 370 ? 11.016 -13.480 14.491 1.00 81.69 370 ALA A CA 1
ATOM 2832 C C . ALA A 1 370 ? 11.408 -12.091 15.015 1.00 81.69 370 ALA A C 1
ATOM 2834 O O . ALA A 1 370 ? 11.049 -11.743 16.139 1.00 81.69 370 ALA A O 1
ATOM 2835 N N . GLU A 1 371 ? 12.061 -11.271 14.189 1.00 83.62 371 GLU A N 1
ATOM 2836 C CA . GLU A 1 371 ? 12.397 -9.875 14.509 1.00 83.62 371 GLU A CA 1
ATOM 2837 C C . GLU A 1 371 ? 11.147 -9.032 14.773 1.00 83.62 371 GLU A C 1
ATOM 2839 O O . GLU A 1 371 ? 11.094 -8.275 15.741 1.00 83.62 371 GLU A O 1
ATOM 2844 N N . LEU A 1 372 ? 10.102 -9.209 13.961 1.00 83.69 372 LEU A N 1
ATOM 2845 C CA . LEU A 1 372 ? 8.820 -8.534 14.138 1.00 83.69 372 LEU A CA 1
ATOM 2846 C C . LEU A 1 372 ? 8.134 -8.954 15.446 1.00 83.69 372 LEU A C 1
ATOM 2848 O O . LEU A 1 372 ? 7.622 -8.105 16.176 1.00 83.69 372 LEU A O 1
ATOM 2852 N N . ALA A 1 373 ? 8.137 -10.252 15.766 1.00 86.06 373 ALA A N 1
ATOM 2853 C CA . ALA A 1 373 ? 7.605 -10.750 17.032 1.00 86.06 373 ALA A CA 1
ATOM 2854 C C . ALA A 1 373 ? 8.381 -10.168 18.226 1.00 86.06 373 ALA A C 1
ATOM 2856 O O . ALA A 1 373 ? 7.780 -9.637 19.165 1.00 86.06 373 ALA A O 1
ATOM 2857 N N . PHE A 1 374 ? 9.709 -10.173 18.151 1.00 86.81 374 PHE A N 1
ATOM 2858 C CA . PHE A 1 374 ? 10.562 -9.567 19.163 1.00 86.81 374 PHE A CA 1
ATOM 2859 C C . PHE A 1 374 ? 10.264 -8.073 19.331 1.00 86.81 374 PHE A C 1
ATOM 2861 O O . PHE A 1 374 ? 9.976 -7.630 20.445 1.00 86.81 374 PHE A O 1
ATOM 2868 N N . ALA A 1 375 ? 10.214 -7.315 18.238 1.00 86.38 375 ALA A N 1
ATOM 2869 C CA . ALA A 1 375 ? 9.949 -5.883 18.267 1.00 86.38 375 ALA A CA 1
ATOM 2870 C C . ALA A 1 375 ? 8.590 -5.535 18.890 1.00 86.38 375 ALA A C 1
ATOM 2872 O O . ALA A 1 375 ? 8.506 -4.613 19.701 1.00 86.38 375 ALA A O 1
ATOM 2873 N N . ILE A 1 376 ? 7.534 -6.297 18.581 1.00 88.50 376 ILE A N 1
ATOM 2874 C CA . ILE A 1 376 ? 6.210 -6.107 19.197 1.00 88.50 376 ILE A CA 1
ATOM 2875 C C . ILE A 1 376 ? 6.267 -6.408 20.704 1.00 88.50 376 ILE A C 1
ATOM 2877 O O . ILE A 1 376 ? 5.664 -5.681 21.495 1.00 88.50 376 ILE A O 1
ATOM 2881 N N . SER A 1 377 ? 7.000 -7.444 21.129 1.00 87.38 377 SER A N 1
ATOM 2882 C CA . SER A 1 377 ? 7.141 -7.772 22.556 1.00 87.38 377 SER A CA 1
ATOM 2883 C C . SER A 1 377 ? 7.876 -6.678 23.339 1.00 87.38 377 SER A C 1
ATOM 2885 O O . SER A 1 377 ? 7.417 -6.271 24.409 1.00 87.38 377 SER A O 1
ATOM 2887 N N . VAL A 1 378 ? 8.958 -6.131 22.778 1.00 88.50 378 VAL A N 1
ATOM 2888 C CA . VAL A 1 378 ? 9.698 -5.002 23.357 1.00 88.50 378 VAL A CA 1
ATOM 2889 C C . VAL A 1 378 ? 8.806 -3.766 23.413 1.00 88.50 378 VAL A C 1
ATOM 2891 O O . VAL A 1 378 ? 8.702 -3.126 24.461 1.00 88.50 378 VAL A O 1
ATOM 2894 N N . ALA A 1 379 ? 8.099 -3.466 22.322 1.00 87.81 379 ALA A N 1
ATOM 2895 C CA . ALA A 1 379 ? 7.173 -2.346 22.254 1.00 87.81 379 ALA A CA 1
ATOM 2896 C C . ALA A 1 379 ? 6.088 -2.422 23.338 1.00 87.81 379 ALA A C 1
ATOM 2898 O O . ALA A 1 379 ? 5.765 -1.402 23.947 1.00 87.81 379 ALA A O 1
ATOM 2899 N N . LEU A 1 380 ? 5.565 -3.617 23.638 1.00 89.38 380 LEU A N 1
ATOM 2900 C CA . LEU A 1 380 ? 4.605 -3.823 24.727 1.00 89.38 380 LEU A CA 1
ATOM 2901 C C . LEU A 1 380 ? 5.182 -3.475 26.098 1.00 89.38 380 LEU A C 1
ATOM 2903 O O . LEU A 1 380 ? 4.473 -2.871 26.904 1.00 89.38 380 LEU A O 1
ATOM 2907 N N . VAL A 1 381 ? 6.437 -3.839 26.371 1.00 89.06 381 VAL A N 1
ATOM 2908 C CA . VAL A 1 381 ? 7.100 -3.496 27.639 1.00 89.06 381 VAL A CA 1
ATOM 2909 C C . VAL A 1 381 ? 7.377 -2.001 27.717 1.00 89.06 381 VAL A C 1
ATOM 2911 O O . VAL A 1 381 ? 6.988 -1.381 28.706 1.00 89.06 381 VAL A O 1
ATOM 2914 N N . ILE A 1 382 ? 7.957 -1.407 26.667 1.00 85.38 382 ILE A N 1
ATOM 2915 C CA . ILE A 1 382 ? 8.213 0.041 26.595 1.00 85.38 382 ILE A CA 1
ATOM 2916 C C . ILE A 1 382 ? 6.920 0.809 26.868 1.00 85.38 382 ILE A C 1
ATOM 2918 O O . ILE A 1 382 ? 6.893 1.723 27.686 1.00 85.38 382 ILE A O 1
ATOM 2922 N N . ARG A 1 383 ? 5.816 0.387 26.246 1.00 83.69 383 ARG A N 1
ATOM 2923 C CA . ARG A 1 383 ? 4.505 1.019 26.405 1.00 83.69 383 ARG A CA 1
ATOM 2924 C C . ARG A 1 383 ? 3.928 0.902 27.816 1.00 83.69 383 ARG A C 1
ATOM 2926 O O . ARG A 1 383 ? 3.143 1.756 28.223 1.00 83.69 383 ARG A O 1
ATOM 2933 N N . ALA A 1 384 ? 4.267 -0.159 28.542 1.00 85.25 384 ALA A N 1
ATOM 2934 C CA . ALA A 1 384 ? 3.756 -0.400 29.886 1.00 85.25 384 ALA A CA 1
ATOM 2935 C C . ALA A 1 384 ? 4.534 0.352 30.977 1.00 85.25 384 ALA A C 1
ATOM 2937 O O . ALA A 1 384 ? 4.038 0.453 32.106 1.00 85.25 384 ALA A O 1
ATOM 2938 N N . LEU A 1 385 ? 5.736 0.846 30.669 1.00 83.62 385 LEU A N 1
ATOM 2939 C CA . LEU A 1 385 ? 6.608 1.549 31.605 1.00 83.62 385 LEU A CA 1
ATOM 2940 C C . LEU A 1 385 ? 6.304 3.060 31.648 1.00 83.62 385 LEU A C 1
ATOM 2942 O O . LEU A 1 385 ? 5.896 3.643 30.644 1.00 83.62 385 LEU A O 1
ATOM 2946 N N . PRO A 1 386 ? 6.497 3.725 32.801 1.00 77.50 386 PRO A N 1
ATOM 2947 C CA . PRO A 1 386 ? 6.445 5.180 32.863 1.00 77.50 386 PRO A CA 1
ATOM 2948 C C . PRO A 1 386 ? 7.654 5.797 32.139 1.00 77.50 386 PRO A C 1
ATOM 2950 O O . PRO A 1 386 ? 8.750 5.243 32.163 1.00 77.50 386 PRO A O 1
ATOM 2953 N N . TRP A 1 387 ? 7.465 6.969 31.521 1.00 67.62 387 TRP A N 1
ATOM 2954 C CA . TRP A 1 387 ? 8.475 7.678 30.714 1.00 67.62 387 TRP A CA 1
ATOM 2955 C C . TRP A 1 387 ? 9.898 7.739 31.307 1.00 67.62 387 TRP A C 1
ATOM 2957 O O . TRP A 1 387 ? 10.838 7.379 30.599 1.00 67.62 387 TRP A O 1
ATOM 2967 N N . PRO A 1 388 ? 10.104 8.113 32.587 1.00 58.16 388 PRO A N 1
ATOM 2968 C CA . PRO A 1 388 ? 11.449 8.134 33.171 1.00 58.16 388 PRO A CA 1
ATOM 2969 C C . PRO A 1 388 ? 12.116 6.749 33.198 1.00 58.16 388 PRO A C 1
ATOM 2971 O O . PRO A 1 388 ? 13.331 6.649 33.050 1.00 58.16 388 PRO A O 1
ATOM 2974 N N . THR A 1 389 ? 11.331 5.678 33.327 1.00 68.94 389 THR A N 1
ATOM 2975 C CA . THR A 1 389 ? 11.813 4.292 33.283 1.00 68.94 389 THR A CA 1
ATOM 2976 C C . THR A 1 389 ? 12.072 3.819 31.856 1.00 68.94 389 THR A C 1
ATOM 2978 O O . THR A 1 389 ? 12.925 2.966 31.652 1.00 68.94 389 THR A O 1
ATOM 2981 N N . ILE A 1 390 ? 11.372 4.373 30.860 1.00 65.81 390 ILE A N 1
ATOM 2982 C CA . ILE A 1 390 ? 11.660 4.111 29.443 1.00 65.81 390 ILE A CA 1
ATOM 2983 C C . ILE A 1 390 ? 13.030 4.673 29.090 1.00 65.81 390 ILE A C 1
ATOM 2985 O O . ILE A 1 390 ? 13.840 3.949 28.524 1.00 65.81 390 ILE A O 1
ATOM 2989 N N . VAL A 1 391 ? 13.298 5.934 29.448 1.00 61.09 391 VAL A N 1
ATOM 2990 C CA . VAL A 1 391 ? 14.590 6.567 29.159 1.00 61.09 391 VAL A CA 1
ATOM 2991 C C . VAL A 1 391 ? 15.707 5.747 29.789 1.00 61.09 391 VAL A C 1
ATOM 2993 O O . VAL A 1 391 ? 16.574 5.299 29.055 1.00 61.09 391 VAL A O 1
ATOM 2996 N N . SER A 1 392 ? 15.634 5.450 31.092 1.00 58.09 392 SER A N 1
ATOM 2997 C CA . SER A 1 392 ? 16.675 4.673 31.778 1.00 58.09 392 SER A CA 1
ATOM 2998 C C . SER A 1 392 ? 16.805 3.230 31.279 1.00 58.09 392 SER A C 1
ATOM 3000 O O . SER A 1 392 ? 17.924 2.732 31.172 1.00 58.09 392 SER A O 1
ATOM 3002 N N . ALA A 1 393 ? 15.702 2.561 30.928 1.00 65.19 393 ALA A N 1
ATOM 3003 C CA . ALA A 1 393 ? 15.744 1.223 30.342 1.00 65.19 393 ALA A CA 1
ATOM 3004 C C . ALA A 1 393 ? 16.380 1.237 28.947 1.00 65.19 393 ALA A C 1
ATOM 3006 O O . ALA A 1 393 ? 17.200 0.374 28.649 1.00 65.19 393 ALA A O 1
ATOM 3007 N N . VAL A 1 394 ? 16.057 2.227 28.110 1.00 66.62 394 VAL A N 1
ATOM 3008 C CA . VAL A 1 394 ? 16.667 2.392 26.785 1.00 66.62 394 VAL A CA 1
ATOM 3009 C C . VAL A 1 394 ? 18.161 2.684 26.919 1.00 66.62 394 VAL A C 1
ATOM 3011 O O . VAL A 1 394 ? 18.945 2.045 26.220 1.00 66.62 394 VAL A O 1
ATOM 3014 N N . THR A 1 395 ? 18.590 3.558 27.841 1.00 57.38 395 THR A N 1
ATOM 3015 C CA . THR A 1 395 ? 20.026 3.802 28.072 1.00 57.38 395 THR A CA 1
ATOM 3016 C C . THR A 1 395 ? 20.740 2.562 28.600 1.00 57.38 395 THR A C 1
ATOM 3018 O O . THR A 1 395 ? 21.822 2.242 28.117 1.00 57.38 395 THR A O 1
ATOM 3021 N N . ALA A 1 396 ? 20.145 1.833 29.548 1.00 61.78 396 ALA A N 1
ATOM 3022 C CA . ALA A 1 396 ? 20.743 0.621 30.109 1.00 61.78 396 ALA A CA 1
ATOM 3023 C C . ALA A 1 396 ? 20.858 -0.504 29.069 1.00 61.78 396 ALA A C 1
ATOM 3025 O O . ALA A 1 396 ? 21.901 -1.147 28.975 1.00 61.78 396 ALA A O 1
ATOM 3026 N N . ILE A 1 397 ? 19.820 -0.711 28.251 1.00 68.31 397 ILE A N 1
ATOM 3027 C CA . ILE A 1 397 ? 19.827 -1.686 27.152 1.00 68.31 397 ILE A CA 1
ATOM 3028 C C . ILE A 1 397 ? 20.831 -1.272 26.075 1.00 68.31 397 ILE A C 1
ATOM 3030 O O . ILE A 1 397 ? 21.557 -2.126 25.577 1.00 68.31 397 ILE A O 1
ATOM 3034 N N . ALA A 1 398 ? 20.924 0.018 25.739 1.00 62.94 398 ALA A N 1
ATOM 3035 C CA . ALA A 1 398 ? 21.924 0.515 24.797 1.00 62.94 398 ALA A CA 1
ATOM 3036 C C . ALA A 1 398 ? 23.349 0.284 25.321 1.00 62.94 398 ALA A C 1
ATOM 3038 O O . ALA A 1 398 ? 24.191 -0.219 24.584 1.00 62.94 398 ALA A O 1
ATOM 3039 N N . MET A 1 399 ? 23.612 0.567 26.600 1.00 60.44 399 MET A N 1
ATOM 3040 C CA . MET A 1 399 ? 24.915 0.318 27.225 1.00 60.44 399 MET A CA 1
ATOM 3041 C C . MET A 1 399 ? 25.260 -1.175 27.283 1.00 60.44 399 MET A C 1
ATOM 3043 O O . MET A 1 399 ? 26.371 -1.551 26.916 1.00 60.44 399 MET A O 1
ATOM 3047 N N . LEU A 1 400 ? 24.311 -2.035 27.667 1.00 68.00 400 LEU A N 1
ATOM 3048 C CA . LEU A 1 400 ? 24.480 -3.494 27.644 1.00 68.00 400 LEU A CA 1
ATOM 3049 C C . LEU A 1 400 ? 24.673 -4.033 26.224 1.00 68.00 400 LEU A C 1
ATOM 3051 O O . LEU A 1 400 ? 25.487 -4.927 26.024 1.00 68.00 400 LEU A O 1
ATOM 3055 N N . GLY A 1 401 ? 23.959 -3.486 25.241 1.00 66.00 401 GLY A N 1
ATOM 3056 C CA . GLY A 1 401 ? 24.090 -3.844 23.831 1.00 66.00 401 GLY A CA 1
ATOM 3057 C C . GLY A 1 401 ? 25.451 -3.454 23.263 1.00 66.00 401 GLY A C 1
ATOM 3058 O O . GLY A 1 401 ? 26.090 -4.275 22.614 1.00 66.00 401 GLY A O 1
ATOM 3059 N N . ILE A 1 402 ? 25.935 -2.246 23.569 1.00 64.31 402 ILE A N 1
ATOM 3060 C CA . ILE A 1 402 ? 27.283 -1.781 23.207 1.00 64.31 402 ILE A CA 1
ATOM 3061 C C . ILE A 1 402 ? 28.347 -2.661 23.874 1.00 64.31 402 ILE A C 1
ATOM 3063 O O . ILE A 1 402 ? 29.295 -3.079 23.214 1.00 64.31 402 ILE A O 1
ATOM 3067 N N . TRP A 1 403 ? 28.171 -2.992 25.154 1.00 70.12 403 TRP A N 1
ATOM 3068 C CA . TRP A 1 403 ? 29.084 -3.857 25.902 1.00 70.12 403 TRP A CA 1
ATOM 3069 C C . TRP A 1 403 ? 29.118 -5.289 25.342 1.00 70.12 403 TRP A C 1
ATOM 3071 O O . TRP A 1 403 ? 30.189 -5.823 25.057 1.00 70.12 403 TRP A O 1
ATOM 3081 N N . ALA A 1 404 ? 27.953 -5.893 25.100 1.00 65.62 404 ALA A N 1
ATOM 3082 C CA . ALA A 1 404 ? 27.840 -7.225 24.511 1.00 65.62 404 ALA A CA 1
ATOM 3083 C C . ALA A 1 404 ? 28.400 -7.267 23.082 1.00 65.62 404 ALA A C 1
ATOM 3085 O O . ALA A 1 404 ? 29.094 -8.215 22.727 1.00 65.62 404 ALA A O 1
ATOM 3086 N N . TYR A 1 405 ? 28.159 -6.226 22.281 1.00 63.53 405 TYR A N 1
ATOM 3087 C CA . TYR A 1 405 ? 28.709 -6.083 20.933 1.00 63.53 405 TYR A CA 1
ATOM 3088 C C . TYR A 1 405 ? 30.239 -5.948 20.947 1.00 63.53 405 TYR A C 1
ATOM 3090 O O . TYR A 1 405 ? 30.927 -6.620 20.178 1.00 63.53 405 TYR A O 1
ATOM 3098 N N . TYR A 1 406 ? 30.780 -5.147 21.870 1.00 62.88 406 TYR A N 1
ATOM 3099 C CA . TYR A 1 406 ? 32.220 -5.002 22.077 1.00 62.88 406 TYR A CA 1
ATOM 3100 C C . TYR A 1 406 ? 32.876 -6.348 22.417 1.00 62.88 406 TYR A C 1
ATOM 3102 O O . TYR A 1 406 ? 33.859 -6.734 21.787 1.00 62.88 406 TYR A O 1
ATOM 3110 N N . HIS A 1 407 ? 32.287 -7.119 23.337 1.00 62.88 407 HIS A N 1
ATOM 3111 C CA . HIS A 1 407 ? 32.792 -8.448 23.699 1.00 62.88 407 HIS A CA 1
ATOM 3112 C C . HIS A 1 407 ? 32.560 -9.518 22.619 1.00 62.88 407 HIS A C 1
ATOM 3114 O O . HIS A 1 407 ? 33.372 -10.435 22.475 1.00 62.88 407 HIS A O 1
ATOM 3120 N N . TRP A 1 408 ? 31.496 -9.395 21.823 1.00 64.19 408 TRP A N 1
ATOM 3121 C CA . TRP A 1 408 ? 31.224 -10.268 20.681 1.00 64.19 408 TRP A CA 1
ATOM 3122 C C . TRP A 1 408 ? 32.292 -10.121 19.590 1.00 64.19 408 TRP A C 1
ATOM 3124 O O . TRP A 1 408 ? 32.847 -11.126 19.134 1.00 64.19 408 TRP A O 1
ATOM 3134 N N . ILE A 1 409 ? 32.637 -8.879 19.224 1.00 59.75 409 ILE A N 1
ATOM 3135 C CA . ILE A 1 409 ? 33.724 -8.583 18.276 1.00 59.75 409 ILE A CA 1
ATOM 3136 C C . ILE A 1 409 ? 35.080 -8.998 18.844 1.00 59.75 409 ILE A C 1
ATOM 3138 O O . ILE A 1 409 ? 35.889 -9.574 18.119 1.00 59.75 409 ILE A O 1
ATOM 3142 N N . ALA A 1 410 ? 35.326 -8.719 20.126 1.00 53.81 410 ALA A N 1
ATOM 3143 C CA . ALA A 1 410 ? 36.639 -8.898 20.735 1.00 53.81 410 ALA A CA 1
ATOM 3144 C C . ALA A 1 410 ? 37.047 -10.365 20.973 1.00 53.81 410 ALA A C 1
ATOM 3146 O O . ALA A 1 410 ? 38.226 -10.607 21.214 1.00 53.81 410 ALA A O 1
ATOM 3147 N N . GLY A 1 411 ? 36.136 -11.350 20.911 1.0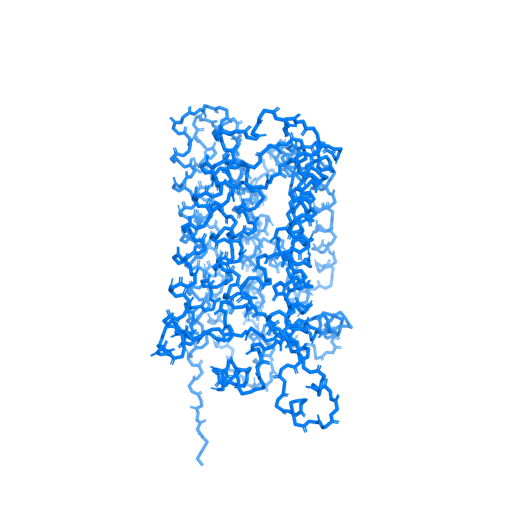0 53.97 411 GLY A N 1
ATOM 3148 C CA . GLY A 1 411 ? 36.514 -12.738 21.231 1.00 53.97 411 GLY A CA 1
ATOM 3149 C C . GLY A 1 411 ? 35.719 -13.876 20.588 1.00 53.97 411 GLY A C 1
ATOM 3150 O O . GLY A 1 411 ? 36.284 -14.946 20.377 1.00 53.97 411 GLY A O 1
ATOM 3151 N N . TYR A 1 412 ? 34.443 -13.689 20.233 1.00 55.75 412 TYR A N 1
ATOM 3152 C CA . TYR A 1 412 ? 33.567 -14.813 19.844 1.00 55.75 412 TYR A CA 1
ATOM 3153 C C . TYR A 1 412 ? 33.190 -14.847 18.358 1.00 55.75 412 TYR A C 1
ATOM 3155 O O . TYR A 1 412 ? 32.769 -15.891 17.852 1.00 55.75 412 TYR A O 1
ATOM 3163 N N . ALA A 1 413 ? 33.419 -13.756 17.621 1.00 52.66 413 ALA A N 1
ATOM 3164 C CA . ALA A 1 413 ? 33.094 -13.646 16.198 1.00 52.66 413 ALA A CA 1
ATOM 3165 C C . ALA A 1 413 ? 33.829 -14.655 15.288 1.00 52.66 413 ALA A C 1
ATOM 3167 O O . ALA A 1 413 ? 33.401 -14.865 14.154 1.00 52.66 413 ALA A O 1
ATOM 3168 N N . ALA A 1 414 ? 34.918 -15.282 15.751 1.00 55.47 414 ALA A N 1
ATOM 3169 C CA . ALA A 1 414 ? 35.646 -16.307 14.996 1.00 55.47 414 ALA A CA 1
ATOM 3170 C C . ALA A 1 414 ? 34.987 -17.700 15.072 1.00 55.47 414 ALA A C 1
ATOM 3172 O O . ALA A 1 414 ? 34.995 -18.421 14.079 1.00 55.47 414 ALA A O 1
ATOM 3173 N N . ALA A 1 415 ? 34.369 -18.059 16.205 1.00 56.00 415 ALA A N 1
ATOM 3174 C CA . ALA A 1 415 ? 33.772 -19.384 16.419 1.00 56.00 415 ALA A CA 1
ATOM 3175 C C . ALA A 1 415 ? 32.352 -19.527 15.828 1.00 56.00 415 ALA A C 1
ATOM 3177 O O . ALA A 1 415 ? 31.859 -20.637 15.659 1.00 56.00 415 ALA A O 1
ATOM 3178 N N . TRP A 1 416 ? 31.704 -18.407 15.487 1.00 55.88 416 TRP A N 1
ATOM 3179 C CA . TRP A 1 416 ? 30.305 -18.343 15.031 1.00 55.88 416 TRP A CA 1
ATOM 3180 C C . TRP A 1 416 ? 30.179 -17.922 13.554 1.00 55.88 416 TRP A C 1
ATOM 3182 O O . TRP A 1 416 ? 29.163 -17.363 13.129 1.00 55.88 416 TRP A O 1
ATOM 3192 N N . ARG A 1 417 ? 31.222 -18.148 12.746 1.00 55.97 417 ARG A N 1
ATOM 3193 C CA . ARG A 1 417 ? 31.180 -17.895 11.297 1.00 55.97 417 ARG A CA 1
ATOM 3194 C C . ARG A 1 417 ? 30.525 -19.070 10.580 1.00 55.97 417 ARG A C 1
ATOM 3196 O O . ARG A 1 417 ? 31.055 -20.172 10.604 1.00 55.97 417 ARG A O 1
ATOM 3203 N N . GLY A 1 418 ? 29.390 -18.829 9.922 1.00 61.41 418 GLY A N 1
ATOM 3204 C CA . GLY A 1 418 ? 28.772 -19.806 9.025 1.00 61.41 418 GLY A CA 1
ATOM 3205 C C . GLY A 1 418 ? 27.246 -19.782 9.008 1.00 61.41 418 GLY A C 1
ATOM 3206 O O . GLY A 1 418 ? 26.599 -18.907 9.584 1.00 61.41 418 GLY A O 1
ATOM 3207 N N . GLN A 1 419 ? 26.673 -20.797 8.357 1.00 61.94 419 GLN A N 1
ATOM 3208 C CA . GLN A 1 419 ? 25.232 -20.977 8.144 1.00 61.94 419 GLN A CA 1
ATOM 3209 C C . GLN A 1 419 ? 24.402 -21.129 9.432 1.00 61.94 419 GLN A C 1
ATOM 3211 O O . GLN A 1 419 ? 23.188 -21.226 9.344 1.00 61.94 419 GLN A O 1
ATOM 3216 N N . THR A 1 420 ? 24.996 -21.157 10.624 1.00 71.50 420 THR A N 1
ATOM 3217 C CA . THR A 1 420 ? 24.273 -21.325 11.897 1.00 71.50 420 THR A CA 1
ATOM 3218 C C . THR A 1 420 ? 24.007 -20.009 12.632 1.00 71.50 420 THR A C 1
ATOM 3220 O O . THR A 1 420 ? 23.155 -19.976 13.520 1.00 71.50 420 THR A O 1
ATOM 3223 N N . ALA A 1 421 ? 24.670 -18.908 12.255 1.00 71.00 421 ALA A N 1
ATOM 3224 C CA . ALA A 1 421 ? 24.555 -17.625 12.956 1.00 71.00 421 ALA A CA 1
ATOM 3225 C C . ALA A 1 421 ? 23.126 -17.048 12.920 1.00 71.00 421 ALA A C 1
ATOM 3227 O O . ALA A 1 421 ? 22.605 -16.620 13.950 1.00 71.00 421 ALA A O 1
ATOM 3228 N N . TRP A 1 422 ? 22.463 -17.097 11.759 1.00 73.25 422 TRP A N 1
ATOM 3229 C CA . TRP A 1 422 ? 21.082 -16.621 11.603 1.00 73.25 422 TRP A CA 1
ATOM 3230 C C . TRP A 1 422 ? 20.078 -17.477 12.392 1.00 73.25 422 TRP A C 1
ATOM 3232 O O . TRP A 1 422 ? 19.120 -16.944 12.949 1.00 73.25 422 TRP A O 1
ATOM 3242 N N . LEU A 1 423 ? 20.310 -18.793 12.491 1.00 77.81 423 LEU A N 1
ATOM 3243 C CA . LEU A 1 423 ? 19.446 -19.704 13.242 1.00 77.81 423 LEU A CA 1
ATOM 3244 C C . LEU A 1 423 ? 19.538 -19.413 14.740 1.00 77.81 423 LEU A C 1
ATOM 3246 O O . LEU A 1 423 ? 18.517 -19.288 15.413 1.00 77.81 423 LEU A O 1
ATOM 3250 N N . MET A 1 424 ? 20.759 -19.255 15.254 1.00 77.62 424 MET A N 1
ATOM 3251 C CA . MET A 1 424 ? 20.980 -18.888 16.651 1.00 77.62 424 MET A CA 1
ATOM 3252 C C . MET A 1 424 ? 20.378 -17.520 16.967 1.00 77.62 424 MET A C 1
ATOM 3254 O O . MET A 1 424 ? 19.737 -17.364 18.003 1.00 77.62 424 MET A O 1
ATOM 3258 N N . HIS A 1 425 ? 20.511 -16.554 16.055 1.00 79.12 425 HIS A N 1
ATOM 3259 C CA . HIS A 1 425 ? 19.861 -15.254 16.183 1.00 79.12 425 HIS A CA 1
ATOM 3260 C C . HIS A 1 425 ? 18.334 -15.390 16.288 1.00 79.12 425 HIS A C 1
ATOM 3262 O O . HIS A 1 425 ? 17.741 -14.895 17.246 1.00 79.12 425 HIS A O 1
ATOM 3268 N N . ALA A 1 426 ? 17.700 -16.135 15.377 1.00 79.75 426 ALA A N 1
ATOM 3269 C CA . ALA A 1 426 ? 16.259 -16.375 15.413 1.00 79.75 426 ALA A CA 1
ATOM 3270 C C . ALA A 1 426 ? 15.812 -17.078 16.710 1.00 79.75 426 ALA A C 1
ATOM 3272 O O . ALA A 1 426 ? 14.820 -16.676 17.317 1.00 79.75 426 ALA A O 1
ATOM 3273 N N . LEU A 1 427 ? 16.557 -18.085 17.180 1.00 78.00 427 LEU A N 1
ATOM 3274 C CA . LEU A 1 427 ? 16.267 -18.778 18.441 1.00 78.00 427 LEU A CA 1
ATOM 3275 C C . LEU A 1 427 ? 16.375 -17.843 19.652 1.00 78.00 427 LEU A C 1
ATOM 3277 O O . LEU A 1 427 ? 15.498 -17.864 20.519 1.00 78.00 427 LEU A O 1
ATOM 3281 N N . VAL A 1 428 ? 17.406 -16.994 19.694 1.00 82.19 428 VAL A N 1
ATOM 3282 C CA . VAL A 1 428 ? 17.571 -15.975 20.740 1.00 82.19 428 VAL A CA 1
ATOM 3283 C C . VAL A 1 428 ? 16.414 -14.982 20.707 1.00 82.19 428 VAL A C 1
ATOM 3285 O O . VAL A 1 428 ? 15.841 -14.700 21.758 1.00 82.19 428 VAL A O 1
ATOM 3288 N N . LEU A 1 429 ? 16.011 -14.503 19.527 1.00 80.69 429 LEU A N 1
ATOM 3289 C CA . LEU A 1 429 ? 14.861 -13.607 19.386 1.00 80.69 429 LEU A CA 1
ATOM 3290 C C . LEU A 1 429 ? 13.567 -14.259 19.876 1.00 80.69 429 LEU A C 1
ATOM 3292 O O . LEU A 1 429 ? 12.802 -13.618 20.594 1.00 80.69 429 LEU A O 1
ATOM 3296 N N . VAL A 1 430 ? 13.320 -15.529 19.548 1.00 81.12 430 VAL A N 1
ATOM 3297 C CA . VAL A 1 430 ? 12.126 -16.261 20.006 1.00 81.12 430 VAL A CA 1
ATOM 3298 C C . VAL A 1 430 ? 12.138 -16.439 21.527 1.00 81.12 430 VAL A C 1
ATOM 3300 O O . VAL A 1 430 ? 11.136 -16.150 22.188 1.00 81.12 430 VAL A O 1
ATOM 3303 N N . ALA A 1 431 ? 13.270 -16.854 22.100 1.00 77.12 431 ALA A N 1
ATOM 3304 C CA . ALA A 1 431 ? 13.421 -17.000 23.546 1.00 77.12 431 ALA A CA 1
ATOM 3305 C C . ALA A 1 431 ? 13.239 -15.657 24.274 1.00 77.12 431 ALA A C 1
ATOM 3307 O O . ALA A 1 431 ? 12.501 -15.574 25.261 1.00 77.12 431 ALA A O 1
ATOM 3308 N N . ALA A 1 432 ? 13.847 -14.590 23.750 1.00 80.44 432 ALA A N 1
ATOM 3309 C CA . ALA A 1 432 ? 13.720 -13.242 24.286 1.00 80.44 432 ALA A CA 1
ATOM 3310 C C . ALA A 1 432 ? 12.280 -12.722 24.170 1.00 80.44 432 ALA A C 1
ATOM 3312 O O . ALA A 1 432 ? 11.752 -12.197 25.145 1.00 80.44 432 ALA A O 1
ATOM 3313 N N . THR A 1 433 ? 11.607 -12.947 23.037 1.00 85.00 433 THR A N 1
ATOM 3314 C CA . THR A 1 433 ? 10.188 -12.600 22.835 1.00 85.00 433 THR A CA 1
ATOM 3315 C C . THR A 1 433 ? 9.322 -13.223 23.925 1.00 85.00 433 THR A C 1
ATOM 3317 O O . THR A 1 433 ? 8.513 -12.535 24.548 1.00 85.00 433 THR A O 1
ATOM 3320 N N . TYR A 1 434 ? 9.513 -14.515 24.206 1.00 84.94 434 TYR A N 1
ATOM 3321 C CA . TYR A 1 434 ? 8.764 -15.212 25.250 1.00 84.94 434 TYR A CA 1
ATOM 3322 C C . TYR A 1 434 ? 9.045 -14.644 26.650 1.00 84.94 434 TYR A C 1
ATOM 3324 O O . TYR A 1 434 ? 8.107 -14.378 27.406 1.00 84.94 434 TYR A O 1
ATOM 3332 N N . ALA A 1 435 ? 10.316 -14.414 26.993 1.00 82.38 435 ALA A N 1
ATOM 3333 C CA . ALA A 1 435 ? 10.703 -13.842 28.284 1.00 82.38 435 ALA A CA 1
ATOM 3334 C C . ALA A 1 435 ? 10.133 -12.425 28.483 1.00 82.38 435 ALA A C 1
ATOM 3336 O O . ALA A 1 435 ? 9.544 -12.125 29.523 1.00 82.38 435 ALA A O 1
ATOM 3337 N N . ILE A 1 436 ? 10.242 -11.574 27.462 1.00 86.56 436 ILE A N 1
ATOM 3338 C CA . ILE A 1 436 ? 9.729 -10.201 27.462 1.00 86.56 436 ILE A CA 1
ATOM 3339 C C . ILE A 1 436 ? 8.207 -10.198 27.577 1.00 86.56 436 ILE A C 1
ATOM 3341 O O . ILE A 1 436 ? 7.660 -9.423 28.358 1.00 86.56 436 ILE A O 1
ATOM 3345 N N . LEU A 1 437 ? 7.510 -11.096 26.878 1.00 85.56 437 LEU A N 1
ATOM 3346 C CA . LEU A 1 437 ? 6.053 -11.184 26.956 1.00 85.56 437 LEU A CA 1
ATOM 3347 C C . LEU A 1 437 ? 5.575 -11.577 28.362 1.00 85.56 437 LEU A C 1
ATOM 3349 O O . LEU A 1 437 ? 4.602 -11.014 28.862 1.00 85.56 437 LEU A O 1
ATOM 3353 N N . ARG A 1 438 ? 6.304 -12.467 29.051 1.00 86.88 438 ARG A N 1
ATOM 3354 C CA . ARG A 1 438 ? 6.032 -12.809 30.460 1.00 86.88 438 ARG A CA 1
ATOM 3355 C C . ARG A 1 438 ? 6.191 -11.612 31.394 1.00 86.88 438 ARG A C 1
ATOM 3357 O O . ARG A 1 438 ? 5.426 -11.489 32.351 1.00 86.88 438 ARG A O 1
ATOM 3364 N N . VAL A 1 439 ? 7.164 -10.740 31.133 1.00 87.31 439 VAL A N 1
ATOM 3365 C CA . VAL A 1 439 ? 7.326 -9.476 31.866 1.00 87.31 439 VAL A CA 1
ATOM 3366 C C . VAL A 1 439 ? 6.198 -8.507 31.509 1.00 87.31 439 VAL A C 1
ATOM 3368 O O . VAL A 1 439 ? 5.590 -7.922 32.404 1.00 87.31 439 VAL A O 1
ATOM 3371 N N . ALA A 1 440 ? 5.857 -8.381 30.226 1.00 86.62 440 ALA A N 1
ATOM 3372 C CA . ALA A 1 440 ? 4.790 -7.510 29.748 1.00 86.62 440 ALA A CA 1
ATOM 3373 C C . ALA A 1 440 ? 3.435 -7.860 30.383 1.00 86.62 440 ALA A C 1
ATOM 3375 O O . ALA A 1 440 ? 2.734 -6.960 30.842 1.00 86.62 440 ALA A O 1
ATOM 3376 N N . ASP A 1 441 ? 3.096 -9.147 30.494 1.00 86.25 441 ASP A N 1
ATOM 3377 C CA . ASP A 1 441 ? 1.855 -9.608 31.134 1.00 86.25 441 ASP A CA 1
ATOM 3378 C C . ASP A 1 441 ? 1.755 -9.178 32.610 1.00 86.25 441 ASP A C 1
ATOM 3380 O O . ASP A 1 441 ? 0.663 -8.901 33.100 1.00 86.25 441 ASP A O 1
ATOM 3384 N N . ARG A 1 442 ? 2.890 -9.038 33.312 1.00 89.00 442 ARG A N 1
ATOM 3385 C CA . ARG A 1 442 ? 2.923 -8.503 34.686 1.00 89.00 442 ARG A CA 1
ATOM 3386 C C . ARG A 1 442 ? 2.768 -6.982 34.736 1.00 89.00 442 ARG A C 1
ATOM 3388 O O . ARG A 1 442 ? 2.260 -6.454 35.720 1.00 89.00 442 ARG A O 1
ATOM 3395 N N . LEU A 1 443 ? 3.231 -6.271 33.707 1.00 88.31 443 LEU A N 1
ATOM 3396 C CA . LEU A 1 443 ? 3.235 -4.804 33.664 1.00 88.31 443 LEU A CA 1
ATOM 3397 C C . LEU A 1 443 ? 1.918 -4.207 33.150 1.00 88.31 443 LEU A C 1
ATOM 3399 O O . LEU A 1 443 ? 1.584 -3.067 33.505 1.00 88.31 443 LEU A O 1
ATOM 3403 N N . TRP A 1 444 ? 1.199 -4.938 32.298 1.00 87.12 444 TRP A N 1
ATOM 3404 C CA . TRP A 1 444 ? -0.058 -4.500 31.698 1.00 87.12 444 TRP A CA 1
ATOM 3405 C C . TRP A 1 444 ? -1.238 -4.724 32.642 1.00 87.12 444 TRP A C 1
ATOM 3407 O O . TRP A 1 444 ? -1.656 -5.847 32.909 1.00 87.12 444 TRP A O 1
ATOM 3417 N N . THR A 1 445 ? -1.830 -3.622 33.099 1.00 87.38 445 THR A N 1
ATOM 3418 C CA . THR A 1 445 ? -3.059 -3.624 33.898 1.00 87.38 445 THR A CA 1
ATOM 3419 C C . THR A 1 445 ? -4.243 -3.127 33.072 1.00 87.38 445 THR A C 1
ATOM 3421 O O . THR A 1 445 ? -4.084 -2.425 32.067 1.00 87.38 445 THR A O 1
ATOM 3424 N N . LYS A 1 446 ? -5.465 -3.454 33.513 1.00 83.56 446 LYS A N 1
ATOM 3425 C CA . LYS A 1 446 ? -6.701 -2.963 32.878 1.00 83.56 446 LYS A CA 1
ATOM 3426 C C . LYS A 1 446 ? -6.775 -1.435 32.859 1.00 83.56 446 LYS A C 1
ATOM 3428 O O . LYS A 1 446 ? -7.251 -0.857 31.889 1.00 83.56 446 LYS A O 1
ATOM 3433 N N . GLU A 1 447 ? -6.271 -0.785 33.904 1.00 82.94 447 GLU A N 1
ATOM 3434 C CA . GLU A 1 447 ? -6.225 0.676 34.015 1.00 82.94 447 GLU A CA 1
ATOM 3435 C C . GLU A 1 447 ? -5.336 1.301 32.939 1.00 82.94 447 GLU A C 1
ATOM 3437 O O . GLU A 1 447 ? -5.768 2.225 32.250 1.00 82.94 447 GLU A O 1
ATOM 3442 N N . LYS A 1 448 ? -4.132 0.751 32.722 1.00 83.19 448 LYS A N 1
ATOM 3443 C CA . LYS A 1 448 ? -3.217 1.216 31.666 1.00 83.19 448 LYS A CA 1
ATOM 3444 C C . LYS A 1 448 ? -3.819 1.043 30.276 1.00 83.19 448 LYS A C 1
ATOM 3446 O O . LYS A 1 448 ? -3.717 1.947 29.446 1.00 83.19 448 LYS A O 1
ATOM 3451 N N . LEU A 1 449 ? -4.489 -0.082 30.033 1.00 83.38 449 LEU A N 1
ATOM 3452 C CA . LEU A 1 449 ? -5.195 -0.313 28.776 1.00 83.38 449 LEU A CA 1
ATOM 3453 C C . LEU A 1 449 ? -6.321 0.703 28.562 1.00 83.38 449 LEU A C 1
ATOM 3455 O O . LEU A 1 449 ? -6.400 1.312 27.499 1.00 83.38 449 LEU A O 1
ATOM 3459 N N . MET A 1 450 ? -7.161 0.927 29.576 1.00 79.50 450 MET A N 1
ATOM 3460 C CA . MET A 1 450 ? -8.249 1.906 29.509 1.00 79.50 450 MET A CA 1
ATOM 3461 C C . MET A 1 450 ? -7.729 3.327 29.298 1.00 79.50 450 MET A C 1
ATOM 3463 O O . MET A 1 450 ? -8.323 4.093 28.540 1.00 79.50 450 MET A O 1
ATOM 3467 N N . ALA A 1 451 ? -6.599 3.674 29.911 1.00 77.62 451 ALA A N 1
ATOM 3468 C CA . ALA A 1 451 ? -5.943 4.950 29.672 1.00 77.62 451 ALA A CA 1
ATOM 3469 C C . ALA A 1 451 ? -5.509 5.099 28.201 1.00 77.62 451 ALA A C 1
ATOM 3471 O O . ALA A 1 451 ? -5.640 6.183 27.641 1.00 77.62 451 ALA A O 1
ATOM 3472 N N . CYS A 1 452 ? -5.046 4.023 27.558 1.00 75.75 452 CYS A N 1
ATOM 3473 C CA . CYS A 1 452 ? -4.691 4.020 26.132 1.00 75.75 452 CYS A CA 1
ATOM 3474 C C . CYS A 1 452 ? -5.909 3.981 25.189 1.00 75.75 452 CYS A C 1
ATOM 3476 O O . CYS A 1 452 ? -5.767 4.287 24.012 1.00 75.75 452 CYS A O 1
ATOM 3478 N N . ALA A 1 453 ? -7.085 3.602 25.693 1.00 70.12 453 ALA A N 1
ATOM 3479 C CA . ALA A 1 453 ? -8.322 3.463 24.927 1.00 70.12 453 ALA A CA 1
ATOM 3480 C C . ALA A 1 453 ? -9.172 4.739 24.854 1.00 70.12 453 ALA A C 1
ATOM 3482 O O . ALA A 1 453 ? -9.862 4.980 23.868 1.00 70.12 453 ALA A O 1
ATOM 3483 N N . ARG A 1 454 ? -9.163 5.544 25.925 1.00 57.03 454 ARG A N 1
ATOM 3484 C CA . ARG A 1 454 ? -10.037 6.720 26.098 1.00 57.03 454 ARG A CA 1
ATOM 3485 C C . ARG A 1 454 ? -9.669 7.926 25.215 1.00 57.03 454 ARG A C 1
ATOM 3487 O O . ARG A 1 454 ? -10.362 8.930 25.286 1.00 57.03 454 ARG A O 1
ATOM 3494 N N . GLY A 1 455 ? -8.617 7.838 24.398 1.00 50.44 455 GLY A N 1
ATOM 3495 C CA . GLY A 1 455 ? -8.204 8.894 23.461 1.00 50.44 455 GLY A CA 1
ATOM 3496 C C . GLY A 1 455 ? -9.033 8.990 22.171 1.00 50.44 455 GLY A C 1
ATOM 3497 O O . GLY A 1 455 ? -8.869 9.953 21.432 1.00 50.44 455 GLY A O 1
ATOM 3498 N N . GLY A 1 456 ? -9.932 8.030 21.912 1.00 41.34 456 GLY A N 1
ATOM 3499 C CA . GLY A 1 456 ? -10.741 7.956 20.686 1.00 41.34 456 GLY A CA 1
ATOM 3500 C C . GLY A 1 456 ? -12.231 8.283 20.848 1.00 41.34 456 GLY A C 1
ATOM 3501 O O . GLY A 1 456 ? -13.035 7.720 20.104 1.00 41.34 456 GLY A O 1
ATOM 3502 N N . GLY A 1 457 ? -12.602 9.096 21.844 1.00 31.47 457 GLY A N 1
ATOM 3503 C CA . GLY A 1 457 ? -13.983 9.536 22.098 1.00 31.47 457 GLY A CA 1
ATOM 3504 C C . GLY A 1 457 ? -14.337 10.830 21.388 1.00 31.47 457 GLY A C 1
ATOM 3505 O O . GLY A 1 457 ? -13.575 11.802 21.582 1.00 31.47 457 GLY A O 1
#

Radius of gyration: 26.45 Å; Cα contacts (8 Å, |Δi|>4): 402; chains: 1; bounding box: 73×47×70 Å

Sequence (457 aa):
MNGAVPLQQFPLRERESMYALLLLLFVTWIGMMFASLHDFSGVATGIRIVLQASFVLIVAVGAVQMKALARAREVIGAQPMPQALWRRWARACLVETTIAWALVGAAMSALLASPASHLPWAGAFALISSGLCLGALCTLARHSMVPKPLAWLANAVAVAGLLAALYFGAAGLLAWFVNLPLPVLAVLALTWPMLGHALAREWRGQPAFSPGRGAAPHKRRLSSLAGHILRYSPLDTAWARQSPALQSTIGSRIGWIGKILFFVFVLSDHLVPLRVGQQPDIRHLLSLGLLCLMMTEALAARDLHWRWLLTPGTWRTGRIASDIFAATLRLHYVTLAVLVLAYMLWSRLFNETSGAALFDTIAANVVVLAELAFAISVALVIRALPWPTIVSAVTAIAMLGIWAYYHWIAGYAAAWRGQTAWLMHALVLVAATYAILRVADRLWTKEKLMACARGGG

pLDDT: mean 71.31, std 14.29, range [31.47, 94.75]

Solvent-accessible surface area (backbone atoms only — not comparable to full-atom values): 24478 Å² total; per-residue (Å²): 134,85,80,77,72,77,86,76,67,73,71,62,70,58,50,56,53,53,52,50,51,52,48,50,50,52,52,51,51,50,55,48,55,63,59,42,77,78,41,78,76,52,37,55,54,46,53,51,51,52,53,51,53,50,30,56,47,37,18,47,50,25,26,52,52,37,44,51,56,45,51,49,48,59,60,46,72,75,46,99,67,64,69,66,57,55,41,52,50,53,50,50,52,52,49,54,52,47,50,50,48,51,54,53,23,50,53,42,21,55,56,28,62,33,91,82,37,94,54,64,30,62,38,42,30,14,48,38,20,45,31,24,42,51,22,26,44,42,36,29,30,65,62,67,73,47,61,68,71,59,32,50,50,39,48,50,51,52,52,50,50,50,52,45,23,63,70,54,5,48,56,44,44,48,51,56,58,52,69,47,56,68,71,59,36,52,53,34,38,44,45,32,64,53,49,55,49,50,51,59,58,62,49,72,46,83,76,83,82,71,96,80,72,70,84,46,72,62,58,59,52,52,47,48,53,48,55,54,55,70,32,48,40,71,44,49,52,78,65,54,66,77,40,62,87,52,43,79,64,57,47,60,50,50,52,51,50,50,52,50,48,49,53,52,37,56,71,32,92,88,54,58,52,61,36,69,58,40,75,89,47,71,71,36,55,51,51,50,51,51,45,19,58,59,31,46,73,60,38,21,32,61,62,81,43,75,68,56,76,68,45,88,70,79,76,73,79,56,50,56,36,54,50,31,46,54,39,27,51,52,53,51,50,53,49,48,51,52,48,50,50,50,47,51,50,44,37,42,20,55,64,74,50,55,74,64,55,49,53,51,52,52,60,29,39,53,51,49,63,37,53,52,49,26,21,45,26,51,13,48,38,51,68,51,44,58,68,76,55,37,54,52,48,50,53,50,50,49,50,49,49,52,50,51,49,52,53,37,69,73,70,47,58,77,84,55,70,52,76,56,40,39,56,54,49,41,51,50,34,48,54,48,25,52,56,40,37,61,51,18,18,74,53,45,44,74,66,60,51,49,64,25,55,67,76,82,118

Foldseek 3Di:
DDPPPPPPPPPPVVVVVVVVLVVVLVVLVVVLVVVCPPDLVSLQVSLLVSLVSLLVVLLVLLQVLLLVLLVVLVVCVVDVDDLVVNLVSLVVSLVVSVVSLVVSLVVSLVSCPDPSHPFHSLLSLLSSLLSSVLSNQCNCLLSVVDDPVSNVVSVVCVVVVLVCLLVLAPVRVSVVSSPDDPVVSVVSSCNSVVVSVVSSVVSSDSRDDDPPPNPPCVVVVVCVVVVQVVQKDFFAAPVCLVCVVCNPPPVVVVLVVLLVVLLVLLVDPVQDQQFQKHADDPSRVVSLVVLLVSLLRQFIAGNPDPVQLPDPPNCPPLQRLVRSLVSSLVVSVVVNVVVLVVVLSNCSSHVVDDPVVSVSSCNRRVLVSLSNLLSNLSSLLLLLDDPVVNVVVSVVVVVVVVVVVVVCVVPPVVVCRTSCNSVVVSVVSNVNSVVSSVVSSVSDDSVSRVVSVVSPD

Secondary structure (DSSP, 8-state):
------TTSTTHHHHHHHHHHHHHHHHHHHHHHHHTTS-HHHHHHHHHHHHHHHHHHHHHHHHHHHHHHHHHHHHHHTS---HHHHHHHHHHHHHHHHHHHHHHHHHHHHHHTSTT--S-HHHHHHHHHHHHHHHHHHHHHHTT-S-HHHHHHHHHHHHHHHHHHHHHHHHHHHHHHHTS-HHHHHHHHTHHHHHHHHHHHHTTSPP---TTSS--THHHHHHHHHHHHTTEEEPPPTTGGG-HHHIIIIIHHHHHHHHHHHHHHHHSTTS----TTPPPPHHHHHHHHHHHHHHTTT-EEES--HHHHHSTTTTTTS-HHHHHHHHHHHHHHHHHHHHHHHHHHHHHHHT-S-HHHHHHHHHHTTTHHHHHHHHHHHHHHHHHS-HHHHHHHHHHHHHHHHHHHHHIIIIITTTT-STTHHHHHHHHHHHHHHHHHHHHHHH--HHHHHHHHGGG-

Nearest PDB structures (foldseek):
  6mrt-assembly1_A  TM=2.685E-01  e=5.019E+00  Escherichia coli K-12
  4uos-assembly1_A  TM=2.331E-01  e=7.754E+00  synthetic construct

Organism: NCBI:txid1485217